Protein AF-A0A1B7LEA3-F1 (afdb_monomer)

InterPro domains:
  IPR001173 Glycosyltransferase 2-like [PF00535] (158-319)
  IPR007267 GtrA/DPMS, transmembrane domain [PF04138] (12-134)
  IPR029044 Nucleotide-diphospho-sugar transferases [G3DSA:3.90.550.10] (134-389)
  IPR029044 Nucleotide-diphospho-sugar transferases [SSF53448] (156-378)
  IPR035518 Dolichyl-phosphate beta-glucosyltransferase [cd04188] (159-363)

Solvent-accessible surface area (backbone atoms only — not comparable to full-atom values): 22474 Å² total; per-residue (Å²): 132,63,67,68,63,55,48,56,50,50,52,52,50,51,54,51,49,52,54,27,53,51,45,21,50,51,44,24,50,53,44,35,72,79,70,37,82,48,70,68,48,51,53,51,18,50,53,53,9,47,52,54,17,52,52,48,46,51,52,46,41,60,69,63,70,48,72,82,66,86,71,89,45,72,68,58,57,47,50,54,49,53,43,48,52,56,25,51,52,50,20,50,53,47,31,49,55,51,39,72,76,46,81,82,55,54,73,69,47,53,51,51,39,47,48,54,16,49,50,56,19,48,57,48,37,52,51,43,39,48,61,72,70,52,48,81,52,68,74,80,73,61,81,84,79,54,80,80,57,75,79,57,89,80,23,48,34,20,39,28,30,46,36,62,57,36,43,93,44,38,56,61,42,51,48,58,47,45,58,52,53,64,71,65,78,57,51,58,36,36,38,35,20,32,30,34,51,67,53,58,31,66,63,46,58,57,61,47,27,82,81,36,57,44,48,37,82,44,77,40,98,49,67,62,38,63,26,41,24,47,53,50,41,59,71,73,44,74,20,52,32,36,35,37,39,52,48,74,58,43,49,70,70,76,56,52,56,61,45,51,54,47,42,72,75,66,28,36,30,31,36,30,23,69,71,45,75,84,78,80,67,100,78,62,98,56,52,69,58,53,56,50,50,52,50,48,51,34,43,76,65,72,42,67,90,57,91,38,69,81,46,62,37,42,30,30,28,34,88,65,50,56,75,54,56,81,56,64,80,54,28,36,91,47,21,49,56,54,50,53,44,52,41,50,76,67,72,50,48,73,48,77,44,82,35,73,63,49,95,64,89,83,79,90,81,50,74,68,58,55,55,50,35,57,54,44,50,57,49,52,55,50,39,55,71,72,46,60,69,69,65,86,79,79,74,80,80,78,76,78,73,80,126

Radius of gyration: 27.81 Å; Cα contacts (8 Å, |Δi|>4): 543; chains: 1; bounding box: 79×47×81 Å

Foldseek 3Di:
DDPVVVVVLVVLVVVLVVVLVVQLVVQLVVQCVVPHDALVSNLVSNLVSLVRSLVSSVVCCVVPNPPPDADPDVVLVVLSVVLSVVLSVQLSVQLSVQCVVPVPDDPVSSVVSSVVSNVVSVVVSVVSCVVRNPPQQDDPDPPVPDDDQDDDDAAAEEEEEEDAQCPPQLLVLLVQLQVVVVVVPGRYAYEYQYQQHRHCNVVSQRVSCVVRSRYHYHYDNHHLAPLQSLLVSLLPDPHQKYKYAYSQCQFRSVCVVVQSVVQVVFAFKEAEAEDCPPPPDPDDPCVVVLQVLQCVLCVLLVNNVDRGQQHRIMMGRSVLQNVQSVLQDDRYRLSSSLSSSLCVVLVGHYHYDYTHGDDDDGDSDDPVSSVVNSVVSVVSVVCVVVCSRDDPRDPPPPPPPDD

Secondary structure (DSSP, 8-state):
--HHHHHHHHHHHHHHHHHHHHHHHHHHHHHHHHH-S-HHHHHHHHHHHHHHHHHHHHHHIIIIITTT-----HHHHHHHHHHHHHHHHHHHHHHHHHHHH-TT--HHHHHHHHHHHHHHHHHHHHHHIIIIIS--------GGGSPPP-PPTT--EEEEEEESS-HHHHHHHHHHHHHHHHHT-S-EEEEEEE-S-SSSHHHHHHHHTTT-TTEEEEE-SS---HHHHHHHHHHH--SSEEEE--TT-SS-GGGHHHHHHHHHHT-SEEEEEESSTTTS----TTHHHHHHHHHHHHHHTT-TT-S-TT-S-EEEEHHHHHHHHTT----STTHHHHHHHHHHHTT--EEEEEE-----S-----HHHHHHHHHHHHHHHHHHHTTTT--------------

Sequence (403 aa):
MTDVKLLARLTKYTITGTVNTVIDFAVYNLIILFWGTGGVVAMLANTLGFACANLNSYLMNSFWTFRDCSRRGGREGLRFFLAGLGTLGISSTLLWALLSGNPGGGPAWLNLAKLTAGLAGSGINFILYRLVVFRRRTAAIPAEQWPAAQLYPGCYLSLIIPAYNEADRIGRTLQEAGEYLLRLQRPVELLVVDDGSTDDTARKVLAARARFPFIRLISQPANRGKGAAVRRGIQEATGELAVFFDADLSFPVEKLSDFIFQLEKGYAAVLGSRVNAGREACAGRWRPLVSRGARLMAHVLGLGAVGDTQCGFKGFRRREILPLLSRTRIDRFAFDLEWIYLIRRRGLTVAEIPLTWQHRSGSSVRWPDILESLLSVLKIRLWAWEGVYDLPVKKKTNAFLFI

Nearest PDB structures (foldseek):
  5eke-assembly1_C  TM=7.095E-01  e=1.443E-10  Synechocystis sp. PCC 6803 substr. Kazusa
  5ekp-assembly1_A  TM=7.428E-01  e=3.944E-10  Synechocystis sp. PCC 6803 substr. Kazusa
  5eke-assembly1_A  TM=7.413E-01  e=3.944E-10  Synechocystis sp. PCC 6803 substr. Kazusa
  5ekp-assembly1_B  TM=6.537E-01  e=6.185E-11  Synechocystis sp. PCC 6803 substr. Kazusa
  5ekp-assembly1_D  TM=6.492E-01  e=5.564E-11  Synechocystis sp. PCC 6803 substr. Kazusa

Mean predicted aligned error: 13.81 Å

pLDDT: mean 80.51, std 16.47, range [30.61, 97.75]

Structure (mmCIF, N/CA/C/O backbone):
data_AF-A0A1B7LEA3-F1
#
_entry.id   AF-A0A1B7LEA3-F1
#
loop_
_atom_site.group_PDB
_atom_site.id
_atom_site.type_symbol
_atom_site.label_atom_id
_atom_site.label_alt_id
_atom_site.label_comp_id
_atom_site.label_asym_id
_atom_site.label_entity_id
_atom_site.label_seq_id
_atom_site.pdbx_PDB_ins_code
_atom_site.Cartn_x
_atom_site.Cartn_y
_atom_site.Cartn_z
_atom_site.occupancy
_atom_site.B_iso_or_equiv
_atom_site.auth_seq_id
_atom_site.auth_comp_id
_atom_site.auth_asym_id
_atom_site.auth_atom_id
_atom_site.pdbx_PDB_model_num
ATOM 1 N N . MET A 1 1 ? -6.851 -3.566 -20.955 1.00 45.72 1 MET A N 1
ATOM 2 C CA . MET A 1 1 ? -5.720 -2.614 -20.832 1.00 45.72 1 MET A CA 1
ATOM 3 C C . MET A 1 1 ? -5.796 -1.724 -22.065 1.00 45.72 1 MET A C 1
ATOM 5 O O . MET A 1 1 ? -5.660 -2.263 -23.146 1.00 45.72 1 MET A O 1
ATOM 9 N N . THR A 1 2 ? -6.178 -0.449 -21.950 1.00 36.84 2 THR A N 1
ATOM 10 C CA . THR A 1 2 ? -6.554 0.380 -23.116 1.00 36.84 2 THR A CA 1
ATOM 11 C C . THR A 1 2 ? -5.370 0.646 -24.053 1.00 36.84 2 THR A C 1
ATOM 13 O O . THR A 1 2 ? -4.285 0.988 -23.574 1.00 36.84 2 THR A O 1
ATOM 16 N N . ASP A 1 3 ? -5.588 0.535 -25.369 1.00 51.25 3 ASP A N 1
ATOM 17 C CA . ASP A 1 3 ? -4.583 0.733 -26.433 1.00 51.25 3 ASP A CA 1
ATOM 18 C C . ASP A 1 3 ? -3.779 2.031 -26.289 1.00 51.25 3 ASP A C 1
ATOM 20 O O . ASP A 1 3 ? -2.581 2.070 -26.559 1.00 51.25 3 ASP A O 1
ATOM 24 N N . VAL A 1 4 ? -4.389 3.073 -25.726 1.00 51.72 4 VAL A N 1
ATOM 25 C CA . VAL A 1 4 ? -3.754 4.371 -25.451 1.00 51.72 4 VAL A CA 1
ATOM 26 C C . VAL A 1 4 ? -2.549 4.258 -24.501 1.00 51.72 4 VAL A C 1
ATOM 28 O O . VAL A 1 4 ? -1.541 4.941 -24.684 1.00 51.72 4 VAL A O 1
ATOM 31 N N . LYS A 1 5 ? -2.599 3.374 -23.491 1.00 51.94 5 LYS A N 1
ATOM 32 C CA . LYS A 1 5 ? -1.477 3.175 -22.549 1.00 51.94 5 LYS A CA 1
ATOM 33 C C . LYS A 1 5 ? -0.334 2.379 -23.174 1.00 51.94 5 LYS A C 1
ATOM 35 O O . LYS A 1 5 ? 0.821 2.587 -22.800 1.00 51.94 5 LYS A O 1
ATOM 40 N N . LEU A 1 6 ? -0.650 1.469 -24.094 1.00 54.28 6 LEU A N 1
ATOM 41 C CA . LEU A 1 6 ? 0.348 0.728 -24.859 1.00 54.28 6 LEU A CA 1
ATOM 42 C C . LEU A 1 6 ? 1.042 1.661 -25.854 1.00 54.28 6 LEU A C 1
ATOM 44 O O . LEU A 1 6 ? 2.270 1.712 -25.874 1.00 54.28 6 LEU A O 1
ATOM 48 N N . LEU A 1 7 ? 0.262 2.468 -26.577 1.00 58.84 7 LEU A N 1
ATOM 49 C CA . LEU A 1 7 ? 0.759 3.455 -27.528 1.00 58.84 7 LEU A CA 1
ATOM 50 C C . LEU A 1 7 ? 1.692 4.461 -26.844 1.00 58.84 7 LEU A C 1
ATOM 52 O O . LEU A 1 7 ? 2.833 4.606 -27.259 1.00 58.84 7 LEU A O 1
ATOM 56 N N . ALA A 1 8 ? 1.285 5.049 -25.714 1.00 65.94 8 ALA A N 1
ATOM 57 C CA . ALA A 1 8 ? 2.125 5.990 -24.970 1.00 65.94 8 ALA A CA 1
ATOM 58 C C . ALA A 1 8 ? 3.446 5.373 -24.465 1.00 65.94 8 ALA A C 1
ATOM 60 O O . ALA A 1 8 ? 4.461 6.066 -24.367 1.00 65.94 8 ALA A O 1
ATOM 61 N N . ARG A 1 9 ? 3.461 4.074 -24.130 1.00 60.59 9 ARG A N 1
ATOM 62 C CA . ARG A 1 9 ? 4.692 3.362 -23.743 1.00 60.59 9 ARG A CA 1
ATOM 63 C C . ARG A 1 9 ? 5.593 3.097 -24.944 1.00 60.59 9 ARG A C 1
ATOM 65 O O . ARG A 1 9 ? 6.799 3.303 -24.830 1.00 60.59 9 ARG A O 1
ATOM 72 N N . LEU A 1 10 ? 5.015 2.695 -26.075 1.00 64.00 10 LEU A N 1
ATOM 73 C CA . LEU A 1 10 ? 5.741 2.522 -27.332 1.00 64.00 10 LEU A CA 1
ATOM 74 C C . LEU A 1 10 ? 6.351 3.849 -27.789 1.00 64.00 10 LEU A C 1
ATOM 76 O O . LEU A 1 10 ? 7.544 3.891 -28.047 1.00 64.00 10 LEU A O 1
ATOM 80 N N . THR A 1 11 ? 5.599 4.951 -27.752 1.00 73.62 11 THR A N 1
ATOM 81 C CA . THR A 1 11 ? 6.105 6.284 -28.110 1.00 73.62 11 THR A CA 1
ATOM 82 C C . THR A 1 11 ? 7.303 6.694 -27.251 1.00 73.62 11 THR A C 1
ATOM 84 O O . THR A 1 11 ? 8.318 7.131 -27.784 1.00 73.62 11 THR A O 1
ATOM 87 N N . LYS A 1 12 ? 7.240 6.509 -25.924 1.00 72.69 12 LYS A N 1
ATOM 88 C CA . LYS A 1 12 ? 8.375 6.806 -25.028 1.00 72.69 12 LYS A CA 1
ATOM 89 C C . LYS A 1 12 ? 9.596 5.938 -25.321 1.00 72.69 12 LYS A C 1
ATOM 91 O O . LYS A 1 12 ? 10.724 6.429 -25.280 1.00 72.69 12 LYS A O 1
ATOM 96 N N . TYR A 1 13 ? 9.375 4.659 -25.615 1.00 67.88 13 TYR A N 1
ATOM 97 C CA . TYR A 1 13 ? 10.445 3.737 -25.975 1.00 67.88 13 TYR A CA 1
ATOM 98 C C . TYR A 1 13 ? 11.107 4.140 -27.297 1.00 67.88 13 TYR A C 1
ATOM 100 O O . TYR A 1 13 ? 12.329 4.247 -27.349 1.00 67.88 13 TYR A O 1
ATOM 108 N N . THR A 1 14 ? 10.313 4.463 -28.321 1.00 75.12 14 THR A N 1
ATOM 109 C CA . THR A 1 14 ? 10.805 4.942 -29.617 1.00 75.12 14 THR A CA 1
ATOM 110 C C . THR A 1 14 ? 11.593 6.238 -29.465 1.00 75.12 14 THR A C 1
ATOM 112 O O . THR A 1 14 ? 12.712 6.309 -29.951 1.00 75.12 14 THR A O 1
ATOM 115 N N . ILE A 1 15 ? 11.081 7.223 -28.718 1.00 80.44 15 ILE A N 1
ATOM 116 C CA . ILE A 1 15 ? 11.797 8.486 -28.469 1.00 80.44 15 ILE A CA 1
ATOM 117 C C . ILE A 1 15 ? 13.139 8.228 -27.776 1.00 80.44 15 ILE A C 1
ATOM 119 O O . ILE A 1 15 ? 14.161 8.768 -28.191 1.00 80.44 15 ILE A O 1
ATOM 123 N N . THR A 1 16 ? 13.155 7.380 -26.743 1.00 76.69 16 THR A N 1
ATOM 124 C CA . THR A 1 16 ? 14.396 7.040 -26.027 1.00 76.69 16 THR A CA 1
ATOM 125 C C . THR A 1 16 ? 15.398 6.352 -26.959 1.00 76.69 16 THR A C 1
ATOM 127 O O . THR A 1 16 ? 16.579 6.686 -26.944 1.00 76.69 16 THR A O 1
ATOM 130 N N . GLY A 1 17 ? 14.923 5.435 -27.807 1.00 78.75 17 GLY A N 1
ATOM 131 C CA . GLY A 1 17 ? 15.730 4.771 -28.829 1.00 78.75 17 GLY A CA 1
ATOM 132 C C . GLY A 1 17 ? 16.339 5.759 -29.823 1.00 78.75 17 GLY A C 1
ATOM 133 O O . GLY A 1 17 ? 17.553 5.757 -30.003 1.00 78.75 17 GLY A O 1
ATOM 134 N N . THR A 1 18 ? 15.529 6.657 -30.390 1.00 82.44 18 THR A N 1
ATOM 135 C CA . THR A 1 18 ? 15.987 7.668 -31.353 1.00 82.44 18 THR A CA 1
ATOM 136 C C . THR A 1 18 ? 17.052 8.581 -30.752 1.00 82.44 18 THR A C 1
ATOM 138 O O . THR A 1 18 ? 18.088 8.802 -31.374 1.00 82.44 18 THR A O 1
ATOM 141 N N . VAL A 1 19 ? 16.843 9.074 -29.527 1.00 85.81 19 VAL A N 1
ATOM 142 C CA . VAL A 1 19 ? 17.825 9.930 -28.838 1.00 85.81 19 VAL A CA 1
ATOM 143 C C . VAL A 1 19 ? 19.145 9.187 -28.618 1.00 85.81 19 VAL A C 1
ATOM 145 O O . VAL A 1 19 ? 20.211 9.743 -28.872 1.00 85.81 19 VAL A O 1
ATOM 148 N N . ASN A 1 20 ? 19.095 7.918 -28.205 1.00 85.81 20 ASN A N 1
ATOM 149 C CA . ASN A 1 20 ? 20.300 7.110 -28.022 1.00 85.81 20 ASN A CA 1
ATOM 150 C C . ASN A 1 20 ? 21.058 6.890 -29.335 1.00 85.81 20 ASN A C 1
ATOM 152 O O . ASN A 1 20 ? 22.281 6.991 -29.347 1.00 85.81 20 ASN A O 1
ATOM 156 N N . THR A 1 21 ? 20.352 6.624 -30.437 1.00 86.75 21 THR A N 1
ATOM 157 C CA . THR A 1 21 ? 20.973 6.479 -31.759 1.00 86.75 21 THR A CA 1
ATOM 158 C C . THR A 1 21 ? 21.651 7.774 -32.197 1.00 86.75 21 THR A C 1
ATOM 160 O O . THR A 1 21 ? 22.777 7.731 -32.682 1.00 86.75 21 THR A O 1
ATOM 163 N N . VAL A 1 22 ? 21.018 8.931 -31.975 1.00 89.19 22 VAL A N 1
ATOM 164 C CA . VAL A 1 22 ? 21.624 10.236 -32.284 1.00 89.19 22 VAL A CA 1
ATOM 165 C C . VAL A 1 22 ? 22.907 10.451 -31.480 1.00 89.19 22 VAL A C 1
ATOM 167 O O . VAL A 1 22 ? 23.917 10.850 -32.054 1.00 89.19 22 VAL A O 1
ATOM 170 N N . ILE A 1 23 ? 22.899 10.143 -30.180 1.00 89.31 23 ILE A N 1
ATOM 171 C CA . ILE A 1 23 ? 24.088 10.262 -29.320 1.00 89.31 23 ILE A CA 1
ATOM 172 C C . ILE A 1 23 ? 25.211 9.336 -29.803 1.00 89.31 23 ILE A C 1
ATOM 174 O O . ILE A 1 23 ? 26.348 9.786 -29.933 1.00 89.31 23 ILE A O 1
ATOM 178 N N . ASP A 1 24 ? 24.900 8.071 -30.099 1.00 87.81 24 ASP A N 1
ATOM 179 C CA . ASP A 1 24 ? 25.884 7.090 -30.571 1.00 87.81 24 ASP A CA 1
ATOM 180 C C . ASP A 1 24 ? 26.561 7.558 -31.869 1.00 87.81 24 ASP A C 1
ATOM 182 O O . ASP A 1 24 ? 27.788 7.615 -31.957 1.00 87.81 24 ASP A O 1
ATOM 186 N N . PHE A 1 25 ? 25.768 7.987 -32.856 1.00 90.38 25 PHE A N 1
ATOM 187 C CA . PHE A 1 25 ? 26.285 8.469 -34.138 1.00 90.38 25 PHE A CA 1
ATOM 188 C C . PHE A 1 25 ? 27.031 9.798 -34.034 1.00 90.38 25 PHE A C 1
ATOM 190 O O . PHE A 1 25 ? 28.023 9.983 -34.743 1.00 90.38 25 PHE A O 1
ATOM 197 N N . ALA A 1 26 ? 26.585 10.713 -33.171 1.00 91.94 26 ALA A N 1
ATOM 198 C CA . ALA A 1 26 ? 27.257 11.990 -32.959 1.00 91.94 26 ALA A CA 1
ATOM 199 C C . ALA A 1 26 ? 28.653 11.778 -32.364 1.00 91.94 26 ALA A C 1
ATOM 201 O O . ALA A 1 26 ? 29.628 12.301 -32.895 1.00 91.94 26 ALA A O 1
ATOM 202 N N . VAL A 1 27 ? 28.764 10.956 -31.315 1.00 92.12 27 VAL A N 1
ATOM 203 C CA . VAL A 1 27 ? 30.055 10.621 -30.698 1.00 92.12 27 VAL A CA 1
ATOM 204 C C . VAL A 1 27 ? 30.947 9.871 -31.688 1.00 92.12 27 VAL A C 1
ATOM 206 O O . VAL A 1 27 ? 32.122 10.207 -31.824 1.00 92.12 27 VAL A O 1
ATOM 209 N N . TYR A 1 28 ? 30.390 8.912 -32.433 1.00 91.56 28 TYR A N 1
ATOM 210 C CA . TYR A 1 28 ? 31.124 8.156 -33.447 1.00 91.56 28 TYR A CA 1
ATOM 211 C C . TYR A 1 28 ? 31.739 9.064 -34.525 1.00 91.56 28 TYR A C 1
ATOM 213 O O . TYR A 1 28 ? 32.940 8.995 -34.788 1.00 91.56 28 TYR A O 1
ATOM 221 N N . ASN A 1 29 ? 30.933 9.953 -35.116 1.00 90.81 29 ASN A N 1
ATOM 222 C CA . ASN A 1 29 ? 31.390 10.849 -36.178 1.00 90.81 29 ASN A CA 1
ATOM 223 C C . ASN A 1 29 ? 32.318 11.951 -35.658 1.00 90.81 29 ASN A C 1
ATOM 225 O O . ASN A 1 29 ? 33.256 12.313 -36.360 1.00 90.81 29 ASN A O 1
ATOM 229 N N . LEU A 1 30 ? 32.115 12.446 -34.431 1.00 93.62 30 LEU A N 1
ATOM 230 C CA . LEU A 1 30 ? 33.034 13.398 -33.805 1.00 93.62 30 LEU A CA 1
ATOM 231 C C . LEU A 1 30 ? 34.436 12.785 -33.670 1.00 93.62 30 LEU A C 1
ATOM 233 O O . LEU A 1 30 ? 35.423 13.404 -34.049 1.00 93.62 30 LEU A O 1
ATOM 237 N N . ILE A 1 31 ? 34.526 11.543 -33.186 1.00 91.56 31 ILE A N 1
ATOM 238 C CA . ILE A 1 31 ? 35.808 10.851 -33.002 1.00 91.56 31 ILE A CA 1
ATOM 239 C C . ILE A 1 31 ? 36.493 10.608 -34.354 1.00 91.56 31 ILE A C 1
ATOM 241 O O . ILE A 1 31 ? 37.686 10.869 -34.490 1.00 91.56 31 ILE A O 1
ATOM 245 N N . ILE A 1 32 ? 35.746 10.176 -35.374 1.00 89.69 32 ILE A N 1
ATOM 246 C CA . ILE A 1 32 ? 36.290 9.978 -36.728 1.00 89.69 32 ILE A CA 1
ATOM 247 C C . ILE A 1 32 ? 36.754 11.295 -37.355 1.00 89.69 32 ILE A C 1
ATOM 249 O O . ILE A 1 32 ? 37.774 11.317 -38.040 1.00 89.69 32 ILE A O 1
ATOM 253 N N . LEU A 1 33 ? 36.039 12.395 -37.114 1.00 91.00 33 LEU A N 1
ATOM 254 C CA . LEU A 1 33 ? 36.401 13.708 -37.644 1.00 91.00 33 LEU A CA 1
ATOM 255 C C . LEU A 1 33 ? 37.754 14.192 -37.101 1.00 91.00 33 LEU A C 1
ATOM 257 O O . LEU A 1 33 ? 38.552 14.729 -37.862 1.00 91.00 33 LEU A O 1
ATOM 261 N N . PHE A 1 34 ? 38.016 13.996 -35.805 1.00 90.38 34 PHE A N 1
ATOM 262 C CA . PHE A 1 34 ? 39.240 14.484 -35.158 1.00 90.38 34 PHE A CA 1
ATOM 263 C C . PHE A 1 34 ? 40.424 13.513 -35.238 1.00 90.38 34 PHE A C 1
ATOM 265 O O . PHE A 1 34 ? 41.568 13.962 -35.251 1.00 90.38 34 PHE A O 1
ATOM 272 N N . TRP A 1 35 ? 40.174 12.202 -35.290 1.00 88.94 35 TRP A N 1
ATOM 273 C CA . TRP A 1 35 ? 41.225 11.174 -35.226 1.00 88.94 35 TRP A CA 1
ATOM 274 C C . TRP A 1 35 ? 41.320 10.285 -36.473 1.00 88.94 35 TRP A C 1
ATOM 276 O O . TRP A 1 35 ? 42.155 9.382 -36.524 1.00 88.94 35 TRP A O 1
ATOM 286 N N . GLY A 1 36 ? 40.519 10.563 -37.501 1.00 86.19 36 GLY A N 1
ATOM 287 C CA . GLY A 1 36 ? 40.594 9.914 -38.806 1.00 86.19 36 GLY A CA 1
ATOM 288 C C . GLY A 1 36 ? 39.757 8.640 -38.940 1.00 86.19 36 GLY A C 1
ATOM 289 O O . GLY A 1 36 ? 39.074 8.181 -38.026 1.00 86.19 36 GLY A O 1
ATOM 290 N N . THR A 1 37 ? 39.810 8.055 -40.136 1.00 83.81 37 THR A N 1
ATOM 291 C CA . THR A 1 37 ? 38.941 6.955 -40.591 1.00 83.81 37 THR A CA 1
ATOM 292 C C . THR A 1 37 ? 39.536 5.558 -40.393 1.00 83.81 37 THR A C 1
ATOM 294 O O . THR A 1 37 ? 38.985 4.576 -40.886 1.00 83.81 37 THR A O 1
ATOM 297 N N . GLY A 1 38 ? 40.660 5.440 -39.680 1.00 85.31 38 GLY A N 1
ATOM 298 C CA . GLY A 1 38 ? 41.328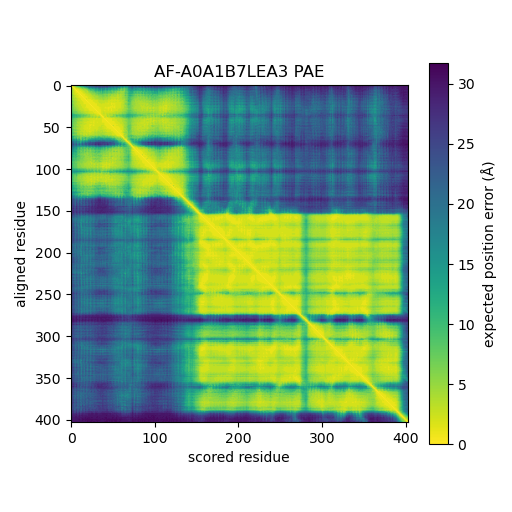 4.156 -39.463 1.00 85.31 38 GLY A CA 1
ATOM 299 C C . GLY A 1 38 ? 40.446 3.157 -38.708 1.00 85.31 38 GLY A C 1
ATOM 300 O O . GLY A 1 38 ? 39.736 3.526 -37.773 1.00 85.31 38 GLY A O 1
ATOM 301 N N . GLY A 1 39 ? 40.525 1.870 -39.063 1.00 81.50 39 GLY A N 1
ATOM 302 C CA . GLY A 1 39 ? 39.674 0.825 -38.474 1.00 81.50 39 GLY A CA 1
ATOM 303 C C . GLY A 1 39 ? 39.745 0.746 -36.942 1.00 81.50 39 GLY A C 1
ATOM 304 O O . GLY A 1 39 ? 38.723 0.572 -36.284 1.00 81.50 39 GLY A O 1
ATOM 305 N N . VAL A 1 40 ? 40.926 0.968 -36.354 1.00 86.44 40 VAL A N 1
ATOM 306 C CA . VAL A 1 40 ? 41.108 1.027 -34.890 1.00 86.44 40 VAL A CA 1
ATOM 307 C C . VAL A 1 40 ? 40.370 2.225 -34.280 1.00 86.44 40 VAL A C 1
ATOM 309 O O . VAL A 1 40 ? 39.684 2.080 -33.269 1.00 86.44 40 VAL A O 1
ATOM 312 N N . VAL A 1 41 ? 40.453 3.395 -34.919 1.00 88.12 41 VAL A N 1
ATOM 313 C CA . VAL A 1 41 ? 39.753 4.612 -34.482 1.00 88.12 41 VAL A CA 1
ATOM 314 C C . VAL A 1 41 ? 38.242 4.417 -34.584 1.00 88.12 41 VAL A C 1
ATOM 316 O O . VAL A 1 41 ? 37.524 4.740 -33.642 1.00 88.12 41 VAL A O 1
ATOM 319 N N . ALA A 1 42 ? 37.754 3.789 -35.657 1.00 86.62 42 ALA A N 1
ATOM 320 C CA . ALA A 1 42 ? 36.342 3.451 -35.821 1.00 86.62 42 ALA A CA 1
ATOM 321 C C . ALA A 1 42 ? 35.833 2.469 -34.742 1.00 86.62 42 ALA A C 1
ATOM 323 O O . ALA A 1 42 ? 34.708 2.607 -34.258 1.00 86.62 42 ALA A O 1
ATOM 324 N N . MET A 1 43 ? 36.649 1.503 -34.309 1.00 89.81 43 MET A N 1
ATOM 325 C CA . MET A 1 43 ? 36.302 0.587 -33.210 1.00 89.81 43 MET A CA 1
ATOM 326 C C . MET A 1 43 ? 36.209 1.297 -31.854 1.00 89.81 43 MET A C 1
ATOM 328 O O . MET A 1 43 ? 35.259 1.074 -31.093 1.00 89.81 43 MET A O 1
ATOM 332 N N . LEU A 1 44 ? 37.156 2.191 -31.562 1.00 89.69 44 LEU A N 1
ATOM 333 C CA . LEU A 1 44 ? 37.125 3.022 -30.355 1.00 89.69 44 LEU A CA 1
ATOM 334 C C . LEU A 1 44 ? 35.923 3.973 -30.372 1.00 89.69 44 LEU A C 1
ATOM 336 O O . LEU A 1 44 ? 35.187 4.054 -29.387 1.00 89.69 44 LEU A O 1
ATOM 340 N N . ALA A 1 45 ? 35.670 4.613 -31.515 1.00 89.06 45 ALA A N 1
ATOM 341 C CA . ALA A 1 45 ? 34.518 5.476 -31.740 1.00 89.06 45 ALA A CA 1
ATOM 342 C C . ALA A 1 45 ? 33.196 4.737 -31.493 1.00 89.06 45 ALA A C 1
ATOM 344 O O . ALA A 1 45 ? 32.299 5.263 -30.834 1.00 89.06 45 ALA A O 1
ATOM 345 N N . ASN A 1 46 ? 33.083 3.492 -31.972 1.00 89.75 46 ASN A N 1
ATOM 346 C CA . ASN A 1 46 ? 31.903 2.652 -31.768 1.00 89.75 46 ASN A CA 1
ATOM 347 C C . ASN A 1 46 ? 31.671 2.340 -30.288 1.00 89.75 46 ASN A C 1
ATOM 349 O O . ASN A 1 46 ? 30.542 2.427 -29.810 1.00 89.75 46 ASN A O 1
ATOM 353 N N . THR A 1 47 ? 32.744 2.006 -29.572 1.00 89.69 47 THR A N 1
ATOM 354 C CA . THR A 1 47 ? 32.687 1.654 -28.150 1.00 89.69 47 THR A CA 1
ATOM 355 C C . THR A 1 47 ? 32.268 2.848 -27.296 1.00 89.69 47 THR A C 1
ATOM 357 O O . THR A 1 47 ? 31.372 2.728 -26.459 1.00 89.69 47 THR A O 1
ATOM 360 N N . LEU A 1 48 ? 32.877 4.013 -27.533 1.00 90.94 48 LEU A N 1
ATOM 361 C CA . LEU A 1 48 ? 32.583 5.240 -26.793 1.00 90.94 48 LEU A CA 1
ATOM 362 C C . LEU A 1 48 ? 31.183 5.777 -27.105 1.00 90.94 48 LEU A C 1
ATOM 364 O O . LEU A 1 48 ? 30.446 6.111 -26.176 1.00 90.94 48 LEU A O 1
ATOM 368 N N . GLY A 1 49 ? 30.778 5.787 -28.379 1.00 89.50 49 GLY A N 1
ATOM 369 C CA . GLY A 1 49 ? 29.425 6.188 -28.770 1.00 89.50 49 GLY A CA 1
ATOM 370 C C . GLY A 1 49 ? 28.357 5.310 -28.124 1.00 89.50 49 GLY A C 1
ATOM 371 O O . GLY A 1 49 ? 27.413 5.821 -27.511 1.00 89.50 49 GLY A O 1
ATOM 372 N N . PHE A 1 50 ? 28.569 3.993 -28.133 1.00 87.19 50 PHE A N 1
ATOM 373 C CA . PHE A 1 50 ? 27.653 3.056 -27.501 1.00 87.19 50 PHE A CA 1
ATOM 374 C C . PHE A 1 50 ? 27.606 3.234 -25.977 1.00 87.19 50 PHE A C 1
ATOM 376 O O . PHE A 1 50 ? 26.525 3.205 -25.387 1.00 87.19 50 PHE A O 1
AT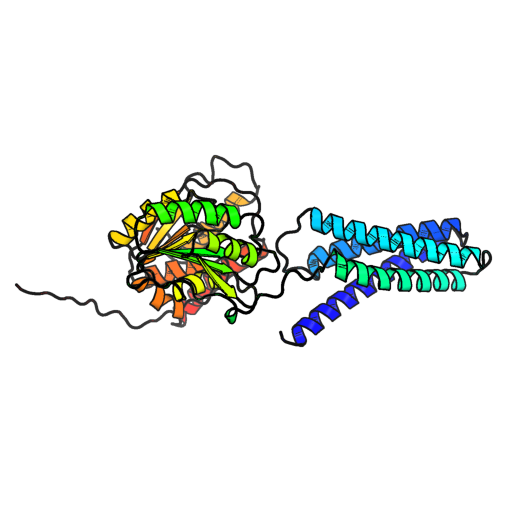OM 383 N N . ALA A 1 51 ? 28.750 3.454 -25.320 1.00 85.56 51 ALA A N 1
ATOM 384 C CA . ALA A 1 51 ? 28.805 3.696 -23.879 1.00 85.56 51 ALA A CA 1
ATOM 385 C C . ALA A 1 51 ? 28.018 4.959 -23.480 1.00 85.56 51 ALA A C 1
ATOM 387 O O . ALA A 1 51 ? 27.212 4.911 -22.546 1.00 85.56 51 ALA A O 1
ATOM 388 N N . CYS A 1 52 ? 28.186 6.059 -24.222 1.00 87.19 52 CYS A N 1
ATOM 389 C CA . CYS A 1 52 ? 27.434 7.298 -24.020 1.00 87.19 52 CYS A CA 1
ATOM 390 C C . CYS A 1 52 ? 25.925 7.096 -24.230 1.00 87.19 52 CYS A C 1
ATOM 392 O O . CYS A 1 52 ? 25.121 7.515 -23.393 1.00 87.19 52 CYS A O 1
ATOM 394 N N . ALA A 1 53 ? 25.534 6.404 -25.302 1.00 86.19 53 ALA A N 1
ATOM 395 C CA . ALA A 1 53 ? 24.136 6.099 -25.593 1.00 86.19 53 ALA A CA 1
ATOM 396 C C . ALA A 1 53 ? 23.500 5.192 -24.525 1.00 86.19 53 ALA A C 1
ATOM 398 O O . ALA A 1 53 ? 22.370 5.425 -24.097 1.00 86.19 53 ALA A O 1
ATOM 399 N N . ASN A 1 54 ? 24.227 4.187 -24.033 1.00 82.06 54 ASN A N 1
ATOM 400 C CA . ASN A 1 54 ? 23.740 3.278 -22.998 1.00 82.06 54 ASN A CA 1
ATOM 401 C C . ASN A 1 54 ? 23.588 3.987 -21.636 1.00 82.06 54 ASN A C 1
ATOM 403 O O . ASN A 1 54 ? 22.598 3.775 -20.930 1.00 82.06 54 ASN A O 1
ATOM 407 N N . LEU A 1 55 ? 24.515 4.890 -21.291 1.00 82.12 55 LEU A N 1
ATOM 408 C CA . LEU A 1 55 ? 24.407 5.738 -20.101 1.00 82.12 55 LEU A CA 1
ATOM 409 C C . LEU A 1 55 ? 23.183 6.660 -20.186 1.00 82.12 55 LEU A C 1
ATOM 411 O O . LEU A 1 55 ? 22.395 6.727 -19.239 1.00 82.12 55 LEU A O 1
ATOM 415 N N . ASN A 1 56 ? 22.976 7.316 -21.331 1.00 83.81 56 ASN A N 1
ATOM 416 C CA . ASN A 1 56 ? 21.785 8.128 -21.564 1.00 83.81 56 ASN A CA 1
ATOM 417 C C . ASN A 1 56 ? 20.505 7.286 -21.463 1.00 83.81 56 ASN A C 1
ATOM 419 O O . ASN A 1 56 ? 19.560 7.669 -20.772 1.00 83.81 56 ASN A O 1
ATOM 423 N N . SER A 1 57 ? 20.497 6.092 -22.061 1.00 80.12 57 SER A N 1
ATOM 424 C CA . SER A 1 57 ? 19.367 5.171 -21.975 1.00 80.12 57 SER A CA 1
ATOM 425 C C . SER A 1 57 ? 19.043 4.782 -20.537 1.00 80.12 57 SER A C 1
ATOM 427 O O . SER A 1 57 ? 17.866 4.702 -20.182 1.00 80.12 57 SER A O 1
ATOM 429 N N . TYR A 1 58 ? 20.058 4.536 -19.706 1.00 75.31 58 TYR A N 1
ATOM 430 C CA . TYR A 1 58 ? 19.873 4.236 -18.290 1.00 75.31 58 TYR A CA 1
ATOM 431 C C . TYR A 1 58 ? 19.234 5.417 -17.552 1.00 75.31 58 TYR A C 1
ATOM 433 O O . TYR A 1 58 ? 18.284 5.218 -16.790 1.00 75.31 58 TYR A O 1
ATOM 441 N N . LEU A 1 59 ? 19.702 6.644 -17.803 1.00 76.88 59 LEU A N 1
ATOM 442 C CA . LEU A 1 59 ? 19.158 7.862 -17.199 1.00 76.88 59 LEU A CA 1
ATOM 443 C C . LEU A 1 59 ? 17.711 8.117 -17.651 1.00 76.88 59 LEU A C 1
ATOM 445 O O . LEU A 1 59 ? 16.821 8.273 -16.813 1.00 76.88 59 LEU A O 1
ATOM 449 N N . MET A 1 60 ? 17.430 8.073 -18.954 1.00 73.06 60 MET A N 1
ATOM 450 C CA . MET A 1 60 ? 16.081 8.282 -19.490 1.00 73.06 60 MET A CA 1
ATOM 451 C C . MET A 1 60 ? 15.099 7.211 -19.007 1.00 73.06 60 MET A C 1
ATOM 453 O O . MET A 1 60 ? 14.001 7.535 -18.551 1.00 73.06 60 MET A O 1
ATOM 457 N N . ASN A 1 61 ? 15.498 5.937 -19.003 1.00 66.50 61 ASN A N 1
ATOM 458 C CA . ASN A 1 61 ? 14.641 4.870 -18.486 1.00 66.50 61 ASN A CA 1
ATOM 459 C C . ASN A 1 61 ? 14.406 4.995 -16.979 1.00 66.50 61 ASN A C 1
ATOM 461 O O . ASN A 1 61 ? 13.300 4.727 -16.502 1.00 66.50 61 ASN A O 1
ATOM 465 N N . SER A 1 62 ? 15.414 5.469 -16.249 1.00 63.03 62 SER A N 1
ATOM 466 C CA . SER A 1 62 ? 15.343 5.741 -14.818 1.00 63.03 62 SER A CA 1
ATOM 467 C C . SER A 1 62 ? 14.372 6.875 -14.472 1.00 63.03 62 SER A C 1
ATOM 469 O O . SER A 1 62 ? 13.624 6.755 -13.498 1.00 63.03 62 SER A O 1
ATOM 471 N N . PHE A 1 63 ? 14.371 7.976 -15.225 1.00 61.06 63 PHE A N 1
ATOM 472 C CA . PHE A 1 63 ? 13.611 9.184 -14.874 1.00 61.06 63 PHE A CA 1
ATOM 473 C C . PHE A 1 63 ? 12.276 9.332 -15.617 1.00 61.06 63 PHE A C 1
ATOM 475 O O . PHE A 1 63 ? 11.355 9.963 -15.093 1.00 61.06 63 PHE A O 1
ATOM 482 N N . TRP A 1 64 ? 12.142 8.739 -16.805 1.00 60.50 64 TRP A N 1
ATOM 483 C CA . TRP A 1 64 ? 11.041 9.026 -17.726 1.00 60.50 64 TRP A CA 1
ATOM 484 C C . TRP A 1 64 ? 10.227 7.787 -18.131 1.00 60.50 64 TRP A C 1
ATOM 486 O O . TRP A 1 64 ? 8.996 7.809 -18.016 1.00 60.50 64 TRP A O 1
ATOM 496 N N . THR A 1 65 ? 10.881 6.695 -18.546 1.00 52.91 65 THR A N 1
ATOM 497 C CA . THR A 1 65 ? 10.190 5.505 -19.090 1.00 52.91 65 THR A CA 1
ATOM 498 C C . THR A 1 65 ? 9.563 4.622 -18.004 1.00 52.91 65 THR A C 1
ATOM 500 O O . THR A 1 65 ? 8.404 4.231 -18.139 1.00 52.91 65 THR A O 1
ATOM 503 N N . PHE A 1 66 ? 10.266 4.359 -16.892 1.00 50.94 66 PHE A N 1
ATOM 504 C CA . PHE A 1 66 ? 9.798 3.483 -15.799 1.00 50.94 66 PHE A CA 1
ATOM 505 C C . PHE A 1 66 ? 9.566 4.230 -14.484 1.00 50.94 66 PHE A C 1
ATOM 507 O O . PHE A 1 66 ? 9.953 3.785 -13.405 1.00 50.94 66 PHE A O 1
ATOM 514 N N . ARG A 1 67 ? 8.880 5.372 -14.561 1.00 48.88 67 ARG A N 1
ATOM 515 C CA . ARG A 1 67 ? 8.559 6.214 -13.396 1.00 48.88 67 ARG A CA 1
ATOM 516 C C . ARG A 1 67 ? 7.678 5.512 -12.338 1.00 48.88 67 ARG A C 1
ATOM 518 O O . ARG A 1 67 ? 7.632 5.975 -11.200 1.00 48.88 67 ARG A O 1
ATOM 525 N N . ASP A 1 68 ? 7.043 4.386 -12.680 1.00 41.38 68 ASP A N 1
ATOM 526 C CA . ASP A 1 68 ? 6.073 3.663 -11.834 1.00 41.38 68 ASP A CA 1
ATOM 527 C C . ASP A 1 68 ? 6.583 2.341 -11.217 1.00 41.38 68 ASP A C 1
ATOM 529 O O . ASP A 1 68 ? 5.891 1.745 -10.391 1.00 41.38 68 ASP A O 1
ATOM 533 N N . CYS A 1 69 ? 7.793 1.874 -11.553 1.00 42.62 69 CYS A N 1
ATOM 534 C CA . CYS A 1 69 ? 8.352 0.650 -10.962 1.00 42.62 69 CYS A CA 1
ATOM 535 C C . CYS A 1 69 ? 9.137 0.985 -9.684 1.00 42.62 69 CYS A C 1
ATOM 537 O O . CYS A 1 69 ? 10.308 1.364 -9.709 1.00 42.62 69 CYS A O 1
ATOM 539 N N . SER A 1 70 ? 8.463 0.893 -8.539 1.00 37.81 70 SER A N 1
ATOM 540 C CA . SER A 1 70 ? 9.067 1.074 -7.220 1.00 37.81 70 SER A CA 1
ATOM 541 C C . SER A 1 70 ? 9.927 -0.136 -6.839 1.00 37.81 70 SER A C 1
ATOM 543 O O . SER A 1 70 ? 9.418 -1.100 -6.277 1.00 37.81 70 SER A O 1
ATOM 545 N N . ARG A 1 71 ? 11.222 -0.061 -7.161 1.00 40.88 71 ARG A N 1
ATOM 546 C CA . ARG A 1 71 ? 12.396 -0.612 -6.444 1.00 40.88 71 ARG A CA 1
ATOM 547 C C . ARG A 1 71 ? 13.513 -0.834 -7.462 1.00 40.88 71 ARG A C 1
ATOM 549 O O . ARG A 1 71 ? 13.682 -1.931 -7.973 1.00 40.88 71 ARG A O 1
ATOM 556 N N . ARG A 1 72 ? 14.343 0.189 -7.691 1.00 49.62 72 ARG A N 1
ATOM 557 C CA . ARG A 1 72 ? 15.653 -0.033 -8.318 1.00 49.62 72 ARG A CA 1
ATOM 558 C C . ARG A 1 72 ? 16.550 -0.750 -7.311 1.00 49.62 72 ARG A C 1
ATOM 560 O O . ARG A 1 72 ? 17.278 -0.116 -6.553 1.00 49.62 72 ARG A O 1
ATOM 567 N N . GLY A 1 73 ? 16.460 -2.072 -7.253 1.00 48.50 73 GLY A N 1
ATOM 568 C CA . GLY A 1 73 ? 17.523 -2.877 -6.662 1.00 48.50 73 GLY A CA 1
ATOM 569 C C . GLY A 1 73 ? 18.732 -2.857 -7.599 1.00 48.50 73 GLY A C 1
ATOM 570 O O . GLY A 1 73 ? 18.556 -2.882 -8.816 1.00 48.50 73 GLY A O 1
ATOM 571 N N . GLY A 1 74 ? 19.960 -2.875 -7.069 1.00 53.44 74 GLY A N 1
ATOM 572 C CA . GLY A 1 74 ? 21.185 -2.934 -7.890 1.00 53.44 74 GLY A CA 1
ATOM 573 C C . GLY A 1 74 ? 21.192 -4.076 -8.923 1.00 53.44 74 GLY A C 1
ATOM 574 O O . GLY A 1 74 ? 21.852 -3.983 -9.951 1.00 53.44 74 GLY A O 1
ATOM 575 N N . ARG A 1 75 ? 20.374 -5.116 -8.707 1.00 57.41 75 ARG A N 1
ATOM 576 C CA . ARG A 1 75 ? 20.149 -6.231 -9.640 1.00 57.41 75 ARG A CA 1
ATOM 577 C C . ARG A 1 75 ? 19.482 -5.822 -10.962 1.00 57.41 75 ARG A C 1
ATOM 579 O O . ARG A 1 75 ? 19.781 -6.433 -11.980 1.00 57.41 75 ARG A O 1
ATOM 586 N N . GLU A 1 76 ? 18.601 -4.821 -10.981 1.00 61.50 76 GLU A N 1
ATOM 587 C CA . GLU A 1 76 ? 17.975 -4.340 -12.227 1.00 61.50 76 GLU A CA 1
ATOM 588 C C . GLU A 1 76 ? 18.948 -3.493 -13.050 1.00 61.50 76 GLU A C 1
ATOM 590 O O . GLU A 1 76 ? 19.058 -3.689 -14.259 1.00 61.50 76 GLU A O 1
ATOM 595 N N . GLY A 1 77 ? 19.724 -2.631 -12.382 1.00 65.12 77 GLY A N 1
ATOM 596 C CA . GLY A 1 77 ? 20.830 -1.902 -13.008 1.00 65.12 77 GLY A CA 1
ATOM 597 C C . GLY A 1 77 ? 21.891 -2.846 -13.579 1.00 65.12 77 GLY A C 1
ATOM 598 O O . GLY A 1 77 ? 22.330 -2.659 -14.709 1.00 65.12 77 GLY A O 1
ATOM 599 N N . LEU A 1 78 ? 22.225 -3.921 -12.855 1.00 68.12 78 LEU A N 1
ATOM 600 C CA . LEU A 1 78 ? 23.151 -4.952 -13.329 1.00 68.12 78 LEU A CA 1
ATOM 601 C C . LEU A 1 78 ? 22.623 -5.683 -14.572 1.00 68.12 78 LEU A C 1
ATOM 603 O O . LEU A 1 78 ? 23.372 -5.889 -15.518 1.00 68.12 78 LEU A O 1
ATOM 607 N N . ARG A 1 79 ? 21.333 -6.042 -14.620 1.00 71.12 79 ARG A N 1
ATOM 608 C CA . ARG A 1 79 ? 20.726 -6.662 -15.815 1.00 71.12 79 ARG A CA 1
ATOM 609 C C . ARG A 1 79 ? 20.741 -5.728 -17.020 1.00 71.12 79 ARG A C 1
ATOM 611 O O . ARG A 1 79 ? 21.022 -6.177 -18.127 1.00 71.12 79 ARG A O 1
ATOM 618 N N . PHE A 1 80 ? 20.458 -4.444 -16.800 1.00 72.06 80 PHE A N 1
ATOM 619 C CA . PHE A 1 80 ? 20.532 -3.424 -17.843 1.00 72.06 80 PHE A CA 1
ATOM 620 C C . PHE A 1 80 ? 21.960 -3.291 -18.387 1.00 72.06 80 PHE A C 1
ATOM 622 O O . PHE A 1 80 ? 22.171 -3.293 -19.598 1.00 72.06 80 PHE A O 1
ATOM 629 N N . PHE A 1 81 ? 22.944 -3.261 -17.487 1.00 75.62 81 PHE A N 1
ATOM 630 C CA . PHE A 1 81 ? 24.358 -3.200 -17.833 1.00 75.62 81 PHE A CA 1
ATOM 631 C C . PHE A 1 81 ? 24.828 -4.443 -18.606 1.00 75.62 81 PHE A C 1
ATOM 633 O O . PHE A 1 81 ? 25.439 -4.305 -19.662 1.00 75.62 81 PHE A O 1
ATOM 640 N N . LEU A 1 82 ? 24.479 -5.649 -18.143 1.00 78.94 82 LEU A N 1
ATOM 641 C CA . LEU A 1 82 ? 24.828 -6.911 -18.809 1.00 78.94 82 LEU A CA 1
ATOM 642 C C . LEU A 1 82 ? 24.210 -7.026 -20.212 1.00 78.94 82 LEU A C 1
ATOM 644 O O . LEU A 1 82 ? 24.887 -7.454 -21.144 1.00 78.94 82 LEU A O 1
ATOM 648 N N . ALA A 1 83 ? 22.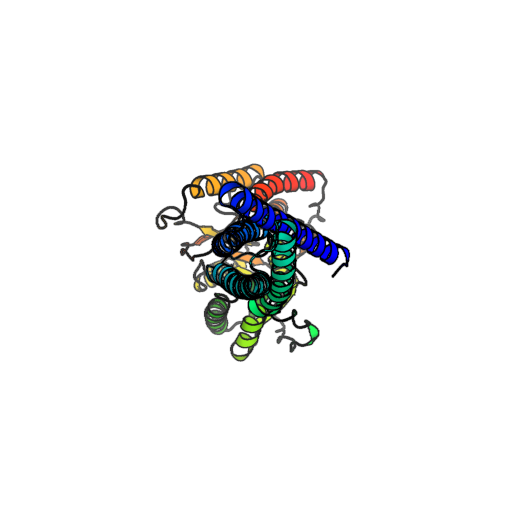954 -6.604 -20.388 1.00 79.75 83 ALA A N 1
ATOM 649 C CA . ALA A 1 83 ? 22.323 -6.547 -21.709 1.00 79.75 83 ALA A CA 1
ATOM 650 C C . ALA A 1 83 ? 23.016 -5.528 -22.637 1.00 79.75 83 ALA A C 1
ATOM 652 O O . ALA A 1 83 ? 23.218 -5.799 -23.824 1.00 79.75 83 ALA A O 1
ATOM 653 N N . GLY A 1 84 ? 23.452 -4.391 -22.083 1.00 82.50 84 GLY A N 1
ATOM 654 C CA . GLY A 1 84 ? 24.265 -3.406 -22.793 1.00 82.50 84 GLY A CA 1
ATOM 655 C C . GLY A 1 84 ? 25.611 -3.966 -23.260 1.00 82.50 84 GLY A C 1
ATOM 656 O O . GLY A 1 84 ? 25.972 -3.775 -24.416 1.00 82.50 84 GLY A O 1
ATOM 657 N N . LEU A 1 85 ? 26.321 -4.717 -22.410 1.00 82.88 85 LEU A N 1
ATOM 658 C CA . LEU A 1 85 ? 27.582 -5.370 -22.784 1.00 82.88 85 LEU A CA 1
ATOM 659 C C . LEU A 1 85 ? 27.400 -6.407 -23.898 1.00 82.88 85 LEU A C 1
ATOM 661 O O . LEU A 1 85 ? 28.194 -6.435 -24.834 1.00 82.88 85 LEU A O 1
ATOM 665 N N . GLY A 1 86 ? 26.342 -7.221 -23.835 1.00 82.56 86 GLY A N 1
ATOM 666 C CA . GLY A 1 86 ? 26.028 -8.174 -24.906 1.00 82.56 86 GLY A CA 1
ATOM 667 C C . GLY A 1 86 ? 25.775 -7.477 -26.245 1.00 82.56 86 GLY A C 1
ATOM 668 O O . GLY A 1 86 ? 26.279 -7.902 -27.282 1.00 82.56 86 GLY A O 1
ATOM 669 N N . THR A 1 87 ? 25.059 -6.353 -26.210 1.00 84.75 87 THR A N 1
ATOM 670 C CA . THR A 1 87 ? 24.790 -5.532 -27.397 1.00 84.75 87 THR A CA 1
ATOM 671 C C . THR A 1 87 ? 26.064 -4.904 -27.962 1.00 84.75 87 THR A C 1
ATOM 673 O O . THR A 1 87 ? 26.268 -4.935 -29.175 1.00 84.75 87 THR A O 1
ATOM 676 N N . LEU A 1 88 ? 26.932 -4.373 -27.093 1.00 86.12 88 LEU A N 1
ATOM 677 C CA . LEU A 1 88 ? 28.226 -3.811 -27.475 1.00 86.12 88 LEU A CA 1
ATOM 678 C C . LEU A 1 88 ? 29.123 -4.860 -28.131 1.00 86.12 88 LEU A C 1
ATOM 680 O O . LEU A 1 88 ? 29.748 -4.567 -29.146 1.00 86.12 88 LEU A O 1
ATOM 684 N N . GLY A 1 89 ? 29.184 -6.069 -27.569 1.00 86.12 89 GLY A N 1
ATOM 685 C CA . GLY A 1 89 ? 29.982 -7.156 -28.130 1.00 86.12 89 GLY A CA 1
ATOM 686 C C . GLY A 1 89 ? 29.568 -7.455 -29.567 1.00 86.12 89 GLY A C 1
ATOM 687 O O . GLY A 1 89 ? 30.394 -7.413 -30.470 1.00 86.12 89 GLY A O 1
ATOM 688 N N . ILE A 1 90 ? 28.269 -7.648 -29.798 1.00 85.50 90 ILE A N 1
ATOM 689 C CA . ILE A 1 90 ? 27.750 -8.025 -31.117 1.00 85.50 90 ILE A CA 1
ATOM 690 C C . ILE A 1 90 ? 27.902 -6.893 -32.138 1.00 85.50 90 ILE A C 1
ATOM 692 O O . ILE A 1 90 ? 28.341 -7.143 -33.261 1.00 85.50 90 ILE A O 1
ATOM 696 N N . SER A 1 91 ? 27.579 -5.651 -31.760 1.00 87.00 91 SER A N 1
ATOM 697 C CA . SER A 1 91 ? 27.748 -4.508 -32.664 1.00 87.00 91 SER A CA 1
ATOM 698 C C . SER A 1 91 ? 29.222 -4.282 -33.008 1.00 87.00 91 SER A C 1
ATOM 700 O O . SER A 1 91 ? 29.543 -4.000 -34.160 1.00 87.00 91 SER A O 1
ATOM 702 N N . SER A 1 92 ? 30.132 -4.481 -32.050 1.00 88.94 92 SER A N 1
ATOM 703 C CA . SER A 1 92 ? 31.575 -4.349 -32.274 1.00 88.94 92 SER A CA 1
ATOM 704 C C . SER A 1 92 ? 32.122 -5.464 -33.165 1.00 88.94 92 SER A C 1
ATOM 706 O O . SER A 1 92 ? 32.878 -5.171 -34.087 1.00 88.94 92 SER A O 1
ATOM 708 N N . THR A 1 93 ? 31.709 -6.720 -32.959 1.00 90.00 93 THR A N 1
ATOM 709 C CA . THR A 1 93 ? 32.120 -7.849 -33.811 1.00 90.00 93 THR A CA 1
ATOM 710 C C . THR A 1 93 ? 31.636 -7.674 -35.247 1.00 90.00 93 THR A C 1
ATOM 712 O O . THR A 1 93 ? 32.403 -7.892 -36.183 1.00 90.00 93 THR A O 1
ATOM 715 N N . LEU A 1 94 ? 30.384 -7.246 -35.437 1.00 91.06 94 LEU A N 1
ATOM 716 C CA . LEU A 1 94 ? 29.831 -7.038 -36.773 1.00 91.06 94 LEU A CA 1
ATOM 717 C C . LEU A 1 94 ? 30.488 -5.847 -37.477 1.00 91.06 94 LEU A C 1
ATOM 719 O O . LEU A 1 94 ? 30.842 -5.951 -38.649 1.00 91.06 94 LEU A O 1
ATOM 723 N N . LEU A 1 95 ? 30.704 -4.739 -36.764 1.00 90.69 95 LEU A N 1
ATOM 724 C CA . LEU A 1 95 ? 31.406 -3.590 -37.327 1.00 90.69 95 LEU A CA 1
ATOM 725 C C . LEU A 1 95 ? 32.844 -3.961 -37.709 1.00 90.69 95 LEU A C 1
ATOM 727 O O . LEU A 1 95 ? 33.277 -3.618 -38.801 1.00 90.69 95 LEU A O 1
ATOM 731 N N . TRP A 1 96 ? 33.562 -4.707 -36.866 1.00 91.94 96 TRP A N 1
ATOM 732 C CA . TRP A 1 96 ? 34.907 -5.186 -37.188 1.00 91.94 96 TRP A CA 1
ATOM 733 C C . TRP A 1 96 ? 34.916 -6.028 -38.469 1.00 91.94 96 TRP A C 1
ATOM 735 O O . TRP A 1 96 ? 35.683 -5.730 -39.379 1.00 91.94 96 TRP A O 1
ATOM 745 N N . ALA A 1 97 ? 34.006 -7.001 -38.589 1.00 91.25 97 ALA A N 1
ATOM 746 C CA . ALA A 1 97 ? 33.898 -7.848 -39.776 1.00 91.25 97 ALA A CA 1
ATOM 747 C C . ALA A 1 97 ? 33.639 -7.037 -41.062 1.00 91.25 97 ALA A C 1
ATOM 749 O O . ALA A 1 97 ? 34.256 -7.293 -42.096 1.00 91.25 97 ALA A O 1
ATOM 750 N N . LEU A 1 98 ? 32.768 -6.025 -40.994 1.00 91.12 98 LEU A N 1
ATOM 751 C CA . LEU A 1 98 ? 32.461 -5.146 -42.127 1.00 91.12 98 LEU A CA 1
ATOM 752 C C . LEU A 1 98 ? 33.647 -4.253 -42.517 1.00 91.12 98 LEU A C 1
ATOM 754 O O . LEU A 1 98 ? 33.898 -4.046 -43.703 1.00 91.12 98 LEU A O 1
ATOM 758 N N . LEU A 1 99 ? 34.394 -3.742 -41.536 1.00 89.50 99 LEU A N 1
ATOM 759 C CA . LEU A 1 99 ? 35.585 -2.928 -41.787 1.00 89.50 99 LEU A CA 1
ATOM 760 C C . LEU A 1 99 ? 36.745 -3.765 -42.337 1.00 89.50 99 LEU A C 1
ATOM 762 O O . LEU A 1 99 ? 37.443 -3.312 -43.238 1.00 89.50 99 LEU A O 1
ATOM 766 N N . SER A 1 100 ? 36.921 -4.999 -41.859 1.00 87.88 100 SER A N 1
ATOM 767 C CA . SER A 1 100 ? 37.912 -5.937 -42.397 1.00 87.88 100 SER A CA 1
ATOM 768 C C . SER A 1 100 ? 37.622 -6.331 -43.847 1.00 87.88 100 SER A C 1
ATOM 770 O O . SER A 1 100 ? 38.558 -6.544 -44.611 1.00 87.88 100 SER A O 1
ATOM 772 N N . GLY A 1 101 ? 36.345 -6.387 -44.243 1.00 85.62 101 GLY A N 1
ATOM 773 C CA . GLY A 1 101 ? 35.942 -6.641 -45.629 1.00 85.62 101 GLY A CA 1
ATOM 774 C C . GLY A 1 101 ? 36.191 -5.471 -46.590 1.00 85.62 101 GLY A C 1
ATOM 775 O O . GLY A 1 101 ? 36.215 -5.681 -47.799 1.00 85.62 101 GLY A O 1
ATOM 776 N N . ASN A 1 102 ? 36.385 -4.247 -46.080 1.00 86.12 102 ASN A N 1
ATOM 777 C CA . ASN A 1 102 ? 36.694 -3.063 -46.887 1.00 86.12 102 ASN A CA 1
ATOM 778 C C . ASN A 1 102 ? 37.503 -2.017 -46.077 1.00 86.12 102 ASN A C 1
ATOM 780 O O . ASN A 1 102 ? 36.949 -1.006 -45.627 1.00 86.12 102 ASN A O 1
ATOM 784 N N . PRO A 1 103 ? 38.817 -2.242 -45.890 1.00 75.75 103 PRO A N 1
ATOM 785 C CA . PRO A 1 103 ? 39.668 -1.430 -45.013 1.00 75.75 103 PRO A CA 1
ATOM 786 C C . PRO A 1 103 ? 39.972 -0.015 -45.540 1.00 75.75 103 PRO A C 1
ATOM 788 O O . PRO A 1 103 ? 40.504 0.803 -44.794 1.00 75.75 103 PRO A O 1
ATOM 791 N N . GLY A 1 104 ? 39.628 0.290 -46.798 1.00 75.56 104 GLY A N 1
ATOM 792 C CA . GLY A 1 104 ? 39.820 1.602 -47.433 1.00 75.56 104 GLY A CA 1
ATOM 793 C C . GLY A 1 104 ? 38.532 2.411 -47.617 1.00 75.56 104 GLY A C 1
ATOM 794 O O . GLY A 1 104 ? 38.533 3.410 -48.335 1.00 75.56 104 GLY A O 1
ATOM 795 N N . GLY A 1 105 ? 37.416 1.977 -47.027 1.00 81.25 105 GLY A N 1
ATOM 796 C CA . GLY A 1 105 ? 36.133 2.645 -47.213 1.00 81.25 105 GLY A CA 1
ATOM 797 C C . GLY A 1 105 ? 36.113 4.069 -46.647 1.00 81.25 105 GLY A C 1
ATOM 798 O O . GLY A 1 105 ? 36.508 4.314 -45.508 1.00 81.25 105 GLY A O 1
ATOM 799 N N . GLY A 1 106 ? 35.614 5.017 -47.443 1.00 84.12 106 GLY A N 1
ATOM 800 C CA . GLY A 1 106 ? 35.457 6.411 -47.025 1.00 84.12 106 GLY A CA 1
ATOM 801 C C . GLY A 1 106 ? 34.388 6.616 -45.935 1.00 84.12 106 GLY A C 1
ATOM 802 O O . GLY A 1 106 ? 33.697 5.673 -45.538 1.00 84.12 106 GLY A O 1
ATOM 803 N N . PRO A 1 107 ? 34.169 7.864 -45.481 1.00 85.00 107 PRO A N 1
ATOM 804 C CA . PRO A 1 107 ? 33.243 8.182 -44.385 1.00 85.00 107 PRO A CA 1
ATOM 805 C C . PRO A 1 107 ? 31.807 7.664 -44.575 1.00 85.00 107 PRO A C 1
ATOM 807 O O . PRO A 1 107 ? 31.135 7.312 -43.604 1.00 85.00 107 PRO A O 1
ATOM 810 N N . ALA A 1 108 ? 31.336 7.578 -45.823 1.00 87.19 108 ALA A N 1
ATOM 811 C CA . ALA A 1 108 ? 30.027 7.013 -46.148 1.00 87.19 108 ALA A CA 1
ATOM 812 C C . ALA A 1 108 ? 29.947 5.507 -45.836 1.00 87.19 108 ALA A C 1
ATOM 814 O O . ALA A 1 108 ? 28.956 5.045 -45.272 1.00 87.19 108 ALA A O 1
ATOM 815 N N . TRP A 1 109 ? 31.006 4.751 -46.142 1.00 89.38 109 TRP A N 1
ATOM 816 C CA . TRP A 1 109 ? 31.086 3.324 -45.830 1.00 89.38 109 TRP A CA 1
ATOM 817 C C . TRP A 1 109 ? 31.162 3.079 -44.323 1.00 89.38 109 TRP A C 1
ATOM 819 O O . TRP A 1 109 ? 30.447 2.222 -43.814 1.00 89.38 109 TRP A O 1
ATOM 829 N N . LEU A 1 110 ? 31.958 3.868 -43.595 1.00 87.38 110 LEU A N 1
ATOM 830 C CA . LEU A 1 110 ? 32.053 3.765 -42.135 1.00 87.38 110 LEU A CA 1
ATOM 831 C C . LEU A 1 110 ? 30.695 3.975 -41.458 1.00 87.38 110 LEU A C 1
ATOM 833 O O . LEU A 1 110 ? 30.304 3.198 -40.588 1.00 87.38 110 LEU A O 1
ATOM 837 N N . ASN A 1 111 ? 29.942 4.984 -41.901 1.00 89.75 111 ASN A N 1
ATOM 838 C CA . ASN A 1 111 ? 28.600 5.241 -41.388 1.00 89.75 111 ASN A CA 1
ATOM 839 C C . ASN A 1 111 ? 27.607 4.130 -41.759 1.00 89.75 111 ASN A C 1
ATOM 841 O O . ASN A 1 111 ? 26.790 3.748 -40.922 1.00 89.75 111 ASN A O 1
ATOM 845 N N . LEU A 1 112 ? 27.696 3.561 -42.966 1.00 91.62 112 LEU A N 1
ATOM 846 C CA . LEU A 1 112 ? 26.865 2.423 -43.369 1.00 91.62 112 LEU A CA 1
ATOM 847 C C . LEU A 1 112 ? 27.185 1.161 -42.548 1.00 91.62 112 LEU A C 1
ATOM 849 O O . LEU A 1 112 ? 26.278 0.484 -42.057 1.00 91.62 112 LEU A O 1
ATOM 853 N N . ALA A 1 113 ? 28.468 0.868 -42.337 1.00 89.50 113 ALA A N 1
ATOM 854 C CA . ALA A 1 113 ? 28.923 -0.243 -41.509 1.00 89.50 113 ALA A CA 1
ATOM 855 C C . ALA A 1 113 ? 28.494 -0.061 -40.040 1.00 89.50 113 ALA A C 1
ATOM 857 O O . ALA A 1 113 ? 28.011 -0.995 -39.401 1.00 89.50 113 ALA A O 1
ATOM 858 N N . LYS A 1 114 ? 28.578 1.164 -39.510 1.00 88.44 114 LYS A N 1
ATOM 859 C CA . LYS A 1 114 ? 28.087 1.503 -38.169 1.00 88.44 114 LYS A CA 1
ATOM 860 C C . LYS A 1 114 ? 26.567 1.370 -38.062 1.00 88.44 114 LYS A C 1
ATOM 862 O O . LYS A 1 114 ? 26.078 0.854 -37.060 1.00 88.44 114 LYS A O 1
ATOM 867 N N . LEU A 1 115 ? 25.815 1.788 -39.080 1.00 89.88 115 LEU A N 1
ATOM 868 C CA . LEU A 1 115 ? 24.355 1.674 -39.104 1.00 89.88 115 LEU A CA 1
ATOM 869 C C . LEU A 1 115 ? 23.897 0.220 -39.119 1.00 89.88 115 LEU A C 1
ATOM 871 O O . LEU A 1 115 ? 23.048 -0.161 -38.317 1.00 89.88 115 LEU A O 1
ATOM 875 N N . THR A 1 116 ? 24.490 -0.606 -39.976 1.00 87.25 116 THR A N 1
ATOM 876 C CA . THR A 1 116 ? 24.189 -2.043 -40.037 1.00 87.25 116 THR A CA 1
ATOM 877 C C . THR A 1 116 ? 24.534 -2.747 -38.720 1.00 87.25 116 THR A C 1
ATOM 879 O O . THR A 1 116 ? 23.695 -3.467 -38.173 1.00 87.25 116 THR A O 1
ATOM 882 N N . ALA A 1 117 ? 25.702 -2.454 -38.138 1.00 87.75 117 ALA A N 1
ATOM 883 C CA . ALA A 1 117 ? 26.099 -2.945 -36.819 1.00 87.75 117 ALA A CA 1
ATOM 884 C C . ALA A 1 117 ? 25.161 -2.483 -35.688 1.00 87.75 117 ALA A C 1
ATOM 886 O O . ALA A 1 117 ? 24.783 -3.273 -34.818 1.00 87.75 117 ALA A O 1
ATOM 887 N N . GLY A 1 118 ? 24.750 -1.214 -35.713 1.00 83.88 118 GLY A N 1
ATOM 888 C CA . GLY A 1 118 ? 23.845 -0.615 -34.735 1.00 83.88 118 GLY A CA 1
ATOM 889 C C . GLY A 1 118 ? 22.426 -1.177 -34.807 1.00 83.88 118 GLY A C 1
ATOM 890 O O . GLY A 1 118 ? 21.818 -1.429 -33.765 1.00 83.88 118 GLY A O 1
ATOM 891 N N . LEU A 1 119 ? 21.904 -1.433 -36.011 1.00 83.94 119 LEU A N 1
ATOM 892 C CA . LEU A 1 119 ? 20.590 -2.052 -36.216 1.00 83.94 119 LEU A CA 1
ATOM 893 C C . LEU A 1 119 ? 20.573 -3.511 -35.747 1.00 83.94 119 LEU A C 1
ATOM 895 O O . LEU A 1 119 ? 19.654 -3.906 -35.026 1.00 83.94 119 LEU A O 1
ATOM 899 N N . ALA A 1 120 ? 21.610 -4.287 -36.075 1.00 83.62 120 ALA A N 1
ATOM 900 C CA . ALA A 1 120 ? 21.750 -5.664 -35.603 1.00 83.62 120 ALA A CA 1
ATOM 901 C C . ALA A 1 120 ? 21.869 -5.727 -34.070 1.00 83.62 120 ALA A C 1
ATOM 903 O O . ALA A 1 120 ? 21.143 -6.479 -33.415 1.00 83.62 120 ALA A O 1
ATOM 904 N N . GLY A 1 121 ? 22.719 -4.872 -33.487 1.00 80.69 121 GLY A N 1
ATOM 905 C CA . GLY A 1 121 ? 22.841 -4.729 -32.037 1.00 80.69 121 GLY A CA 1
ATOM 906 C C . GLY A 1 121 ? 21.511 -4.346 -31.383 1.00 80.69 121 GLY A C 1
ATOM 907 O O . GLY A 1 121 ? 21.098 -4.972 -30.411 1.00 80.69 121 GLY A O 1
ATOM 908 N N . SER A 1 122 ? 20.786 -3.378 -31.947 1.00 76.69 122 SER A N 1
ATOM 909 C CA . SER A 1 122 ? 19.494 -2.921 -31.415 1.00 76.69 122 SER A CA 1
ATOM 910 C C . SER A 1 122 ? 18.412 -4.002 -31.469 1.00 76.69 122 SER A C 1
ATOM 912 O O . SER A 1 122 ? 17.668 -4.167 -30.501 1.00 76.69 122 SER A O 1
ATOM 914 N N . GLY A 1 123 ? 18.347 -4.778 -32.557 1.00 77.44 123 GLY A N 1
ATOM 915 C CA . GLY A 1 123 ? 17.420 -5.905 -32.685 1.00 77.44 123 GLY A CA 1
ATOM 916 C C . GLY A 1 123 ? 17.654 -6.975 -31.617 1.00 77.44 123 GLY A C 1
ATOM 917 O O . GLY A 1 123 ? 16.710 -7.476 -31.004 1.00 77.44 123 GLY A O 1
ATOM 918 N N . ILE A 1 124 ? 18.918 -7.268 -31.316 1.00 78.19 124 ILE A N 1
ATOM 919 C CA . ILE A 1 124 ? 19.284 -8.242 -30.283 1.00 78.19 124 ILE A CA 1
ATOM 920 C C . ILE A 1 124 ? 19.090 -7.666 -28.880 1.00 78.19 124 ILE A C 1
ATOM 922 O O . ILE A 1 124 ? 18.586 -8.367 -28.005 1.00 78.19 124 ILE A O 1
ATOM 926 N N . ASN A 1 125 ? 19.392 -6.385 -28.663 1.00 77.19 125 ASN A N 1
ATOM 927 C CA . ASN A 1 125 ? 19.115 -5.706 -27.400 1.00 77.19 125 ASN A CA 1
ATOM 928 C C . ASN A 1 125 ? 17.616 -5.731 -27.072 1.00 77.19 125 ASN A C 1
ATOM 930 O O . ASN A 1 125 ? 17.232 -5.968 -25.931 1.00 77.19 125 ASN A O 1
ATOM 934 N N . PHE A 1 126 ? 16.748 -5.569 -28.076 1.00 75.12 126 PHE A N 1
ATOM 935 C CA . PHE A 1 126 ? 15.303 -5.725 -27.906 1.00 75.12 126 PHE A CA 1
ATOM 936 C C . PHE A 1 126 ? 14.927 -7.141 -27.439 1.00 75.12 126 PHE A C 1
ATOM 938 O O . PHE A 1 126 ? 14.130 -7.297 -26.509 1.00 75.12 126 PHE A O 1
ATOM 945 N N . ILE A 1 127 ? 15.533 -8.178 -28.026 1.00 76.25 127 ILE A N 1
ATOM 946 C CA . ILE A 1 127 ? 15.327 -9.577 -27.619 1.00 76.25 127 ILE A CA 1
ATOM 947 C C . ILE A 1 127 ? 15.852 -9.814 -26.193 1.00 76.25 127 ILE A C 1
ATOM 949 O O . ILE A 1 127 ? 15.133 -10.364 -25.358 1.00 76.25 127 ILE A O 1
ATOM 953 N N . LEU A 1 128 ? 17.062 -9.349 -25.869 1.00 71.56 128 LEU A N 1
ATOM 954 C CA . LEU A 1 128 ? 17.665 -9.474 -24.539 1.00 71.56 128 LEU A CA 1
ATOM 955 C C . LEU A 1 128 ? 16.864 -8.723 -23.477 1.00 71.56 128 LEU A C 1
ATOM 957 O O . LEU A 1 128 ? 16.596 -9.268 -22.408 1.00 71.56 128 LEU A O 1
ATOM 961 N N . TYR A 1 129 ? 16.404 -7.510 -23.770 1.00 68.44 129 TYR A N 1
ATOM 962 C CA . TYR A 1 129 ? 15.495 -6.790 -22.889 1.00 68.44 129 TYR A CA 1
ATOM 963 C C . TYR A 1 129 ? 14.198 -7.556 -22.695 1.00 68.44 129 TYR A C 1
ATOM 965 O O . TYR A 1 129 ? 13.765 -7.711 -21.558 1.00 68.44 129 TYR A O 1
ATOM 973 N N . ARG A 1 130 ? 13.601 -8.109 -23.751 1.00 67.69 130 ARG A N 1
ATOM 974 C CA . ARG A 1 130 ? 12.378 -8.908 -23.627 1.00 67.69 130 ARG A CA 1
ATOM 975 C C . ARG A 1 130 ? 12.571 -10.159 -22.761 1.00 67.69 130 ARG A C 1
ATOM 977 O O . ARG A 1 130 ? 11.674 -10.497 -21.992 1.00 67.69 130 ARG A O 1
ATOM 984 N N . LEU A 1 131 ? 13.710 -10.838 -22.872 1.00 65.25 131 LEU A N 1
ATOM 985 C CA . LEU A 1 131 ? 13.957 -12.118 -22.198 1.00 65.25 131 LEU A CA 1
ATOM 986 C C . LEU A 1 131 ? 14.529 -11.968 -20.779 1.00 65.25 131 LEU A C 1
ATOM 988 O O . LEU A 1 131 ? 14.148 -12.719 -19.880 1.00 65.25 131 LEU A O 1
ATOM 992 N N . VAL A 1 132 ? 15.426 -11.003 -20.567 1.00 64.69 132 VAL A N 1
ATOM 993 C CA . VAL A 1 132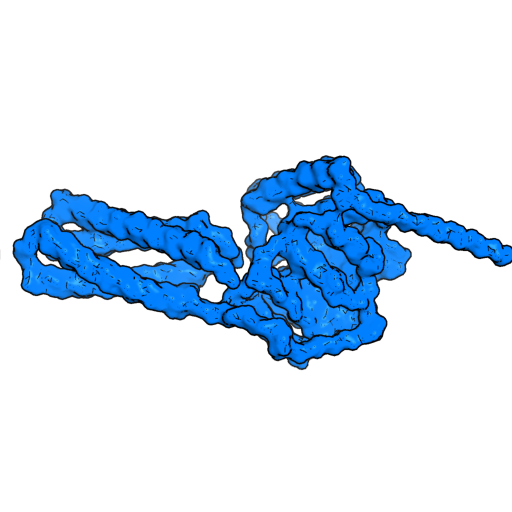 ? 16.224 -10.854 -19.336 1.00 64.69 132 VAL A CA 1
ATOM 994 C C . VAL A 1 132 ? 15.706 -9.723 -18.448 1.00 64.69 132 VAL A C 1
ATOM 996 O O . VAL A 1 132 ? 15.670 -9.870 -17.224 1.00 64.69 132 VAL A O 1
ATOM 999 N N . VAL A 1 133 ? 15.288 -8.600 -19.043 1.00 60.03 133 VAL A N 1
ATOM 1000 C CA . VAL A 1 133 ? 14.855 -7.398 -18.304 1.00 60.03 133 VAL A CA 1
ATOM 1001 C C . VAL A 1 133 ? 13.344 -7.410 -18.063 1.00 60.03 133 VAL A C 1
ATOM 1003 O O . VAL A 1 133 ? 12.899 -7.230 -16.934 1.00 60.03 133 VAL A O 1
ATOM 1006 N N . PHE A 1 134 ? 12.558 -7.711 -19.095 1.00 55.50 134 PHE A N 1
ATOM 1007 C CA . PHE A 1 134 ? 11.096 -7.772 -19.080 1.00 55.50 134 PHE A CA 1
ATOM 1008 C C . PHE A 1 134 ? 10.569 -9.199 -19.042 1.00 55.50 134 PHE A C 1
ATOM 1010 O O . PHE A 1 134 ? 9.481 -9.458 -19.564 1.00 55.50 134 PHE A O 1
ATOM 1017 N N . ARG A 1 135 ? 11.318 -10.130 -18.430 1.00 47.03 135 ARG A N 1
ATOM 1018 C CA . ARG A 1 135 ? 10.821 -11.481 -18.162 1.00 47.03 135 ARG A CA 1
ATOM 1019 C C . ARG A 1 135 ? 9.430 -11.312 -17.557 1.00 47.03 135 ARG A C 1
ATOM 1021 O O . ARG A 1 135 ? 9.329 -10.738 -16.474 1.00 47.03 135 ARG A O 1
ATOM 1028 N N . ARG A 1 136 ? 8.378 -11.695 -18.301 1.00 40.16 136 ARG A N 1
ATOM 1029 C CA . ARG A 1 136 ? 6.982 -11.559 -17.866 1.00 40.16 136 ARG A CA 1
ATOM 1030 C C . ARG A 1 136 ? 6.889 -12.268 -16.526 1.00 40.16 136 ARG A C 1
ATOM 1032 O O . ARG A 1 136 ? 6.796 -13.492 -16.477 1.00 40.16 136 ARG A O 1
ATOM 1039 N N . ARG A 1 137 ? 6.970 -11.509 -15.438 1.00 47.31 137 ARG A N 1
ATOM 1040 C CA . ARG A 1 137 ? 6.553 -12.002 -14.145 1.00 47.31 137 ARG A CA 1
ATOM 1041 C C . ARG A 1 137 ? 5.051 -12.113 -14.253 1.00 47.31 137 ARG A C 1
ATOM 1043 O O . ARG A 1 137 ? 4.390 -11.124 -14.554 1.00 47.31 137 ARG A O 1
ATOM 1050 N N . THR A 1 138 ? 4.620 -13.370 -14.188 1.00 45.41 138 THR A N 1
ATOM 1051 C CA . THR A 1 138 ? 3.260 -13.854 -13.953 1.00 45.41 138 THR A CA 1
ATOM 1052 C C . THR A 1 138 ? 2.193 -12.804 -14.213 1.00 45.41 138 THR A C 1
ATOM 1054 O O . THR A 1 138 ? 1.988 -11.908 -13.397 1.00 45.41 138 THR A O 1
ATOM 1057 N N . ALA A 1 139 ? 1.490 -12.948 -15.343 1.00 42.94 139 ALA A N 1
ATOM 1058 C CA . ALA A 1 139 ? 0.177 -12.335 -15.490 1.00 42.94 139 ALA A CA 1
ATOM 1059 C C . ALA A 1 139 ? -0.594 -12.566 -14.185 1.00 42.94 139 ALA A C 1
ATOM 1061 O O . ALA A 1 139 ? -0.550 -13.681 -13.656 1.00 42.94 139 ALA A O 1
ATOM 1062 N N . ALA A 1 140 ? -1.217 -11.510 -13.654 1.00 45.06 140 ALA A N 1
ATOM 1063 C CA . ALA A 1 140 ? -2.107 -11.622 -12.511 1.00 45.06 140 ALA A CA 1
ATOM 1064 C C . ALA A 1 140 ? -3.025 -12.820 -12.765 1.00 45.06 140 ALA A C 1
ATOM 1066 O O . ALA A 1 140 ? -3.754 -12.844 -13.759 1.00 45.06 140 ALA A O 1
ATOM 1067 N N . ILE A 1 141 ? -2.888 -13.858 -11.943 1.00 49.66 141 ILE A N 1
ATOM 1068 C CA . ILE A 1 141 ? -3.696 -15.062 -12.085 1.00 49.66 141 ILE A CA 1
ATOM 1069 C C . ILE A 1 141 ? -5.144 -14.612 -11.844 1.00 49.66 141 ILE A C 1
ATOM 1071 O O . ILE A 1 141 ? -5.386 -13.971 -10.813 1.00 49.66 141 ILE A O 1
ATOM 1075 N N . PRO A 1 142 ? -6.082 -14.869 -12.775 1.00 48.28 142 PRO A N 1
ATOM 1076 C CA . PRO A 1 142 ? -7.463 -14.426 -12.641 1.00 48.28 142 PRO A CA 1
ATOM 1077 C C . PRO A 1 142 ? -8.034 -14.831 -11.281 1.00 48.28 142 PRO A C 1
ATOM 1079 O O . PRO A 1 142 ? -7.827 -15.959 -10.833 1.00 48.28 142 PRO A O 1
ATOM 1082 N N . ALA A 1 143 ? -8.743 -13.911 -10.620 1.00 48.38 143 ALA A N 1
ATOM 1083 C CA . ALA A 1 143 ? -9.282 -14.115 -9.273 1.00 48.38 143 ALA A CA 1
ATOM 1084 C C . ALA A 1 143 ? -10.164 -15.380 -9.154 1.00 48.38 143 ALA A C 1
ATOM 1086 O O . ALA A 1 143 ? -10.260 -15.962 -8.078 1.00 48.38 143 ALA A O 1
ATOM 1087 N N . GLU A 1 144 ? -10.745 -15.824 -10.270 1.00 45.94 144 GLU A N 1
ATOM 1088 C CA . GLU A 1 144 ? -11.606 -17.007 -10.405 1.00 45.94 144 GLU A CA 1
ATOM 1089 C C . GLU A 1 144 ? -10.881 -18.351 -10.226 1.00 45.94 144 GLU A C 1
ATOM 1091 O O . GLU A 1 144 ? -11.533 -19.355 -9.966 1.00 45.94 144 GLU A O 1
ATOM 1096 N N . GLN A 1 145 ? -9.547 -18.402 -10.329 1.00 44.16 145 GLN A N 1
ATOM 1097 C CA . GLN A 1 145 ? -8.784 -19.655 -10.194 1.00 44.16 145 GLN A CA 1
ATOM 1098 C C . GLN A 1 145 ? -8.410 -20.000 -8.746 1.00 44.16 145 GLN A C 1
ATOM 1100 O O . GLN A 1 145 ? -7.737 -21.002 -8.500 1.00 44.16 145 GLN A O 1
ATOM 1105 N N . TRP A 1 146 ? -8.819 -19.185 -7.771 1.00 52.62 146 TRP A N 1
ATOM 1106 C CA . TRP A 1 146 ? -8.488 -19.421 -6.370 1.00 52.62 146 TRP A CA 1
ATOM 1107 C C . TRP A 1 146 ? -9.609 -20.170 -5.659 1.00 52.62 146 TRP A C 1
ATOM 1109 O O . TRP A 1 146 ? -10.763 -19.750 -5.752 1.00 52.62 146 TRP A O 1
ATOM 1119 N N . PRO A 1 147 ? -9.297 -21.215 -4.867 1.00 45.47 147 PRO A N 1
ATOM 1120 C CA . PRO A 1 147 ? -10.294 -21.797 -3.985 1.00 45.47 147 PRO A CA 1
ATOM 1121 C C . PRO A 1 147 ? -10.814 -20.694 -3.063 1.00 45.47 147 PRO A C 1
ATOM 1123 O O . PRO A 1 147 ? -10.010 -19.970 -2.450 1.00 45.47 147 PRO A O 1
ATOM 1126 N N . ALA A 1 148 ? -12.141 -20.555 -3.000 1.00 52.84 148 ALA A N 1
ATO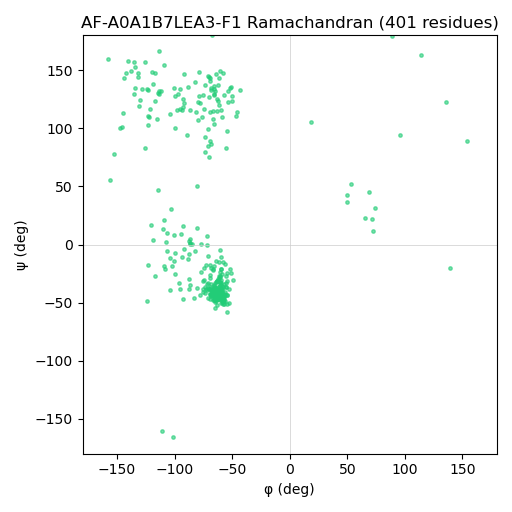M 1127 C CA . ALA A 1 148 ? -12.806 -19.617 -2.108 1.00 52.84 148 ALA A CA 1
ATOM 1128 C C . ALA A 1 148 ? -12.233 -19.809 -0.701 1.00 52.84 148 ALA A C 1
ATOM 1130 O O . ALA A 1 148 ? -12.106 -20.933 -0.213 1.00 52.84 148 ALA A O 1
ATOM 1131 N N . ALA A 1 149 ? -11.779 -18.725 -0.078 1.00 55.88 149 ALA A N 1
ATOM 1132 C CA . ALA A 1 149 ? -11.340 -18.830 1.301 1.00 55.88 149 ALA A CA 1
ATOM 1133 C C . ALA A 1 149 ? -12.526 -19.206 2.182 1.00 55.88 149 ALA A C 1
ATOM 1135 O O . ALA A 1 149 ? -13.658 -18.800 1.917 1.00 55.88 149 ALA A O 1
ATOM 1136 N N . GLN A 1 150 ? -12.244 -19.973 3.226 1.00 57.19 150 GLN A N 1
ATOM 1137 C CA . GLN A 1 150 ? -13.249 -20.375 4.191 1.00 57.19 150 GLN A CA 1
ATOM 1138 C C . GLN A 1 150 ? -13.737 -19.118 4.920 1.00 57.19 150 GLN A C 1
ATOM 1140 O O . GLN A 1 150 ? -13.015 -18.534 5.724 1.00 57.19 150 GLN A O 1
ATOM 1145 N N . LEU A 1 151 ? -14.933 -18.648 4.561 1.00 57.12 151 LEU A N 1
ATOM 1146 C CA . LEU A 1 151 ? -15.607 -17.572 5.273 1.00 57.12 151 LEU A CA 1
ATOM 1147 C C . LEU A 1 151 ? -16.216 -18.177 6.533 1.00 57.12 151 LEU A C 1
ATOM 1149 O O . LEU A 1 151 ? -17.014 -19.108 6.450 1.00 57.12 151 LEU A O 1
ATOM 1153 N N . TYR A 1 152 ? -15.833 -17.655 7.692 1.00 57.41 152 TYR A N 1
ATOM 1154 C CA . TYR A 1 152 ? -16.376 -18.095 8.970 1.00 57.41 152 TYR A CA 1
ATOM 1155 C C . TYR A 1 152 ? -17.530 -17.163 9.363 1.00 57.41 152 TYR A C 1
ATOM 1157 O O . TYR A 1 152 ? -17.295 -15.964 9.558 1.00 57.41 152 TYR A O 1
ATOM 1165 N N . PRO A 1 153 ? -18.776 -17.661 9.478 1.00 59.38 153 PRO A N 1
ATOM 1166 C CA . PRO A 1 153 ? -19.846 -16.912 10.128 1.00 59.38 153 PRO A CA 1
ATOM 1167 C C . PRO A 1 153 ? -19.381 -16.483 11.526 1.00 59.38 153 PRO A C 1
ATOM 1169 O O . PRO A 1 153 ? -18.811 -17.290 12.258 1.00 59.38 153 PRO A O 1
ATOM 1172 N N . GLY A 1 154 ? -19.578 -15.213 11.888 1.00 77.19 154 GLY A N 1
ATOM 1173 C CA . GLY A 1 154 ? -19.080 -14.685 13.164 1.00 77.19 154 GLY A CA 1
ATOM 1174 C C . GLY A 1 154 ? -17.565 -14.446 13.201 1.00 77.19 154 GLY A C 1
ATOM 1175 O O . GLY A 1 154 ? -16.950 -14.594 14.256 1.00 77.19 154 GLY A O 1
ATOM 1176 N N . CYS A 1 155 ? -16.946 -14.093 12.065 1.00 88.12 155 CYS A N 1
ATOM 1177 C CA . CYS A 1 155 ? -15.549 -13.663 12.031 1.00 88.12 155 CYS A CA 1
ATOM 1178 C C . CYS A 1 155 ? -15.319 -12.514 13.028 1.00 88.12 155 CYS A C 1
ATOM 1180 O O . CYS A 1 155 ? -15.957 -11.464 12.961 1.00 88.12 155 CYS A O 1
ATOM 1182 N N . TYR A 1 156 ? -14.385 -12.710 13.951 1.00 94.12 156 TYR A N 1
ATOM 1183 C CA . TYR A 1 156 ? -14.081 -11.766 15.018 1.00 94.12 156 TYR A CA 1
ATOM 1184 C C . TYR A 1 156 ? -13.132 -10.664 14.531 1.00 94.12 156 TYR A C 1
ATOM 1186 O O . TYR A 1 156 ? -13.390 -9.476 14.733 1.00 94.12 156 TYR A O 1
ATOM 1194 N N . LEU A 1 157 ? -12.066 -11.044 13.820 1.00 95.88 157 LEU A N 1
ATOM 1195 C CA . LEU A 1 157 ? -11.016 -10.127 13.376 1.00 95.88 157 LEU A CA 1
ATOM 1196 C C . LEU A 1 157 ? -10.628 -10.364 11.916 1.00 95.88 157 LEU A C 1
ATOM 1198 O O . LEU A 1 157 ? -10.267 -11.474 11.531 1.00 95.88 157 LEU A O 1
ATOM 1202 N N . SER A 1 158 ? -10.608 -9.281 11.146 1.00 96.88 158 SER A N 1
ATOM 1203 C CA . SER A 1 158 ? -9.989 -9.207 9.826 1.00 96.88 158 SER A CA 1
ATOM 1204 C C . SER A 1 158 ? -8.667 -8.458 9.920 1.00 96.88 158 SER A C 1
ATOM 1206 O O . SER A 1 158 ? -8.644 -7.245 10.150 1.00 96.88 158 SER A O 1
ATOM 1208 N N . LEU A 1 159 ? -7.564 -9.171 9.714 1.00 97.19 159 LEU A N 1
ATOM 1209 C CA . LEU A 1 159 ? -6.238 -8.581 9.612 1.00 97.19 159 LEU A CA 1
ATOM 1210 C C . LEU A 1 159 ? -5.921 -8.264 8.149 1.00 97.19 159 LEU A C 1
ATOM 1212 O O . LEU A 1 159 ? -5.936 -9.153 7.308 1.00 97.19 159 LEU A O 1
ATOM 1216 N N . ILE A 1 160 ? -5.633 -7.010 7.827 1.00 97.69 160 ILE A N 1
ATOM 1217 C CA . ILE A 1 160 ? -5.469 -6.530 6.453 1.00 97.69 160 ILE A CA 1
ATOM 1218 C C . ILE A 1 160 ? -4.015 -6.115 6.217 1.00 97.69 160 ILE A C 1
ATOM 1220 O O . ILE A 1 160 ? -3.455 -5.317 6.965 1.00 97.69 160 ILE A O 1
ATOM 1224 N N . ILE A 1 161 ? -3.416 -6.606 5.136 1.00 97.25 161 ILE A N 1
ATOM 1225 C CA . ILE A 1 161 ? -2.053 -6.261 4.728 1.00 97.25 161 ILE A CA 1
ATOM 1226 C C . ILE A 1 161 ? -2.100 -5.707 3.298 1.00 97.25 161 ILE A C 1
ATOM 1228 O O . ILE A 1 161 ? -2.234 -6.484 2.348 1.00 97.25 161 ILE A O 1
ATOM 1232 N N . PRO A 1 162 ? -2.014 -4.378 3.098 1.00 96.38 162 PRO A N 1
ATOM 1233 C CA . PRO A 1 162 ? -1.830 -3.816 1.766 1.00 96.38 162 PRO A CA 1
ATOM 1234 C C . PRO A 1 162 ? -0.426 -4.164 1.253 1.00 96.38 162 PRO A C 1
ATOM 1236 O O . PRO A 1 162 ? 0.567 -3.986 1.963 1.00 96.38 162 PRO A O 1
ATOM 1239 N N . ALA A 1 163 ? -0.331 -4.639 0.014 1.00 95.06 163 ALA A N 1
ATOM 1240 C CA . ALA A 1 163 ? 0.924 -5.064 -0.590 1.00 95.06 163 ALA A CA 1
ATOM 1241 C C . ALA A 1 163 ? 1.069 -4.513 -2.013 1.00 95.06 163 ALA A C 1
ATOM 1243 O O . ALA A 1 163 ? 0.144 -4.583 -2.818 1.00 95.06 163 ALA A O 1
ATOM 1244 N N . TYR A 1 164 ? 2.249 -3.981 -2.327 1.00 92.44 164 TYR A N 1
ATOM 1245 C CA . TYR A 1 164 ? 2.647 -3.632 -3.688 1.00 92.44 164 TYR A CA 1
ATOM 1246 C C . TYR A 1 164 ? 4.140 -3.891 -3.858 1.00 92.44 164 TYR A C 1
ATOM 1248 O O . TYR A 1 164 ? 4.964 -3.204 -3.253 1.00 92.44 164 TYR A O 1
ATOM 1256 N N . ASN A 1 165 ? 4.487 -4.872 -4.686 1.00 90.56 165 ASN A N 1
ATOM 1257 C CA . ASN A 1 165 ? 5.860 -5.316 -4.910 1.00 90.56 165 ASN A CA 1
ATOM 1258 C C . ASN A 1 165 ? 6.615 -5.663 -3.610 1.00 90.56 165 ASN A C 1
ATOM 1260 O O . ASN A 1 165 ? 7.713 -5.157 -3.338 1.00 90.56 165 ASN A O 1
ATOM 1264 N N . GLU A 1 166 ? 5.992 -6.513 -2.790 1.00 91.94 166 GLU A N 1
ATOM 1265 C CA . GLU A 1 166 ? 6.492 -6.937 -1.483 1.00 91.94 166 GLU A CA 1
ATOM 1266 C C . GLU A 1 166 ? 6.956 -8.393 -1.430 1.00 91.94 166 GLU A C 1
ATOM 1268 O O . GLU A 1 166 ? 7.087 -8.957 -0.340 1.00 91.94 166 GLU A O 1
ATOM 1273 N N . ALA A 1 167 ? 7.287 -8.999 -2.576 1.00 89.38 167 ALA A N 1
ATOM 1274 C CA . ALA A 1 167 ? 7.688 -10.399 -2.636 1.00 89.38 167 ALA A CA 1
ATOM 1275 C C . ALA A 1 167 ? 8.825 -10.715 -1.658 1.00 89.38 167 ALA A C 1
ATOM 1277 O O . ALA A 1 167 ? 8.826 -11.778 -1.046 1.00 89.38 167 ALA A O 1
ATOM 1278 N N . ASP A 1 168 ? 9.787 -9.816 -1.473 1.00 87.44 168 ASP A N 1
ATOM 1279 C CA . ASP A 1 168 ? 10.962 -10.080 -0.636 1.00 87.44 168 ASP A CA 1
ATOM 1280 C C . ASP A 1 168 ? 10.644 -10.178 0.862 1.00 87.44 168 ASP A C 1
ATOM 1282 O O . ASP A 1 168 ? 11.348 -10.888 1.577 1.00 87.44 168 ASP A O 1
ATOM 1286 N N . ARG A 1 169 ? 9.576 -9.525 1.340 1.00 87.69 169 ARG A N 1
ATOM 1287 C CA . ARG A 1 169 ? 9.252 -9.466 2.777 1.00 87.69 169 ARG A CA 1
ATOM 1288 C C . ARG A 1 169 ? 7.930 -10.119 3.168 1.00 87.69 169 ARG A C 1
ATOM 1290 O O . ARG A 1 169 ? 7.836 -10.637 4.276 1.00 87.69 169 ARG A O 1
ATOM 1297 N N . ILE A 1 170 ? 6.955 -10.187 2.256 1.00 93.69 170 ILE A N 1
ATOM 1298 C CA . ILE A 1 170 ? 5.591 -10.643 2.566 1.00 93.69 170 ILE A CA 1
ATOM 1299 C C . ILE A 1 170 ? 5.552 -12.052 3.173 1.00 93.69 170 ILE A C 1
ATOM 1301 O O . ILE A 1 170 ? 4.743 -12.309 4.052 1.00 93.69 170 ILE A O 1
ATOM 1305 N N . GLY A 1 171 ? 6.455 -12.956 2.774 1.00 93.19 171 GLY A N 1
ATOM 1306 C CA . GLY A 1 171 ? 6.494 -14.321 3.316 1.00 93.19 171 GLY A CA 1
ATOM 1307 C C . GLY A 1 171 ? 6.728 -14.363 4.830 1.00 93.19 171 GLY A C 1
ATOM 1308 O O . GLY A 1 171 ? 5.996 -15.047 5.541 1.00 93.19 171 GLY A O 1
ATOM 1309 N N . ARG A 1 172 ? 7.693 -13.578 5.329 1.00 92.25 172 ARG A N 1
ATOM 1310 C CA . ARG A 1 172 ? 7.969 -13.453 6.768 1.00 92.25 172 ARG A CA 1
ATOM 1311 C C . ARG A 1 172 ? 6.779 -12.832 7.497 1.00 92.25 172 ARG A C 1
ATOM 1313 O O . ARG A 1 172 ? 6.356 -13.339 8.528 1.00 92.25 172 ARG A O 1
ATOM 1320 N N . THR A 1 173 ? 6.214 -11.777 6.918 1.00 93.88 173 THR A N 1
ATOM 1321 C CA . THR A 1 173 ? 5.040 -11.078 7.449 1.00 93.88 173 THR A CA 1
ATOM 1322 C C . THR A 1 173 ? 3.852 -12.013 7.638 1.00 93.88 173 THR A C 1
ATOM 1324 O O . THR A 1 173 ? 3.235 -12.015 8.698 1.00 93.88 173 THR A O 1
ATOM 1327 N N . LEU A 1 174 ? 3.556 -12.848 6.640 1.00 96.19 174 LEU A N 1
ATOM 1328 C CA . LEU A 1 174 ? 2.465 -13.819 6.714 1.00 96.19 174 LEU A CA 1
ATOM 1329 C C . LEU A 1 174 ? 2.738 -14.936 7.713 1.00 96.19 174 LEU A C 1
ATOM 1331 O O . LEU A 1 174 ? 1.799 -15.409 8.345 1.00 96.19 174 LEU A O 1
ATOM 1335 N N . GLN A 1 175 ? 3.996 -15.344 7.871 1.00 95.25 175 GLN A N 1
ATOM 1336 C CA . GLN A 1 175 ? 4.363 -16.328 8.879 1.00 95.25 175 GLN A CA 1
ATOM 1337 C C . GLN A 1 175 ? 4.126 -15.791 10.295 1.00 95.25 175 GLN A C 1
ATOM 1339 O O . GLN A 1 175 ? 3.399 -16.424 11.055 1.00 95.25 175 GLN A O 1
ATOM 1344 N N . GLU A 1 176 ? 4.690 -14.629 10.636 1.00 94.75 176 GLU A N 1
ATOM 1345 C CA . GLU A 1 176 ? 4.544 -14.038 11.976 1.00 94.75 176 GLU A CA 1
ATOM 1346 C C . GLU A 1 176 ? 3.071 -13.715 12.283 1.00 94.75 176 GLU A C 1
ATOM 1348 O O . GLU A 1 176 ? 2.553 -14.069 13.343 1.00 94.75 176 GLU A O 1
ATOM 1353 N N . ALA A 1 177 ? 2.360 -13.121 11.319 1.00 95.38 177 ALA A N 1
ATOM 1354 C CA . ALA A 1 177 ? 0.939 -12.816 11.454 1.00 95.38 177 ALA A CA 1
ATOM 1355 C C . ALA A 1 177 ? 0.076 -14.075 11.589 1.00 95.38 177 ALA A C 1
ATOM 1357 O O . ALA A 1 177 ? -0.791 -14.139 12.458 1.00 95.38 177 ALA A O 1
ATOM 1358 N N . GLY A 1 178 ? 0.314 -15.083 10.749 1.00 94.56 178 GLY A N 1
ATOM 1359 C CA . GLY A 1 178 ? -0.430 -16.338 10.771 1.00 94.56 178 GLY A CA 1
ATOM 1360 C C . GLY A 1 178 ? -0.229 -17.110 12.074 1.00 94.56 178 GLY A C 1
ATOM 1361 O O . GLY A 1 178 ? -1.201 -17.576 12.665 1.00 94.56 178 GLY A O 1
ATOM 1362 N N . GLU A 1 179 ? 1.010 -17.198 12.565 1.00 95.00 179 GLU A N 1
ATOM 1363 C CA . GLU A 1 179 ? 1.324 -17.842 13.845 1.00 95.00 179 GLU A CA 1
ATOM 1364 C C . GLU A 1 179 ? 0.678 -17.116 15.029 1.00 95.00 179 GLU A C 1
ATOM 1366 O O . GLU A 1 179 ? 0.171 -17.775 15.936 1.00 95.00 179 GLU A O 1
ATOM 1371 N N . TYR A 1 180 ? 0.654 -15.780 15.022 1.00 94.88 180 TYR A N 1
ATOM 1372 C CA . TYR A 1 180 ? -0.038 -15.003 16.050 1.00 94.88 180 TYR A CA 1
ATOM 1373 C C . TYR A 1 180 ? -1.556 -15.228 16.013 1.00 94.88 180 TYR A C 1
ATOM 1375 O O . TYR A 1 180 ? -2.167 -15.507 17.043 1.00 94.88 180 TYR A O 1
ATOM 1383 N N . LEU A 1 181 ? -2.167 -15.162 14.825 1.00 93.31 181 LEU A N 1
ATOM 1384 C CA . LEU A 1 181 ? -3.610 -15.337 14.649 1.00 93.31 181 LEU A CA 1
ATOM 1385 C C . LEU A 1 181 ? -4.097 -16.726 15.087 1.00 93.31 181 LEU A C 1
ATOM 1387 O O . LEU A 1 181 ? -5.159 -16.826 15.696 1.00 93.31 181 LEU A O 1
ATOM 1391 N N . LEU A 1 182 ? -3.308 -17.784 14.861 1.00 91.44 182 LEU A N 1
ATOM 1392 C CA . LEU A 1 182 ? -3.620 -19.129 15.362 1.00 91.44 182 LEU A CA 1
ATOM 1393 C C . LEU A 1 182 ? -3.701 -19.189 16.898 1.00 91.44 182 LEU A C 1
ATOM 1395 O O . LEU A 1 182 ? -4.518 -19.933 17.438 1.00 91.44 182 LEU A O 1
ATOM 1399 N N . ARG A 1 183 ? -2.892 -18.393 17.612 1.00 93.00 183 ARG A N 1
ATOM 1400 C CA . ARG A 1 183 ? -2.890 -18.352 19.087 1.00 93.00 183 ARG A CA 1
ATOM 1401 C C . ARG A 1 183 ? -4.095 -17.621 19.672 1.00 93.00 183 ARG A C 1
ATOM 1403 O O . ARG A 1 183 ? -4.406 -17.847 20.834 1.00 93.00 183 ARG A O 1
ATOM 1410 N N . LEU A 1 184 ? -4.776 -16.770 18.898 1.00 88.00 184 LEU A N 1
ATOM 1411 C CA . LEU A 1 184 ? -5.952 -16.042 19.386 1.00 88.00 184 LEU A CA 1
ATOM 1412 C C . LEU A 1 184 ? -7.137 -16.966 19.686 1.00 88.00 184 LEU A C 1
ATOM 1414 O O . LEU A 1 184 ? -8.017 -16.556 20.432 1.00 88.00 184 LEU A O 1
ATOM 1418 N N . GLN A 1 185 ? -7.180 -18.177 19.111 1.00 85.94 185 GLN A N 1
ATOM 1419 C CA . GLN A 1 185 ? -8.287 -19.134 19.285 1.00 85.94 185 GLN A CA 1
ATOM 1420 C C . GLN A 1 185 ? -9.674 -18.500 19.039 1.00 85.94 185 GLN A C 1
ATOM 1422 O O . GLN A 1 185 ? -10.661 -18.802 19.707 1.00 85.94 185 GLN A O 1
ATOM 1427 N N . ARG A 1 186 ? -9.747 -17.589 18.063 1.00 88.88 186 ARG A N 1
ATOM 1428 C CA . ARG A 1 186 ? -10.959 -16.883 17.630 1.00 88.88 186 ARG A CA 1
ATOM 1429 C C . ARG A 1 186 ? -11.153 -17.076 16.121 1.00 88.88 186 ARG A C 1
ATOM 1431 O O . ARG A 1 186 ? -10.166 -17.299 15.419 1.00 88.88 186 ARG A O 1
ATOM 1438 N N . PRO A 1 187 ? -12.381 -16.940 15.592 1.00 90.81 187 PRO A N 1
ATOM 1439 C CA . PRO A 1 187 ? -12.607 -16.892 14.150 1.00 90.81 187 PRO A CA 1
ATOM 1440 C C . PRO A 1 187 ? -11.916 -15.665 13.542 1.00 90.81 187 PRO A C 1
ATOM 1442 O O . PRO A 1 187 ? -12.272 -14.531 13.854 1.00 90.81 187 PRO A O 1
ATOM 1445 N N . VAL A 1 188 ? -10.917 -15.871 12.692 1.00 92.94 188 VAL A N 1
ATOM 1446 C CA . VAL A 1 188 ? -10.111 -14.786 12.116 1.00 92.94 188 VAL A CA 1
ATOM 1447 C C . VAL A 1 188 ? -9.908 -14.984 10.624 1.00 92.94 188 VAL A C 1
ATOM 1449 O O . VAL A 1 188 ? -9.954 -16.102 10.115 1.00 92.94 188 VAL A O 1
ATOM 1452 N N . GLU A 1 189 ? -9.623 -13.889 9.933 1.00 94.38 189 GLU A N 1
ATOM 1453 C CA . GLU A 1 189 ? -9.151 -13.906 8.554 1.00 94.38 189 GLU A CA 1
ATOM 1454 C C . GLU A 1 189 ? -7.965 -12.957 8.366 1.00 94.38 189 GLU A C 1
ATOM 1456 O O . GLU A 1 189 ? -7.825 -11.954 9.070 1.00 94.38 189 GLU A O 1
ATOM 1461 N N . LEU A 1 190 ? -7.117 -13.266 7.384 1.00 95.88 190 LEU A N 1
ATOM 1462 C CA . LEU A 1 190 ? -6.001 -12.414 6.984 1.00 95.88 190 LEU A CA 1
ATOM 1463 C C . LEU A 1 190 ? -6.147 -12.077 5.502 1.00 95.88 190 LEU A C 1
ATOM 1465 O O . LEU A 1 190 ? -5.968 -12.935 4.643 1.00 95.88 190 LEU A O 1
ATOM 1469 N N . LEU A 1 191 ? -6.462 -10.824 5.189 1.00 96.12 191 LEU A N 1
ATOM 1470 C CA . LEU A 1 191 ? -6.622 -10.335 3.828 1.00 96.12 191 LEU A CA 1
ATOM 1471 C C . LEU A 1 191 ? -5.340 -9.644 3.367 1.00 96.12 191 LEU A C 1
ATOM 1473 O O . LEU A 1 191 ? -4.972 -8.588 3.877 1.00 96.12 191 LEU A O 1
ATOM 1477 N N . VAL A 1 192 ? -4.688 -10.193 2.351 1.00 97.50 192 VAL A N 1
ATOM 1478 C CA . VAL A 1 192 ? -3.636 -9.488 1.620 1.00 97.50 192 VAL A CA 1
ATOM 1479 C C . VAL A 1 192 ? -4.266 -8.799 0.423 1.00 97.50 192 VAL A C 1
ATOM 1481 O O . VAL A 1 192 ? -4.817 -9.461 -0.456 1.00 97.50 192 VAL A O 1
ATOM 1484 N N . VAL A 1 193 ? -4.175 -7.471 0.380 1.00 97.12 193 VAL A N 1
ATOM 1485 C CA . VAL A 1 193 ? -4.663 -6.681 -0.753 1.00 97.12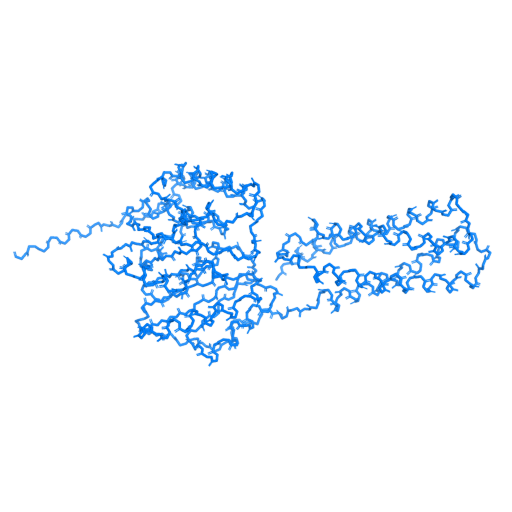 193 VAL A CA 1
ATOM 1486 C C . VAL A 1 193 ? -3.484 -6.328 -1.645 1.00 97.12 193 VAL A C 1
ATOM 1488 O O . VAL A 1 193 ? -2.726 -5.407 -1.347 1.00 97.12 193 VAL A O 1
ATOM 1491 N N . ASP A 1 194 ? -3.333 -7.077 -2.730 1.00 95.44 194 ASP A N 1
ATOM 1492 C CA . ASP A 1 194 ? -2.316 -6.848 -3.747 1.00 95.44 194 ASP A CA 1
ATOM 1493 C C . ASP A 1 194 ? -2.758 -5.716 -4.687 1.00 95.44 194 ASP A C 1
ATOM 1495 O O . ASP A 1 194 ? -3.664 -5.868 -5.510 1.00 95.44 194 ASP A O 1
ATOM 1499 N N . ASP A 1 195 ? -2.119 -4.556 -4.557 1.00 93.75 195 ASP A N 1
ATOM 1500 C CA . ASP A 1 195 ? -2.375 -3.340 -5.331 1.00 93.75 195 ASP A CA 1
ATOM 1501 C C . ASP A 1 195 ? -1.702 -3.398 -6.714 1.00 93.75 195 ASP A C 1
ATOM 1503 O O . ASP A 1 195 ? -0.960 -2.505 -7.113 1.00 93.75 195 ASP A O 1
ATOM 1507 N N . GLY A 1 196 ? -1.927 -4.493 -7.444 1.00 89.50 196 GLY A N 1
ATOM 1508 C CA . GLY A 1 196 ? -1.415 -4.700 -8.797 1.00 89.50 196 GLY A CA 1
ATOM 1509 C C . GLY A 1 196 ? 0.102 -4.883 -8.868 1.00 89.50 196 GLY A C 1
ATOM 1510 O O . GLY A 1 196 ? 0.747 -4.258 -9.715 1.00 89.50 196 GLY A O 1
ATOM 1511 N N . SER A 1 197 ? 0.676 -5.706 -7.983 1.00 87.56 197 SER A N 1
ATOM 1512 C CA . SER A 1 197 ? 2.104 -6.042 -8.008 1.00 87.56 197 SER A CA 1
ATOM 1513 C C . SER A 1 197 ? 2.525 -6.670 -9.339 1.00 87.56 197 SER A C 1
ATOM 1515 O O . SER A 1 197 ? 1.781 -7.410 -9.980 1.00 87.56 197 SER A O 1
ATOM 1517 N N . THR A 1 198 ? 3.765 -6.398 -9.738 1.00 84.12 198 THR A N 1
ATOM 1518 C CA . THR A 1 198 ? 4.422 -6.992 -10.913 1.00 84.12 198 THR A CA 1
ATOM 1519 C C . THR A 1 198 ? 5.503 -8.002 -10.524 1.00 84.12 198 THR A C 1
ATOM 1521 O O . THR A 1 198 ? 6.200 -8.538 -11.388 1.00 84.12 198 THR A O 1
ATOM 1524 N N . ASP A 1 199 ? 5.679 -8.248 -9.225 1.00 85.50 199 ASP A N 1
ATOM 1525 C CA . ASP A 1 199 ? 6.628 -9.205 -8.676 1.00 85.50 199 ASP A CA 1
ATOM 1526 C C . ASP A 1 199 ? 5.960 -10.538 -8.250 1.00 85.50 199 ASP A C 1
ATOM 1528 O O . ASP A 1 199 ? 4.836 -10.850 -8.632 1.00 85.50 199 ASP A O 1
ATOM 1532 N N . ASP A 1 200 ? 6.663 -11.361 -7.469 1.00 88.31 200 ASP A N 1
ATOM 1533 C CA . ASP A 1 200 ? 6.151 -12.643 -6.961 1.00 88.31 200 ASP A CA 1
ATOM 1534 C C . ASP A 1 200 ? 5.238 -12.509 -5.715 1.00 88.31 200 ASP A C 1
ATOM 1536 O O . ASP A 1 200 ? 5.001 -13.511 -5.034 1.00 88.31 200 ASP A O 1
ATOM 1540 N N . THR A 1 201 ? 4.745 -11.30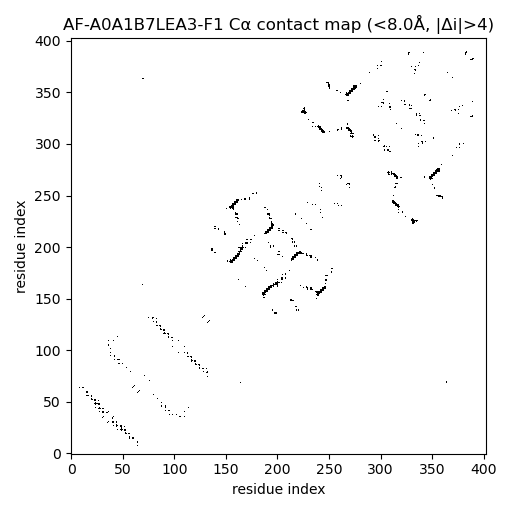7 -5.374 1.00 89.62 201 THR A N 1
ATOM 1541 C CA . THR A 1 201 ? 3.968 -11.055 -4.139 1.00 89.62 201 THR A CA 1
ATOM 1542 C C . THR A 1 201 ? 2.766 -11.984 -4.028 1.00 89.62 201 THR A C 1
ATOM 1544 O O . THR A 1 201 ? 2.700 -12.769 -3.082 1.00 89.62 201 THR A O 1
ATOM 1547 N N . ALA A 1 202 ? 1.860 -11.959 -5.012 1.00 91.38 202 ALA A N 1
ATOM 1548 C CA . ALA A 1 202 ? 0.665 -12.799 -5.021 1.00 91.38 202 ALA A CA 1
ATOM 1549 C C . ALA A 1 202 ? 1.022 -14.280 -4.825 1.00 91.38 202 ALA A C 1
ATOM 1551 O O . ALA A 1 202 ? 0.514 -14.932 -3.916 1.00 91.38 202 ALA A O 1
ATOM 1552 N N . ARG A 1 203 ? 1.975 -14.799 -5.610 1.00 89.38 203 ARG A N 1
ATOM 1553 C CA . ARG A 1 203 ? 2.404 -16.205 -5.543 1.00 89.38 203 ARG A CA 1
ATOM 1554 C C . ARG A 1 203 ? 2.862 -16.612 -4.139 1.00 89.38 203 ARG A C 1
ATOM 1556 O O . ARG A 1 203 ? 2.526 -17.702 -3.683 1.00 89.38 203 ARG A O 1
ATOM 1563 N N . LYS A 1 204 ? 3.600 -15.745 -3.439 1.00 93.62 204 LYS A N 1
ATOM 1564 C CA . LYS A 1 204 ? 4.045 -16.002 -2.059 1.00 93.62 204 LYS A CA 1
ATOM 1565 C C . LYS A 1 204 ? 2.892 -16.002 -1.056 1.00 93.62 204 LYS A C 1
ATOM 1567 O O . LYS A 1 204 ? 2.884 -16.846 -0.164 1.00 93.62 204 LYS A O 1
ATOM 1572 N N . VAL A 1 205 ? 1.909 -15.117 -1.222 1.00 94.38 205 VAL A N 1
ATOM 1573 C CA . VAL A 1 205 ? 0.685 -15.110 -0.398 1.00 94.38 205 VAL A CA 1
ATOM 1574 C C . VAL A 1 205 ? -0.063 -16.431 -0.531 1.00 94.38 205 VAL A C 1
ATOM 1576 O O . VAL A 1 205 ? -0.517 -17.014 0.448 1.00 94.38 205 VAL A O 1
ATOM 1579 N N . LEU A 1 206 ? -0.156 -16.931 -1.755 1.00 91.12 206 LEU A N 1
ATOM 1580 C CA . LEU A 1 206 ? -0.909 -18.135 -2.072 1.00 91.12 206 LEU A CA 1
ATOM 1581 C C . LEU A 1 206 ? -0.221 -19.391 -1.550 1.00 91.12 206 LEU A C 1
ATOM 1583 O O . LEU A 1 206 ? -0.886 -20.253 -0.985 1.00 91.12 206 LEU A O 1
ATOM 1587 N N . ALA A 1 207 ? 1.109 -19.453 -1.641 1.00 91.44 207 ALA A N 1
ATOM 1588 C CA . ALA A 1 207 ? 1.889 -20.510 -1.005 1.00 91.44 207 ALA A CA 1
ATOM 1589 C C . ALA A 1 207 ? 1.678 -20.548 0.522 1.00 91.44 207 ALA A C 1
ATOM 1591 O O . ALA A 1 207 ? 1.612 -21.627 1.107 1.00 91.44 207 ALA A O 1
ATOM 1592 N N . ALA A 1 208 ? 1.505 -19.389 1.170 1.00 93.69 208 ALA A N 1
ATOM 1593 C CA . ALA A 1 208 ? 1.253 -19.321 2.610 1.00 93.69 208 ALA A CA 1
ATOM 1594 C C . ALA A 1 208 ? -0.111 -19.913 3.022 1.00 93.69 208 ALA A C 1
ATOM 1596 O O . ALA A 1 208 ? -0.250 -20.354 4.164 1.00 93.69 208 ALA A O 1
ATOM 1597 N N . ARG A 1 209 ? -1.093 -20.002 2.107 1.00 91.12 209 ARG A N 1
ATOM 1598 C CA . ARG A 1 209 ? -2.413 -20.604 2.388 1.00 91.12 209 ARG A CA 1
ATOM 1599 C C . ARG A 1 209 ? -2.332 -22.079 2.773 1.00 91.12 209 ARG A C 1
ATOM 1601 O O . ARG A 1 209 ? -3.187 -22.540 3.518 1.00 91.12 209 ARG A O 1
ATOM 1608 N N . ALA A 1 210 ? -1.305 -22.799 2.310 1.00 89.62 210 ALA A N 1
ATOM 1609 C CA . ALA A 1 210 ? -1.096 -24.202 2.668 1.00 89.62 210 ALA A CA 1
ATOM 1610 C C . ALA A 1 210 ? -0.915 -24.393 4.184 1.00 89.62 210 ALA A C 1
ATOM 1612 O O . ALA A 1 210 ? -1.346 -25.399 4.736 1.00 89.62 210 ALA A O 1
ATOM 1613 N N . ARG A 1 211 ? -0.303 -23.410 4.858 1.00 92.31 211 ARG A N 1
ATOM 1614 C CA . ARG A 1 211 ? -0.121 -23.408 6.315 1.00 92.31 211 ARG A CA 1
ATOM 1615 C C . ARG A 1 211 ? -1.205 -22.610 7.041 1.00 92.31 211 ARG A C 1
ATOM 1617 O O . ARG A 1 211 ? -1.573 -22.959 8.156 1.00 92.31 211 ARG A O 1
ATOM 1624 N N . PHE A 1 212 ? -1.704 -21.543 6.422 1.00 93.06 212 PHE A N 1
ATOM 1625 C CA . PHE A 1 212 ? -2.667 -20.620 7.020 1.00 93.06 212 PHE A CA 1
ATOM 1626 C C . PHE A 1 212 ? -3.904 -20.484 6.111 1.00 93.06 212 PHE A C 1
ATOM 1628 O O . PHE A 1 212 ? -3.992 -19.543 5.315 1.00 93.06 212 PHE A O 1
ATOM 1635 N N . PRO A 1 213 ? -4.877 -21.411 6.193 1.00 88.62 213 PRO A N 1
ATOM 1636 C CA . PRO A 1 213 ? -6.003 -21.480 5.251 1.00 88.62 213 PRO A CA 1
ATOM 1637 C C . PRO A 1 213 ? -6.954 -20.272 5.315 1.00 88.62 213 PRO A C 1
ATOM 1639 O O . PRO A 1 213 ? -7.678 -20.011 4.354 1.00 88.62 213 PRO A O 1
ATOM 1642 N N . PHE A 1 214 ? -6.914 -19.497 6.405 1.00 89.50 214 PHE A N 1
ATOM 1643 C CA . PHE A 1 214 ? -7.659 -18.244 6.588 1.00 89.50 214 PHE A CA 1
ATOM 1644 C C . PHE A 1 214 ? -7.052 -17.033 5.845 1.00 89.50 214 PHE A C 1
ATOM 1646 O O . PHE A 1 214 ? -7.581 -15.923 5.943 1.00 89.50 214 PHE A O 1
ATOM 1653 N N . ILE A 1 215 ? -5.946 -17.212 5.107 1.00 94.25 215 ILE A N 1
ATOM 1654 C CA . ILE A 1 215 ? -5.383 -16.167 4.242 1.00 94.25 215 ILE A CA 1
ATOM 1655 C C . ILE A 1 215 ? -6.219 -16.021 2.961 1.00 94.25 215 ILE A C 1
ATOM 1657 O O . ILE A 1 215 ? -6.437 -16.977 2.211 1.00 94.25 215 ILE A O 1
ATOM 1661 N N . ARG A 1 216 ? -6.614 -14.780 2.667 1.00 92.81 216 ARG A N 1
ATOM 1662 C CA . ARG A 1 216 ? -7.322 -14.330 1.464 1.00 92.81 216 ARG A CA 1
ATOM 1663 C C . ARG A 1 216 ? -6.441 -13.386 0.661 1.00 92.81 216 ARG A C 1
ATOM 1665 O O . ARG A 1 216 ? -5.918 -12.422 1.206 1.00 92.81 216 ARG A O 1
ATOM 1672 N N . LEU A 1 217 ? -6.316 -13.627 -0.641 1.00 93.88 217 LEU A N 1
ATOM 1673 C CA . LEU A 1 217 ? -5.683 -12.688 -1.567 1.00 93.88 217 LEU A CA 1
ATOM 1674 C C . LEU A 1 217 ? -6.767 -11.898 -2.308 1.00 93.88 217 LEU A C 1
ATOM 1676 O O . LEU A 1 217 ? -7.654 -12.492 -2.916 1.00 93.88 217 LEU A O 1
ATOM 1680 N N . ILE A 1 218 ? -6.670 -10.571 -2.285 1.00 93.31 218 ILE A N 1
ATOM 1681 C CA . ILE A 1 218 ? -7.489 -9.663 -3.089 1.00 93.31 218 ILE A CA 1
ATOM 1682 C C . ILE A 1 218 ? -6.558 -8.934 -4.049 1.00 93.31 218 ILE A C 1
ATOM 1684 O O . ILE A 1 218 ? -5.801 -8.062 -3.629 1.00 93.31 218 ILE A O 1
ATOM 1688 N N . SER A 1 219 ? -6.619 -9.272 -5.333 1.00 90.44 219 SER A N 1
ATOM 1689 C CA . SER A 1 219 ? -5.783 -8.640 -6.356 1.00 90.44 219 SER A CA 1
ATOM 1690 C C . SER A 1 219 ? -6.532 -7.528 -7.082 1.00 90.44 219 SER A C 1
ATOM 1692 O O . SER A 1 219 ? -7.641 -7.719 -7.579 1.00 90.44 219 SER A O 1
ATOM 1694 N N . GLN A 1 220 ? -5.900 -6.362 -7.172 1.00 86.38 220 GLN A N 1
ATOM 1695 C CA . GLN A 1 220 ? -6.360 -5.252 -7.996 1.00 86.38 220 GLN A CA 1
ATOM 1696 C C . GLN A 1 220 ? -5.717 -5.317 -9.391 1.00 86.38 220 GLN A C 1
ATOM 1698 O O . GLN A 1 220 ? -4.565 -5.729 -9.524 1.00 86.38 220 GLN A O 1
ATOM 1703 N N . PRO A 1 221 ? -6.423 -4.880 -10.452 1.00 81.69 221 PRO A N 1
ATOM 1704 C CA . PRO A 1 221 ? -5.921 -4.977 -11.826 1.00 81.69 221 PRO A CA 1
ATOM 1705 C C . PRO A 1 221 ? -4.725 -4.056 -12.110 1.00 81.69 221 PRO A C 1
ATOM 1707 O O . PRO A 1 221 ? -4.006 -4.253 -13.088 1.00 81.69 221 PRO A O 1
ATOM 1710 N N . ALA A 1 222 ? -4.540 -3.014 -11.301 1.00 84.75 222 ALA A N 1
ATOM 1711 C CA . ALA A 1 222 ? -3.429 -2.079 -11.384 1.00 84.75 222 ALA A CA 1
ATOM 1712 C C . ALA A 1 222 ? -3.236 -1.388 -10.032 1.00 84.75 222 ALA A C 1
ATOM 1714 O O . ALA A 1 222 ? -4.184 -1.301 -9.251 1.00 84.75 222 ALA A O 1
ATOM 1715 N N . ASN A 1 223 ? -2.043 -0.834 -9.814 1.00 89.38 223 ASN A N 1
ATOM 1716 C CA . ASN A 1 223 ? -1.754 -0.004 -8.652 1.00 89.38 223 ASN A CA 1
ATOM 1717 C C . ASN A 1 223 ? -2.632 1.249 -8.627 1.00 89.38 223 ASN A C 1
ATOM 1719 O O . ASN A 1 223 ? -2.589 2.076 -9.547 1.00 89.38 223 ASN A O 1
ATOM 1723 N N . ARG A 1 224 ? -3.420 1.373 -7.559 1.00 88.81 224 ARG A N 1
ATOM 1724 C CA . ARG A 1 224 ? -4.266 2.531 -7.259 1.00 88.81 224 ARG A CA 1
ATOM 1725 C C . ARG A 1 224 ? -3.738 3.345 -6.080 1.00 88.81 224 ARG A C 1
ATOM 1727 O O . ARG A 1 224 ? -4.074 4.523 -5.966 1.00 88.81 224 ARG A O 1
ATOM 1734 N N . GLY A 1 225 ? -2.879 2.759 -5.256 1.00 90.88 225 GLY A N 1
ATOM 1735 C CA . GLY A 1 225 ? -2.273 3.362 -4.083 1.00 90.88 225 GLY A CA 1
ATOM 1736 C C . GLY A 1 225 ? -2.720 2.697 -2.781 1.00 90.88 225 GLY A C 1
ATOM 1737 O O . GLY A 1 225 ? -3.738 2.006 -2.698 1.00 90.88 225 GLY A O 1
ATOM 1738 N N . LYS A 1 226 ? -1.953 2.965 -1.715 1.00 92.44 226 LYS A N 1
ATOM 1739 C CA . LYS A 1 226 ? -2.166 2.389 -0.377 1.00 92.44 226 LYS A CA 1
ATOM 1740 C C . LYS A 1 226 ? -3.580 2.625 0.162 1.00 92.44 226 LYS A C 1
ATOM 1742 O O . LYS A 1 226 ? -4.178 1.702 0.701 1.00 92.44 226 LYS A O 1
ATOM 1747 N N . GLY A 1 227 ? -4.122 3.830 0.003 1.00 94.56 227 GLY A N 1
ATOM 1748 C CA . GLY A 1 227 ? -5.470 4.163 0.460 1.00 94.56 227 GLY A CA 1
ATOM 1749 C C . GLY A 1 227 ? -6.553 3.347 -0.242 1.00 94.56 227 GLY A C 1
ATOM 1750 O O . GLY A 1 227 ? -7.472 2.869 0.418 1.00 94.56 227 GLY A O 1
ATOM 1751 N N . ALA A 1 228 ? -6.418 3.109 -1.551 1.00 94.50 228 ALA A N 1
ATOM 1752 C CA . ALA A 1 228 ? -7.328 2.234 -2.288 1.00 94.50 228 ALA A CA 1
ATOM 1753 C C . ALA A 1 228 ? -7.228 0.777 -1.814 1.00 94.50 228 ALA A C 1
ATOM 1755 O O . ALA A 1 228 ? -8.258 0.142 -1.587 1.00 94.50 228 ALA A O 1
ATOM 1756 N N . ALA A 1 229 ? -6.007 0.273 -1.600 1.00 95.69 229 ALA A N 1
ATOM 1757 C CA . ALA A 1 229 ? -5.779 -1.083 -1.108 1.00 95.69 229 ALA A CA 1
ATOM 1758 C C . ALA A 1 229 ? -6.372 -1.296 0.297 1.00 95.69 229 ALA A C 1
ATOM 1760 O O . ALA A 1 229 ? -7.110 -2.253 0.524 1.00 95.69 229 ALA A O 1
ATOM 1761 N N . VAL A 1 230 ? -6.128 -0.370 1.231 1.00 96.69 230 VAL A N 1
ATOM 1762 C CA . VAL A 1 230 ? -6.689 -0.438 2.591 1.00 96.69 230 VAL A CA 1
ATOM 1763 C C . VAL A 1 230 ? -8.215 -0.306 2.561 1.00 96.69 230 VAL A C 1
ATOM 1765 O O . VAL A 1 230 ? -8.904 -1.097 3.205 1.00 96.69 230 VAL A O 1
ATOM 1768 N N . ARG A 1 231 ? -8.769 0.626 1.768 1.00 96.50 231 ARG A N 1
ATOM 1769 C CA . ARG A 1 231 ? -10.226 0.769 1.588 1.00 96.50 231 ARG A CA 1
ATOM 1770 C C . ARG A 1 231 ? -10.854 -0.532 1.100 1.00 96.50 231 ARG A C 1
ATOM 1772 O O . ARG A 1 231 ? -11.835 -0.984 1.685 1.00 96.50 231 ARG A O 1
ATOM 1779 N N . ARG A 1 232 ? -10.274 -1.140 0.061 1.00 95.62 232 ARG A N 1
ATOM 1780 C CA . ARG A 1 232 ? -10.736 -2.416 -0.492 1.00 95.62 232 ARG A CA 1
ATOM 1781 C C . ARG A 1 232 ? -10.664 -3.526 0.552 1.00 95.62 232 ARG A C 1
ATOM 1783 O O . ARG A 1 232 ? -11.620 -4.278 0.686 1.00 95.62 232 ARG A O 1
ATOM 1790 N N . GLY A 1 233 ? -9.578 -3.595 1.322 1.00 95.88 233 GLY A N 1
ATOM 1791 C CA . GLY A 1 233 ? -9.424 -4.574 2.397 1.00 95.88 233 GLY A CA 1
ATOM 1792 C C . GLY A 1 233 ? -10.531 -4.487 3.445 1.00 95.88 233 GLY A C 1
ATOM 1793 O O . GLY A 1 233 ? -11.108 -5.507 3.798 1.00 95.88 233 GLY A O 1
ATOM 1794 N N . ILE A 1 234 ? -10.892 -3.279 3.893 1.00 95.69 234 ILE A N 1
ATOM 1795 C CA . ILE A 1 234 ? -11.976 -3.100 4.875 1.00 95.69 234 ILE A CA 1
ATOM 1796 C C . ILE A 1 234 ? -13.358 -3.387 4.271 1.00 95.69 234 ILE A C 1
ATOM 1798 O O . ILE A 1 234 ? -14.235 -3.889 4.970 1.00 95.69 234 ILE A O 1
ATOM 1802 N N . GLN A 1 235 ? -13.571 -3.090 2.986 1.00 95.00 235 GLN A N 1
ATOM 1803 C CA . GLN A 1 235 ? -14.826 -3.417 2.296 1.00 95.00 235 GLN A CA 1
ATOM 1804 C C . GLN A 1 235 ? -15.047 -4.930 2.166 1.00 95.00 235 GLN A C 1
ATOM 1806 O O . GLN A 1 235 ? -16.179 -5.389 2.282 1.00 95.00 235 GLN A O 1
ATOM 1811 N N . GLU A 1 236 ? -13.974 -5.689 1.947 1.00 93.44 236 GLU A N 1
ATOM 1812 C CA . GLU A 1 236 ? -13.995 -7.151 1.788 1.00 93.44 236 GLU A CA 1
ATOM 1813 C C . GLU A 1 236 ? -13.869 -7.919 3.113 1.00 93.44 236 GLU A C 1
ATOM 1815 O O . GLU A 1 236 ? -14.073 -9.139 3.160 1.00 93.44 236 GLU A O 1
ATOM 1820 N N . ALA A 1 237 ? -13.511 -7.209 4.185 1.00 93.56 237 ALA A N 1
ATOM 1821 C CA . ALA A 1 237 ? -13.438 -7.739 5.533 1.00 93.56 237 ALA A CA 1
ATOM 1822 C C . ALA A 1 237 ? -14.831 -8.143 6.035 1.00 93.56 237 ALA A C 1
ATOM 1824 O O . ALA A 1 237 ? -15.813 -7.399 5.938 1.00 93.56 237 ALA A O 1
ATOM 1825 N N . THR A 1 238 ? -14.889 -9.326 6.626 1.00 92.56 238 THR A N 1
ATOM 1826 C CA . THR A 1 238 ? -16.078 -9.916 7.244 1.00 92.56 238 THR A CA 1
ATOM 1827 C C . THR A 1 238 ? -16.057 -9.815 8.766 1.00 92.56 238 THR A C 1
ATOM 1829 O O . THR A 1 238 ? -17.117 -9.861 9.387 1.00 92.56 238 THR A O 1
ATOM 1832 N N . GLY A 1 239 ? -14.878 -9.588 9.349 1.00 93.06 239 GLY A N 1
ATOM 1833 C CA . GLY A 1 239 ? -14.649 -9.437 10.778 1.00 93.06 239 GLY A CA 1
ATOM 1834 C C . GLY A 1 239 ? -15.410 -8.274 11.408 1.00 93.06 239 GLY A C 1
ATOM 1835 O O . GLY A 1 239 ? -15.651 -7.240 10.776 1.00 93.06 239 GLY A O 1
ATOM 1836 N N . GLU A 1 240 ? -15.777 -8.415 12.678 1.00 94.38 240 GLU A N 1
ATOM 1837 C CA . GLU A 1 240 ? -16.312 -7.300 13.468 1.00 94.38 240 GLU A CA 1
ATOM 1838 C C . GLU A 1 240 ? -15.270 -6.189 13.646 1.00 94.38 240 GLU A C 1
ATOM 1840 O O . GLU A 1 240 ? -15.572 -4.994 13.507 1.00 94.38 240 GLU A O 1
ATOM 1845 N N . LEU A 1 241 ? -14.029 -6.601 13.906 1.00 97.31 241 LEU A N 1
ATOM 1846 C CA . LEU A 1 241 ? -12.856 -5.744 13.981 1.00 97.31 241 LEU A CA 1
ATOM 1847 C C . LEU A 1 241 ? -12.063 -5.846 12.677 1.00 97.31 241 LEU A C 1
ATOM 1849 O O . LEU A 1 241 ? -11.814 -6.940 12.176 1.00 97.31 241 LEU A O 1
ATOM 1853 N N . ALA A 1 242 ? -11.630 -4.709 12.142 1.00 97.25 242 ALA A N 1
ATOM 1854 C CA . ALA A 1 242 ? -10.759 -4.640 10.976 1.00 97.25 242 ALA A CA 1
ATOM 1855 C C . ALA A 1 242 ? -9.484 -3.891 11.354 1.00 97.25 242 ALA A C 1
ATOM 1857 O O . ALA A 1 242 ? -9.530 -2.709 11.696 1.00 97.25 242 ALA A O 1
ATOM 1858 N N . VAL A 1 243 ? -8.344 -4.570 11.298 1.00 97.50 243 VAL A N 1
ATOM 1859 C CA . VAL A 1 243 ? -7.046 -3.988 11.644 1.00 97.50 243 VAL A CA 1
ATOM 1860 C C . VAL A 1 243 ? -6.119 -4.138 10.459 1.00 97.50 243 VAL A C 1
ATOM 1862 O O . VAL A 1 243 ? -6.035 -5.220 9.892 1.00 97.50 243 VAL A O 1
ATOM 1865 N N . PHE A 1 244 ? -5.422 -3.072 10.077 1.00 95.56 244 PHE A N 1
ATOM 1866 C CA . PHE A 1 244 ? -4.399 -3.150 9.044 1.00 95.56 244 PHE A CA 1
ATOM 1867 C C . PHE A 1 244 ? -3.021 -2.799 9.592 1.00 95.56 244 PHE A C 1
ATOM 1869 O O . PHE A 1 244 ? -2.892 -1.935 10.467 1.00 95.56 244 PHE A O 1
ATOM 1876 N N . PHE A 1 245 ? -1.996 -3.440 9.034 1.00 93.06 245 PHE A N 1
ATOM 1877 C CA . PHE A 1 245 ? -0.611 -3.030 9.220 1.00 93.06 245 PHE A CA 1
ATOM 1878 C C . PHE A 1 245 ? 0.212 -3.168 7.932 1.00 93.06 245 PHE A C 1
ATOM 1880 O O . PHE A 1 245 ? -0.139 -3.925 7.026 1.00 93.06 245 PHE A O 1
ATOM 1887 N N . ASP A 1 246 ? 1.320 -2.432 7.849 1.00 89.75 246 ASP A N 1
ATOM 1888 C CA . ASP A 1 246 ? 2.212 -2.450 6.686 1.00 89.75 246 ASP A CA 1
ATOM 1889 C C . ASP A 1 246 ? 2.971 -3.774 6.532 1.00 89.75 246 ASP A C 1
ATOM 1891 O O . ASP A 1 246 ? 3.484 -4.343 7.495 1.00 89.75 246 ASP A O 1
ATOM 1895 N N . ALA A 1 247 ? 3.128 -4.236 5.289 1.00 84.50 247 ALA A N 1
ATOM 1896 C CA . ALA A 1 247 ? 3.764 -5.516 4.967 1.00 84.50 247 ALA A CA 1
ATOM 1897 C C . ALA A 1 247 ? 5.236 -5.651 5.415 1.00 84.50 247 ALA A C 1
ATOM 1899 O O . ALA A 1 247 ? 5.829 -6.713 5.232 1.00 84.50 247 ALA A O 1
ATOM 1900 N N . ASP A 1 248 ? 5.848 -4.599 5.962 1.00 82.12 248 ASP A N 1
ATOM 1901 C CA . ASP A 1 248 ? 7.242 -4.566 6.397 1.00 82.12 248 ASP A CA 1
ATOM 1902 C C . ASP A 1 248 ? 7.485 -4.944 7.858 1.00 82.12 248 ASP A C 1
ATOM 1904 O O . ASP A 1 248 ? 8.652 -5.037 8.243 1.00 82.12 248 ASP A O 1
ATOM 1908 N N . LEU A 1 249 ? 6.427 -5.191 8.643 1.00 77.81 249 LEU A N 1
ATOM 1909 C CA . LEU A 1 249 ? 6.531 -5.466 10.080 1.00 77.81 249 LEU A CA 1
ATOM 1910 C C . LEU A 1 249 ? 7.392 -4.417 10.803 1.00 77.81 249 LEU A C 1
ATOM 1912 O O . LEU A 1 249 ? 8.215 -4.732 11.666 1.00 77.81 249 LEU A O 1
ATOM 1916 N N . SER A 1 250 ? 7.204 -3.138 10.460 1.00 76.69 250 SER A N 1
ATOM 1917 C CA . SER A 1 250 ? 7.767 -2.012 11.220 1.00 76.69 250 SER A CA 1
ATOM 1918 C C . SER A 1 250 ? 7.355 -2.022 12.701 1.00 76.69 250 SER A C 1
ATOM 1920 O O . SER A 1 250 ? 7.965 -1.326 13.518 1.00 76.69 250 SER A O 1
ATOM 1922 N N . PHE A 1 251 ? 6.318 -2.792 13.039 1.00 80.81 251 PHE A N 1
ATOM 1923 C CA . PHE A 1 251 ? 5.811 -2.994 14.386 1.00 80.81 251 PHE A CA 1
ATOM 1924 C C . PHE A 1 251 ? 5.607 -4.491 14.658 1.00 80.81 251 PHE A C 1
ATOM 1926 O O . PHE A 1 251 ? 5.191 -5.212 13.748 1.00 80.81 251 PHE A O 1
ATOM 1933 N N . PRO A 1 252 ? 5.869 -4.948 15.894 1.00 85.25 252 PRO A N 1
ATOM 1934 C CA . PRO A 1 252 ? 5.613 -6.326 16.297 1.00 85.25 252 PRO A CA 1
ATOM 1935 C C . PRO A 1 252 ? 4.118 -6.657 16.206 1.00 85.25 252 PRO A C 1
ATOM 1937 O O . PRO A 1 252 ? 3.276 -5.855 16.627 1.00 85.25 252 PRO A O 1
ATOM 1940 N N . VAL A 1 253 ? 3.791 -7.840 15.676 1.00 88.25 253 VAL A N 1
ATOM 1941 C CA . VAL A 1 253 ? 2.403 -8.310 15.508 1.00 88.25 253 VAL A CA 1
ATOM 1942 C C . VAL A 1 253 ? 1.699 -8.431 16.858 1.00 88.25 253 VAL A C 1
ATOM 1944 O O . VAL A 1 253 ? 0.498 -8.204 16.948 1.00 88.25 253 VAL A O 1
ATOM 1947 N N . GLU A 1 254 ? 2.445 -8.688 17.930 1.00 89.88 254 GLU A N 1
ATOM 1948 C CA . GLU A 1 254 ? 1.945 -8.807 19.299 1.00 89.88 254 GLU A CA 1
ATOM 1949 C C . GLU A 1 254 ? 1.171 -7.568 19.750 1.00 89.88 254 GLU A C 1
ATOM 1951 O O . GLU A 1 254 ? 0.246 -7.684 20.547 1.00 89.88 254 GLU A O 1
ATOM 1956 N N . LYS A 1 255 ? 1.480 -6.390 19.191 1.00 92.62 255 LYS A N 1
ATOM 1957 C CA . LYS A 1 255 ? 0.738 -5.157 19.475 1.00 92.62 255 LYS A CA 1
ATOM 1958 C C . LYS A 1 255 ? -0.711 -5.192 19.018 1.00 92.62 255 LYS A C 1
ATOM 1960 O O . LYS A 1 255 ? -1.497 -4.380 19.494 1.00 92.62 255 LYS A O 1
ATOM 1965 N N . LEU A 1 256 ? -1.094 -6.147 18.176 1.00 94.25 256 LEU A N 1
ATOM 1966 C CA . LEU A 1 256 ? -2.473 -6.359 17.760 1.00 94.25 256 LEU A CA 1
ATOM 1967 C C . LEU A 1 256 ? -3.425 -6.551 18.954 1.00 94.25 256 LEU A C 1
ATOM 1969 O O . LEU A 1 256 ? -4.548 -6.055 18.888 1.00 94.25 256 LEU A O 1
ATOM 1973 N N . SER A 1 257 ? -2.980 -7.159 20.063 1.00 94.50 257 SER A N 1
ATOM 1974 C CA . SER A 1 257 ? -3.805 -7.307 21.275 1.00 94.50 257 SER A CA 1
ATOM 1975 C C . SER A 1 257 ? -4.223 -5.964 21.870 1.00 94.50 257 SER A C 1
ATOM 1977 O O . SER A 1 257 ? -5.369 -5.812 22.285 1.00 94.50 257 SER A O 1
ATOM 1979 N N . ASP A 1 258 ? -3.327 -4.973 21.864 1.00 95.38 258 ASP A N 1
ATOM 1980 C CA . ASP A 1 258 ? -3.606 -3.639 22.403 1.00 95.38 258 ASP A CA 1
ATOM 1981 C C . ASP A 1 258 ? -4.693 -2.949 21.554 1.00 95.38 258 ASP A C 1
ATOM 1983 O O . ASP A 1 258 ? -5.610 -2.324 22.090 1.00 95.38 258 ASP A O 1
ATOM 1987 N N . PHE A 1 259 ? -4.636 -3.107 20.223 1.00 96.81 259 PHE A N 1
ATOM 1988 C CA . PHE A 1 259 ? -5.651 -2.575 19.306 1.00 96.81 259 PHE A CA 1
ATOM 1989 C C . PHE A 1 259 ? -7.000 -3.259 19.504 1.00 96.81 259 PHE A C 1
ATOM 1991 O O . PHE A 1 259 ? -8.014 -2.574 19.624 1.00 96.81 259 PHE A O 1
ATOM 1998 N N . ILE A 1 260 ? -7.007 -4.593 19.559 1.00 96.50 260 ILE A N 1
ATOM 1999 C CA . ILE A 1 260 ? -8.211 -5.390 19.801 1.00 96.50 260 ILE A CA 1
ATOM 2000 C C . ILE A 1 260 ? -8.888 -4.936 21.094 1.00 96.50 260 ILE A C 1
ATOM 2002 O O . ILE A 1 260 ? -10.061 -4.576 21.073 1.00 96.50 260 ILE A O 1
ATOM 2006 N N . PHE A 1 261 ? -8.135 -4.856 22.190 1.00 96.81 261 PHE A N 1
ATOM 2007 C CA . PHE A 1 261 ? -8.658 -4.479 23.499 1.00 96.81 261 PHE A CA 1
ATOM 2008 C C . PHE A 1 261 ? -9.341 -3.103 23.495 1.00 96.81 261 PHE A C 1
ATOM 2010 O O . PHE A 1 261 ? -10.431 -2.932 2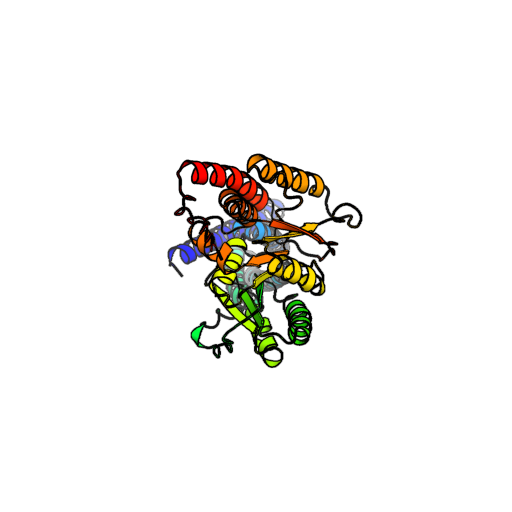4.044 1.00 96.81 261 PHE A O 1
ATOM 2017 N N . GLN A 1 262 ? -8.735 -2.103 22.848 1.00 97.62 262 GLN A N 1
ATOM 2018 C CA . GLN A 1 262 ? -9.339 -0.771 22.750 1.00 97.62 262 GLN A CA 1
ATOM 2019 C C . GLN A 1 262 ? -10.572 -0.768 21.834 1.00 97.62 262 GLN A C 1
ATOM 2021 O O . GLN A 1 262 ? -11.579 -0.126 22.141 1.00 97.62 262 GLN A O 1
ATOM 2026 N N . LEU A 1 263 ? -10.549 -1.520 20.734 1.00 97.25 263 LEU A N 1
ATOM 2027 C CA . LEU A 1 263 ? -11.727 -1.661 19.883 1.00 97.25 263 LEU A CA 1
ATOM 2028 C C . LEU A 1 263 ? -12.872 -2.357 20.624 1.00 97.25 263 LEU A C 1
ATOM 2030 O O . LEU A 1 263 ? -14.015 -1.922 20.515 1.00 97.25 263 LEU A O 1
ATOM 2034 N N . GLU A 1 264 ? -12.607 -3.381 21.429 1.00 95.44 264 GLU A N 1
ATOM 2035 C CA . GLU A 1 264 ? -13.629 -4.037 22.252 1.00 95.44 264 GLU A CA 1
ATOM 2036 C C . GLU A 1 264 ? -14.231 -3.077 23.285 1.00 95.44 264 GLU A C 1
ATOM 2038 O O . GLU A 1 264 ? -15.451 -3.038 23.446 1.00 95.44 264 GLU A O 1
ATOM 2043 N N . LYS A 1 265 ? -13.413 -2.198 23.880 1.00 96.19 265 LYS A N 1
ATOM 2044 C CA . LYS A 1 265 ? -13.861 -1.193 24.859 1.00 96.19 265 LYS A CA 1
ATOM 2045 C C . LYS A 1 265 ? -14.890 -0.189 24.356 1.00 96.19 265 LYS A C 1
ATOM 2047 O O . LYS A 1 265 ? -15.587 0.408 25.169 1.00 96.19 265 LYS A O 1
ATOM 2052 N N . GLY A 1 266 ? -14.982 0.054 23.052 1.00 93.69 266 GLY A N 1
ATOM 2053 C CA . GLY A 1 266 ? -15.917 1.062 22.546 1.00 93.69 266 GLY A CA 1
ATOM 2054 C C . GLY A 1 266 ? -15.383 1.925 21.423 1.00 93.69 266 GLY A C 1
ATOM 2055 O O . GLY A 1 266 ? -16.186 2.534 20.721 1.00 93.69 266 GLY A O 1
ATOM 2056 N N . TYR A 1 267 ? -14.060 2.002 21.270 1.00 95.56 267 TYR A N 1
ATOM 2057 C CA . TYR A 1 267 ? -13.440 2.947 20.352 1.00 95.56 267 TYR A CA 1
ATOM 2058 C C . TYR A 1 267 ? -13.731 2.582 18.900 1.00 95.56 267 TYR A C 1
ATOM 2060 O O . TYR A 1 267 ? -13.606 1.424 18.499 1.00 95.56 267 TYR A O 1
ATOM 2068 N N . ALA A 1 268 ? -14.097 3.587 18.108 1.00 95.44 268 ALA A N 1
ATOM 2069 C CA . ALA A 1 268 ? -14.393 3.393 16.695 1.00 95.44 268 ALA A CA 1
ATOM 2070 C C . ALA A 1 268 ? -13.144 3.152 15.863 1.00 95.44 268 ALA A C 1
ATOM 2072 O O . ALA A 1 268 ? -13.155 2.355 14.920 1.00 95.44 268 ALA A O 1
ATOM 2073 N N . ALA A 1 269 ? -12.069 3.843 16.231 1.00 96.50 269 ALA A N 1
ATOM 2074 C CA . ALA A 1 269 ? -10.762 3.684 15.636 1.00 96.50 269 ALA A CA 1
ATOM 2075 C C . ALA A 1 269 ? -9.674 3.695 16.705 1.00 96.50 269 ALA A C 1
ATOM 2077 O O . ALA A 1 269 ? -9.777 4.373 17.728 1.00 96.50 269 ALA A O 1
ATOM 2078 N N . VAL A 1 270 ? -8.606 2.964 16.433 1.00 96.31 270 VAL A N 1
ATOM 2079 C CA . VAL A 1 270 ? -7.409 2.911 17.261 1.00 96.31 270 VAL A CA 1
ATOM 2080 C C . VAL A 1 270 ? -6.217 3.139 16.350 1.00 96.31 270 VAL A C 1
ATOM 2082 O O . VAL A 1 270 ? -6.066 2.454 15.337 1.00 96.31 270 VAL A O 1
ATOM 2085 N N . LEU A 1 271 ? -5.394 4.130 16.672 1.00 94.62 271 LEU A N 1
ATOM 2086 C CA . LEU A 1 271 ? -4.269 4.558 15.851 1.00 94.62 271 LEU A CA 1
ATOM 2087 C C . LEU A 1 271 ? -2.959 4.229 16.563 1.00 94.62 271 LEU A C 1
ATOM 2089 O O . LEU A 1 271 ? -2.786 4.537 17.741 1.00 94.62 271 LEU A O 1
ATOM 2093 N N . GLY A 1 272 ? -2.013 3.628 15.851 1.00 91.19 272 GLY A N 1
ATOM 2094 C CA . GLY A 1 272 ? -0.645 3.536 16.342 1.00 91.19 272 GLY A CA 1
ATOM 2095 C C . GLY A 1 272 ? 0.025 4.908 16.336 1.00 91.19 272 GLY A C 1
ATOM 2096 O O . GLY A 1 272 ? -0.172 5.682 15.404 1.00 91.19 272 GLY A O 1
ATOM 2097 N N . SER A 1 273 ? 0.868 5.185 17.326 1.00 88.00 273 SER A N 1
ATOM 2098 C CA . SER A 1 273 ? 1.589 6.453 17.446 1.00 88.00 273 SER A CA 1
ATOM 2099 C C . SER A 1 273 ? 3.072 6.212 17.696 1.00 88.00 273 SER A C 1
ATOM 2101 O O . SER A 1 273 ? 3.445 5.548 18.661 1.00 88.00 273 SER A O 1
ATOM 2103 N N . ARG A 1 274 ? 3.951 6.677 16.800 1.00 85.19 274 ARG A N 1
ATOM 2104 C CA . ARG A 1 274 ? 5.390 6.363 16.873 1.00 85.19 274 ARG A CA 1
ATOM 2105 C C . ARG A 1 274 ? 6.078 7.188 17.968 1.00 85.19 274 ARG A C 1
ATOM 2107 O O . ARG A 1 274 ? 6.311 8.378 17.777 1.00 85.19 274 ARG A O 1
ATOM 2114 N N . VAL A 1 275 ? 6.494 6.552 19.069 1.00 67.38 275 VAL A N 1
ATOM 2115 C CA . VAL A 1 275 ? 7.085 7.254 20.235 1.00 67.38 275 VAL A CA 1
ATOM 2116 C C . VAL A 1 275 ? 8.600 7.473 20.114 1.00 67.38 275 VAL A C 1
ATOM 2118 O O . VAL A 1 275 ? 9.103 8.528 20.488 1.00 67.38 275 VAL A O 1
ATOM 2121 N N . ASN A 1 276 ? 9.336 6.536 19.502 1.00 55.50 276 ASN A N 1
ATOM 2122 C CA . ASN A 1 276 ? 10.812 6.564 19.444 1.00 55.50 276 ASN A CA 1
ATOM 2123 C C . ASN A 1 276 ? 11.402 6.861 18.058 1.00 55.50 276 ASN A C 1
ATOM 2125 O O . ASN A 1 276 ? 12.610 6.738 17.856 1.00 55.50 276 ASN A O 1
ATOM 2129 N N . ALA A 1 277 ? 10.593 7.322 17.099 1.00 52.34 277 ALA A N 1
ATOM 2130 C CA . ALA A 1 277 ? 11.071 7.632 15.745 1.00 52.34 277 ALA A CA 1
ATOM 2131 C C . ALA A 1 277 ? 12.178 8.714 15.693 1.00 52.34 277 ALA A C 1
ATOM 2133 O O . ALA A 1 277 ? 12.764 8.919 14.630 1.00 52.34 277 ALA A O 1
ATOM 2134 N N . GLY A 1 278 ? 12.443 9.410 16.807 1.00 43.97 278 GLY A N 1
ATOM 2135 C CA . GLY A 1 278 ? 13.484 10.429 16.938 1.00 43.97 278 GLY A CA 1
ATOM 2136 C C . GLY A 1 278 ? 14.789 10.004 17.629 1.00 43.97 278 GLY A C 1
ATOM 2137 O O . GLY A 1 278 ? 15.746 10.759 17.511 1.00 43.97 278 GLY A O 1
ATOM 2138 N N . ARG A 1 279 ? 14.864 8.861 18.339 1.00 42.38 279 ARG A N 1
ATOM 2139 C CA . ARG A 1 279 ? 16.049 8.514 19.166 1.00 42.38 279 ARG A CA 1
ATOM 2140 C C . ARG A 1 279 ? 16.940 7.384 18.625 1.00 42.38 279 ARG A C 1
ATOM 2142 O O . ARG A 1 279 ? 18.112 7.374 18.967 1.00 42.38 279 ARG A O 1
ATOM 2149 N N . GLU A 1 280 ? 16.453 6.499 17.749 1.00 42.16 280 GLU A N 1
ATOM 2150 C CA . GLU A 1 280 ? 17.208 5.290 17.335 1.00 42.16 280 GLU A CA 1
ATOM 2151 C C . GLU A 1 280 ? 17.528 5.148 15.831 1.00 42.16 280 GLU A C 1
ATOM 2153 O O . GLU A 1 280 ? 17.898 4.067 15.386 1.00 42.16 280 GLU A O 1
ATOM 2158 N N . ALA A 1 281 ? 17.446 6.189 14.993 1.00 42.44 281 ALA A N 1
ATOM 2159 C CA . ALA A 1 281 ? 17.825 6.004 13.582 1.00 42.44 281 ALA A CA 1
ATOM 2160 C C . ALA A 1 281 ? 18.437 7.239 12.914 1.00 42.44 281 ALA A C 1
ATOM 2162 O O . ALA A 1 281 ? 17.738 8.112 12.393 1.00 42.44 281 ALA A O 1
ATOM 2163 N N . CYS A 1 282 ? 19.767 7.234 12.820 1.00 39.44 282 CYS A N 1
ATOM 2164 C CA . CYS A 1 282 ? 20.541 7.928 11.795 1.00 39.44 282 CYS A CA 1
ATOM 2165 C C . CYS A 1 282 ? 20.079 7.496 10.387 1.00 39.44 282 CYS A C 1
ATOM 2167 O O . CYS A 1 282 ? 20.663 6.596 9.796 1.00 39.44 282 CYS A O 1
ATOM 2169 N N . ALA A 1 283 ? 19.009 8.085 9.836 1.00 45.41 283 ALA A N 1
ATOM 2170 C CA . ALA A 1 283 ? 18.547 7.750 8.481 1.00 45.41 283 ALA A CA 1
ATOM 2171 C C . ALA A 1 283 ? 17.731 8.872 7.799 1.00 45.41 283 ALA A C 1
ATOM 2173 O O . ALA A 1 283 ? 16.602 8.656 7.352 1.00 45.41 283 ALA A O 1
ATOM 2174 N N . GLY A 1 284 ? 18.304 10.079 7.696 1.00 54.81 284 GLY A N 1
ATOM 2175 C CA . GLY A 1 284 ? 17.912 11.063 6.673 1.00 54.81 284 GLY A CA 1
ATOM 2176 C C . GLY A 1 284 ? 17.754 12.509 7.157 1.00 54.81 284 GLY A C 1
ATOM 2177 O O . GLY A 1 284 ? 16.889 12.810 7.977 1.00 54.81 284 GLY A O 1
ATOM 2178 N N . ARG A 1 285 ? 18.513 13.429 6.540 1.00 61.47 285 ARG A N 1
ATOM 2179 C CA . ARG A 1 285 ? 18.525 14.889 6.798 1.00 61.47 285 ARG A CA 1
ATOM 2180 C C . ARG A 1 285 ? 17.141 15.562 6.782 1.00 61.47 285 ARG A C 1
ATOM 2182 O O . ARG A 1 285 ? 16.948 16.597 7.406 1.00 61.47 285 ARG A O 1
ATOM 2189 N N . TRP A 1 286 ? 16.172 14.979 6.081 1.00 64.69 286 TRP A N 1
ATOM 2190 C CA . TRP A 1 286 ? 14.864 15.589 5.816 1.00 64.69 286 TRP A CA 1
ATOM 2191 C C . TRP A 1 286 ? 13.735 15.091 6.729 1.00 64.69 286 TRP A C 1
ATOM 2193 O O . TRP A 1 286 ? 12.637 15.645 6.705 1.00 64.69 286 TRP A O 1
ATOM 2203 N N . ARG A 1 287 ? 13.973 14.066 7.557 1.00 66.19 287 ARG A N 1
ATOM 2204 C CA . ARG A 1 287 ? 12.911 13.422 8.349 1.00 66.19 287 ARG A CA 1
ATOM 2205 C C . ARG A 1 287 ? 12.227 14.360 9.364 1.00 66.19 287 ARG A C 1
ATOM 2207 O O . ARG A 1 287 ? 11.000 14.320 9.431 1.00 66.19 287 ARG A O 1
ATOM 2214 N N . PRO A 1 288 ? 12.930 15.269 10.073 1.00 68.38 288 PRO A N 1
ATOM 2215 C CA . PRO A 1 288 ? 12.276 16.248 10.948 1.00 68.38 288 PRO A CA 1
ATOM 2216 C C . PRO A 1 288 ? 11.319 17.188 10.204 1.00 68.38 288 PRO A C 1
ATOM 2218 O O . PRO A 1 288 ? 10.266 17.539 10.737 1.00 68.38 288 PRO A O 1
ATOM 2221 N N . LEU A 1 289 ? 11.659 17.572 8.968 1.00 71.44 289 LEU A N 1
ATOM 2222 C CA . LEU A 1 289 ? 10.816 18.423 8.123 1.00 71.44 289 LEU A CA 1
ATOM 2223 C C . LEU A 1 289 ? 9.551 17.684 7.684 1.00 71.44 289 LEU A C 1
ATOM 2225 O O . LEU A 1 289 ? 8.462 18.241 7.791 1.00 71.44 289 LEU A O 1
ATOM 2229 N N . VAL A 1 290 ? 9.670 16.411 7.291 1.00 72.81 290 VAL A N 1
ATOM 2230 C CA . VAL A 1 290 ? 8.511 15.563 6.962 1.00 72.81 290 VAL A CA 1
ATOM 2231 C C . VAL A 1 290 ? 7.584 15.410 8.173 1.00 72.81 290 VAL A C 1
ATOM 2233 O O . VAL A 1 290 ? 6.380 15.626 8.049 1.00 72.81 290 VAL A O 1
ATOM 2236 N N . SER A 1 291 ? 8.127 15.136 9.364 1.00 73.19 291 SER A N 1
ATOM 2237 C CA . SER A 1 291 ? 7.324 15.018 10.591 1.00 73.19 291 SER A CA 1
ATOM 2238 C C . SER A 1 291 ? 6.658 16.337 11.006 1.00 73.19 291 SER A C 1
ATOM 2240 O O . SER A 1 291 ? 5.544 16.337 11.528 1.00 73.19 291 SER A O 1
ATOM 2242 N N . ARG A 1 292 ? 7.316 17.488 10.800 1.00 77.06 292 ARG A N 1
ATOM 2243 C CA . ARG A 1 292 ? 6.700 18.812 11.013 1.00 77.06 292 ARG A CA 1
ATOM 2244 C C . ARG A 1 292 ? 5.576 19.071 10.009 1.00 77.06 292 ARG A C 1
ATOM 2246 O O . ARG A 1 292 ? 4.508 19.507 10.424 1.00 77.06 292 ARG A O 1
ATOM 2253 N N . GLY A 1 293 ? 5.781 18.730 8.737 1.00 79.31 293 GLY A N 1
ATOM 2254 C CA . GLY A 1 293 ? 4.751 18.811 7.702 1.00 79.31 293 GLY A CA 1
ATOM 2255 C C . GLY A 1 293 ? 3.526 17.959 8.037 1.00 79.31 293 GLY A C 1
ATOM 2256 O O . GLY A 1 293 ? 2.408 18.455 7.980 1.00 79.31 293 GLY A O 1
ATOM 2257 N N . ALA A 1 294 ? 3.725 16.718 8.487 1.00 78.75 294 ALA A N 1
ATOM 2258 C CA . ALA A 1 294 ? 2.639 15.835 8.919 1.00 78.75 294 ALA A CA 1
ATOM 2259 C C . ALA A 1 294 ? 1.797 16.426 10.060 1.00 78.75 294 ALA A C 1
ATOM 2261 O O . ALA A 1 294 ? 0.567 16.406 9.999 1.00 78.75 294 ALA A O 1
ATOM 2262 N N . ARG A 1 295 ? 2.453 17.019 11.065 1.00 81.31 295 ARG A N 1
ATOM 2263 C CA . ARG A 1 295 ? 1.768 17.713 12.166 1.00 81.31 295 ARG A CA 1
ATOM 2264 C C . ARG A 1 295 ? 1.018 18.956 11.698 1.00 81.31 295 ARG A C 1
ATOM 2266 O O . ARG A 1 295 ? -0.115 19.159 12.120 1.00 81.31 295 ARG A O 1
ATOM 2273 N N . LEU A 1 296 ? 1.605 19.746 10.798 1.00 83.25 296 LEU A N 1
ATOM 2274 C CA . LEU A 1 296 ? 0.928 20.898 10.201 1.00 83.25 296 LEU A CA 1
ATOM 2275 C C . LEU A 1 296 ? -0.328 20.462 9.434 1.00 83.25 296 LEU A C 1
ATOM 2277 O O . LEU A 1 296 ? -1.388 21.044 9.631 1.00 83.25 296 LEU A O 1
ATOM 2281 N N . MET A 1 297 ? -0.236 19.406 8.621 1.00 85.81 297 MET A N 1
ATOM 2282 C CA . MET A 1 297 ? -1.384 18.841 7.902 1.00 85.81 297 MET A CA 1
ATOM 2283 C C . MET A 1 297 ? -2.507 18.426 8.861 1.00 85.81 297 MET A C 1
ATOM 2285 O O . MET A 1 297 ? -3.664 18.788 8.652 1.00 85.81 297 MET A O 1
ATOM 2289 N N . ALA A 1 298 ? -2.168 17.707 9.936 1.00 84.56 298 ALA A N 1
ATOM 2290 C CA . ALA A 1 298 ? -3.131 17.314 10.961 1.00 84.56 298 ALA A CA 1
ATOM 2291 C C . ALA A 1 298 ? -3.769 18.539 11.640 1.00 84.56 298 ALA A C 1
ATOM 2293 O O . ALA A 1 298 ? -4.989 18.594 11.791 1.00 84.56 298 ALA A O 1
ATOM 2294 N N . HIS A 1 299 ? -2.969 19.551 11.986 1.00 85.06 299 HIS A N 1
ATOM 2295 C CA . HIS A 1 299 ? -3.453 20.788 12.595 1.00 85.06 299 HIS A CA 1
ATOM 2296 C C . HIS A 1 299 ? -4.411 21.553 11.669 1.00 85.06 299 HIS A C 1
ATOM 2298 O O . HIS A 1 299 ? -5.512 21.908 12.086 1.00 85.06 299 HIS A O 1
ATOM 2304 N N . VAL A 1 300 ? -4.056 21.717 10.389 1.00 85.44 300 VAL A N 1
ATOM 2305 C CA . VAL A 1 300 ? -4.904 22.370 9.375 1.00 85.44 300 VAL A CA 1
ATOM 2306 C C . VAL A 1 300 ? -6.228 21.632 9.183 1.00 85.44 300 VAL A C 1
ATOM 2308 O O . VAL A 1 300 ? -7.226 22.260 8.854 1.00 85.44 300 VAL A O 1
ATOM 2311 N N . LEU A 1 301 ? -6.301 20.324 9.420 1.00 86.00 301 LEU A N 1
ATOM 2312 C CA . LEU A 1 301 ? -7.556 19.565 9.364 1.00 86.00 301 LEU A CA 1
ATOM 2313 C C . LEU A 1 301 ? -8.337 19.547 10.688 1.00 86.00 301 LEU A C 1
ATOM 2315 O O . LEU A 1 301 ? -9.382 18.906 10.762 1.00 86.00 301 LEU A O 1
ATOM 2319 N N . GLY A 1 302 ? -7.866 20.238 11.731 1.00 82.06 302 GLY A N 1
ATOM 2320 C CA . GLY A 1 302 ? -8.490 20.201 13.057 1.00 82.06 302 GLY A CA 1
ATOM 2321 C C . GLY A 1 302 ? -8.289 18.862 13.779 1.00 82.06 302 GLY A C 1
ATOM 2322 O O . GLY A 1 302 ? -9.047 18.515 14.680 1.00 82.06 302 GLY A O 1
ATOM 2323 N N . LEU A 1 303 ? -7.268 18.093 13.393 1.00 83.12 303 LEU A N 1
ATOM 2324 C CA . LEU A 1 303 ? -6.939 16.786 13.968 1.00 83.12 303 LEU A CA 1
ATOM 2325 C C . LEU A 1 303 ? -5.921 16.885 15.107 1.00 83.12 303 LEU A C 1
ATOM 2327 O O . LEU A 1 303 ? -5.340 15.874 15.472 1.00 83.12 303 LEU A O 1
ATOM 2331 N N . GLY A 1 304 ? -5.692 18.076 15.668 1.00 66.38 304 GLY A N 1
ATOM 2332 C CA . GLY A 1 304 ? -4.560 18.375 16.557 1.00 66.38 304 GLY A CA 1
ATOM 2333 C C . GLY A 1 304 ? -4.433 17.523 17.827 1.00 66.38 304 GLY A C 1
ATOM 2334 O O . GLY A 1 304 ? -3.362 17.513 18.417 1.00 66.38 304 GLY A O 1
ATOM 2335 N N . ALA A 1 305 ? -5.477 16.788 18.229 1.00 7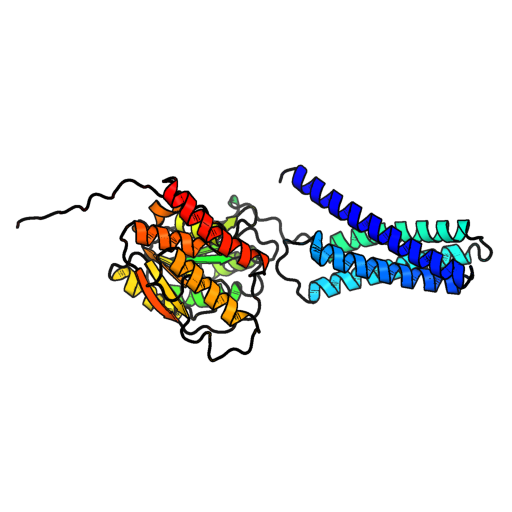1.75 305 ALA A N 1
ATOM 2336 C CA . ALA A 1 305 ? -5.379 15.823 19.329 1.00 71.75 305 ALA A CA 1
ATOM 2337 C C . ALA A 1 305 ? -4.796 14.460 18.907 1.00 71.75 305 ALA A C 1
ATOM 2339 O O . ALA A 1 305 ? -4.623 13.611 19.769 1.00 71.75 305 ALA A O 1
ATOM 2340 N N . VAL A 1 306 ? -4.551 14.241 17.608 1.00 77.94 306 VAL A N 1
ATOM 2341 C CA . VAL A 1 306 ? -3.963 13.005 17.085 1.00 77.94 306 VAL A CA 1
ATOM 2342 C C . VAL A 1 306 ? -2.450 13.164 16.966 1.00 77.94 306 VAL A C 1
ATOM 2344 O O . VAL A 1 306 ? -1.980 13.986 16.175 1.00 77.94 306 VAL A O 1
ATOM 2347 N N . GLY A 1 307 ? -1.691 12.378 17.726 1.00 74.31 307 GLY A N 1
ATOM 2348 C CA . GLY A 1 307 ? -0.231 12.452 17.783 1.00 74.31 307 GLY A CA 1
ATOM 2349 C C . GLY A 1 307 ? 0.450 12.034 16.479 1.00 74.31 307 GLY A C 1
ATOM 2350 O O . GLY A 1 307 ? 1.403 12.682 16.037 1.00 74.31 307 GLY A O 1
ATOM 2351 N N . ASP A 1 308 ? -0.058 10.983 15.831 1.00 82.81 308 ASP A N 1
ATOM 2352 C CA . ASP A 1 308 ? 0.518 10.443 14.598 1.00 82.81 308 ASP A CA 1
ATOM 2353 C C . ASP A 1 308 ? -0.541 9.886 13.637 1.00 82.81 308 ASP A C 1
ATOM 2355 O O . ASP A 1 308 ? -1.028 8.763 13.752 1.00 82.81 308 ASP A O 1
ATOM 2359 N N . THR A 1 309 ? -0.871 10.667 12.613 1.00 83.56 309 THR A N 1
ATOM 2360 C CA . THR A 1 309 ? -1.859 10.269 11.603 1.00 83.56 309 THR A CA 1
ATOM 2361 C C . THR A 1 309 ? -1.308 9.262 10.590 1.00 83.56 309 THR A C 1
ATOM 2363 O O . THR A 1 309 ? -2.070 8.499 10.000 1.00 83.56 309 THR A O 1
ATOM 2366 N N . GLN A 1 310 ? 0.012 9.216 10.387 1.00 84.00 310 GLN A N 1
ATOM 2367 C CA . GLN A 1 310 ? 0.654 8.497 9.278 1.00 84.00 310 GLN A CA 1
ATOM 2368 C C . GLN A 1 310 ? 1.242 7.141 9.687 1.00 84.00 310 GLN A C 1
ATOM 2370 O O . GLN A 1 310 ? 1.969 6.516 8.911 1.00 84.00 310 GLN A O 1
ATOM 2375 N N . CYS A 1 311 ? 0.981 6.686 10.910 1.00 87.19 311 CYS A N 1
ATOM 2376 C CA . CYS A 1 311 ? 1.430 5.379 11.359 1.00 87.19 311 CYS A CA 1
ATOM 2377 C C . CYS A 1 311 ? 0.738 4.262 10.568 1.00 87.19 311 CYS A C 1
ATOM 2379 O O . CYS A 1 311 ? -0.484 4.235 10.455 1.00 87.19 311 CYS A O 1
ATOM 2381 N N . GLY A 1 312 ? 1.509 3.316 10.040 1.00 88.56 312 GLY A N 1
ATOM 2382 C CA . GLY A 1 312 ? 0.999 2.227 9.211 1.00 88.56 312 GLY A CA 1
ATOM 2383 C C . GLY A 1 312 ? 0.196 1.153 9.943 1.00 88.56 312 GLY A C 1
ATOM 2384 O O . GLY A 1 312 ? -0.094 0.154 9.310 1.00 88.56 312 GLY A O 1
ATOM 2385 N N . PHE A 1 313 ? -0.132 1.322 11.229 1.00 93.38 313 PHE A N 1
ATOM 2386 C CA . PHE A 1 313 ? -0.859 0.351 12.051 1.00 93.38 313 PHE A CA 1
ATOM 2387 C C . PHE A 1 313 ? -2.118 1.010 12.629 1.00 93.38 313 PHE A C 1
ATOM 2389 O O . PHE A 1 313 ? -2.018 1.927 13.451 1.00 93.38 313 PHE A O 1
ATOM 2396 N N . LYS A 1 314 ? -3.301 0.588 12.165 1.00 95.88 314 LYS A N 1
ATOM 2397 C CA . LYS A 1 314 ? -4.593 1.140 12.604 1.00 95.88 314 LYS A CA 1
ATOM 2398 C C . LYS A 1 314 ? -5.671 0.068 12.678 1.00 95.88 314 LYS A C 1
ATOM 2400 O O . LYS A 1 314 ? -5.739 -0.813 11.825 1.00 95.88 314 LYS A O 1
ATOM 2405 N N . GLY A 1 315 ? -6.537 0.185 13.677 1.00 97.31 315 GLY A N 1
ATOM 2406 C CA . GLY A 1 315 ? -7.678 -0.693 13.903 1.00 97.31 315 GLY A CA 1
ATOM 2407 C C . GLY A 1 315 ? -8.997 0.065 13.875 1.00 97.31 315 GLY A C 1
ATOM 2408 O O . GLY A 1 315 ? -9.053 1.230 14.262 1.00 97.31 315 GLY A O 1
ATOM 2409 N N . PHE A 1 316 ? -10.060 -0.602 13.437 1.00 97.75 316 PHE A N 1
ATOM 2410 C CA . PHE A 1 316 ? -11.395 -0.030 13.316 1.00 97.75 316 PHE A CA 1
ATOM 2411 C C . PHE A 1 316 ? -12.469 -1.040 13.697 1.00 97.75 316 PHE A C 1
ATOM 2413 O O . PHE A 1 316 ? -12.371 -2.229 13.389 1.00 97.75 316 PHE A O 1
ATOM 2420 N N . ARG A 1 317 ? -13.566 -0.542 14.269 1.00 97.06 317 ARG A N 1
ATOM 2421 C CA . ARG A 1 317 ? -14.829 -1.279 14.291 1.00 97.06 317 ARG A CA 1
ATOM 2422 C C . ARG A 1 317 ? -15.438 -1.219 12.902 1.00 97.06 317 ARG A C 1
ATOM 2424 O O . ARG A 1 317 ? -15.813 -0.140 12.433 1.00 97.06 317 ARG A O 1
ATOM 2431 N N . ARG A 1 318 ? -15.578 -2.372 12.242 1.00 94.88 318 ARG A N 1
ATOM 2432 C CA . ARG A 1 318 ? -16.000 -2.428 10.835 1.00 94.88 318 ARG A CA 1
ATOM 2433 C C . ARG A 1 318 ? -17.335 -1.716 10.614 1.00 94.88 318 ARG A C 1
ATOM 2435 O O . ARG A 1 318 ? -17.462 -0.915 9.693 1.00 94.88 318 ARG A O 1
ATOM 2442 N N . ARG A 1 319 ? -18.295 -1.924 11.520 1.00 93.94 319 ARG A N 1
ATOM 2443 C CA . ARG A 1 319 ? -19.634 -1.303 11.483 1.00 93.94 319 ARG A CA 1
ATOM 2444 C C . ARG A 1 319 ? -19.632 0.233 11.513 1.00 93.94 319 ARG A C 1
ATOM 2446 O O . ARG A 1 319 ? -20.597 0.849 11.073 1.00 93.94 319 ARG A O 1
ATOM 2453 N N . GLU A 1 320 ? -18.587 0.851 12.060 1.00 94.69 320 GLU A N 1
ATOM 2454 C CA . GLU A 1 320 ? -18.475 2.308 12.197 1.00 94.69 320 GLU A CA 1
ATOM 2455 C C . GLU A 1 320 ? -17.688 2.930 11.044 1.00 94.69 320 GLU A C 1
ATOM 2457 O O . GLU A 1 320 ? -18.084 3.983 10.544 1.00 94.69 320 GLU A O 1
ATOM 2462 N N . ILE A 1 321 ? -16.628 2.264 10.574 1.00 95.06 321 ILE A N 1
ATOM 2463 C CA . ILE A 1 321 ? -15.801 2.770 9.473 1.00 95.06 321 ILE A CA 1
ATOM 2464 C C . ILE A 1 321 ? -16.420 2.515 8.093 1.00 95.06 321 ILE A C 1
ATOM 2466 O O . ILE A 1 321 ? -16.342 3.380 7.221 1.00 95.06 321 ILE A O 1
ATOM 2470 N N . LEU A 1 322 ? -17.077 1.367 7.884 1.00 93.44 322 LEU A N 1
ATOM 2471 C CA . LEU A 1 322 ? -17.560 0.930 6.569 1.00 93.44 322 LEU A CA 1
ATOM 2472 C C . LEU A 1 322 ? -18.501 1.947 5.887 1.00 93.44 322 LEU A C 1
ATOM 2474 O O . LEU A 1 322 ? -18.281 2.238 4.708 1.00 93.44 322 LEU A O 1
ATOM 2478 N N . PRO A 1 323 ? -19.475 2.576 6.582 1.00 92.25 323 PRO A N 1
ATOM 2479 C CA . PRO A 1 323 ? -20.322 3.604 5.971 1.00 92.25 323 PRO A CA 1
ATOM 2480 C C . PRO A 1 323 ? -19.542 4.835 5.488 1.00 92.25 323 PRO A C 1
ATOM 2482 O O . PRO A 1 323 ? -19.948 5.486 4.523 1.00 92.25 323 PRO A O 1
ATOM 2485 N N . LEU A 1 324 ? -18.419 5.160 6.142 1.00 92.50 324 LEU A N 1
ATOM 2486 C CA . LEU A 1 324 ? -17.595 6.326 5.810 1.00 92.50 324 LEU A CA 1
ATOM 2487 C C . LEU A 1 324 ? -16.793 6.107 4.527 1.00 92.50 324 LEU A C 1
ATOM 2489 O O . LEU A 1 324 ? -16.572 7.058 3.778 1.00 92.50 324 LEU A O 1
ATOM 2493 N N . LEU A 1 325 ? -16.414 4.859 4.231 1.00 91.88 325 LEU A N 1
ATOM 2494 C CA . LEU A 1 325 ? -15.583 4.525 3.071 1.00 91.88 325 LEU A CA 1
ATOM 2495 C C . LEU A 1 325 ? -16.224 4.930 1.740 1.00 91.88 325 LEU A C 1
ATOM 2497 O O . LEU A 1 325 ? -15.505 5.314 0.820 1.00 91.88 325 LEU A O 1
ATOM 2501 N N . SER A 1 326 ? -17.559 4.922 1.658 1.00 87.75 326 SER A N 1
ATOM 2502 C CA . SER A 1 326 ? -18.316 5.373 0.477 1.00 87.75 326 SER A CA 1
ATOM 2503 C C . SER A 1 326 ? -18.058 6.837 0.094 1.00 87.75 326 SER A C 1
ATOM 2505 O O . SER A 1 326 ? -18.291 7.223 -1.048 1.00 87.75 326 SER A O 1
ATOM 2507 N N . ARG A 1 327 ? -17.573 7.655 1.037 1.00 90.25 327 ARG A N 1
ATOM 2508 C CA . ARG A 1 327 ? -17.289 9.083 0.832 1.00 90.25 327 ARG A CA 1
ATOM 2509 C C . ARG A 1 327 ? -15.808 9.400 0.691 1.00 90.25 327 ARG A C 1
ATOM 2511 O O . ARG A 1 327 ? -15.471 10.517 0.313 1.00 90.25 327 ARG A O 1
ATOM 2518 N N . THR A 1 328 ? -14.934 8.444 0.988 1.00 93.19 328 THR A N 1
ATOM 2519 C CA . THR A 1 328 ? -13.482 8.641 0.901 1.00 93.19 328 THR A CA 1
ATOM 2520 C C . THR A 1 328 ? -13.026 8.678 -0.557 1.00 93.19 328 THR A C 1
ATOM 2522 O O . THR A 1 328 ? -13.487 7.882 -1.376 1.00 93.19 328 THR A O 1
ATOM 2525 N N . ARG A 1 329 ? -12.124 9.604 -0.888 1.00 91.94 329 ARG A N 1
ATOM 2526 C CA . ARG A 1 329 ? -11.661 9.869 -2.260 1.00 91.94 329 ARG A CA 1
ATOM 2527 C C . ARG A 1 329 ? -10.151 9.746 -2.428 1.00 91.94 329 ARG A C 1
ATOM 2529 O O . ARG A 1 329 ? -9.680 9.636 -3.558 1.00 91.94 329 ARG A O 1
ATOM 2536 N N . ILE A 1 330 ? -9.375 9.772 -1.345 1.00 93.25 330 ILE A N 1
ATOM 2537 C CA . ILE A 1 330 ? -7.913 9.721 -1.431 1.00 93.25 330 ILE A CA 1
ATOM 2538 C C . ILE A 1 330 ? -7.444 8.268 -1.484 1.00 93.25 330 ILE A C 1
ATOM 2540 O O . ILE A 1 330 ? -7.607 7.505 -0.535 1.00 93.25 330 ILE A O 1
ATOM 2544 N N . ASP A 1 331 ? -6.829 7.897 -2.607 1.00 91.62 331 ASP A N 1
ATOM 2545 C CA . ASP A 1 331 ? -6.361 6.530 -2.874 1.00 91.62 331 ASP A CA 1
ATOM 2546 C C . ASP A 1 331 ? -4.882 6.314 -2.488 1.00 91.62 331 ASP A C 1
ATOM 2548 O O . ASP A 1 331 ? -4.410 5.181 -2.436 1.00 91.62 331 ASP A O 1
ATOM 2552 N N . ARG A 1 332 ? -4.134 7.382 -2.179 1.00 90.12 332 ARG A N 1
ATOM 2553 C CA . ARG A 1 332 ? -2.683 7.351 -1.894 1.00 90.12 332 ARG A CA 1
ATOM 2554 C C . ARG A 1 332 ? -2.361 7.640 -0.425 1.00 90.12 332 ARG A C 1
ATOM 2556 O O . ARG A 1 332 ? -3.212 7.473 0.435 1.00 90.12 332 ARG A O 1
ATOM 2563 N N . PHE A 1 333 ? -1.125 8.034 -0.115 1.00 86.12 333 PHE A N 1
ATOM 2564 C CA . PHE A 1 333 ? -0.573 8.109 1.247 1.00 86.12 333 PHE A CA 1
ATOM 2565 C C . PHE A 1 333 ? -1.311 9.037 2.226 1.00 86.12 333 PHE A C 1
ATOM 2567 O O . PHE A 1 333 ? -1.192 8.844 3.431 1.00 86.12 333 PHE A O 1
ATOM 2574 N N . ALA A 1 334 ? -2.086 10.014 1.747 1.00 90.62 334 ALA A N 1
ATOM 2575 C CA . ALA A 1 334 ? -2.853 10.921 2.605 1.00 90.62 334 ALA A CA 1
ATOM 2576 C C . ALA A 1 334 ? -4.244 10.390 3.009 1.00 90.62 334 ALA A C 1
ATOM 2578 O O . ALA A 1 334 ? -4.997 11.114 3.657 1.00 90.62 334 ALA A O 1
ATOM 2579 N N . PHE A 1 335 ? -4.599 9.151 2.649 1.00 93.62 335 PHE A N 1
ATOM 2580 C CA . PHE A 1 335 ? -5.918 8.580 2.954 1.00 93.62 335 PHE A CA 1
ATOM 2581 C C . PHE A 1 335 ? -6.227 8.569 4.458 1.00 93.62 335 PHE A C 1
ATOM 2583 O O . PHE A 1 335 ? -7.355 8.847 4.855 1.00 93.62 335 PHE A O 1
ATOM 2590 N N . ASP A 1 336 ? -5.216 8.328 5.298 1.00 91.81 336 ASP A N 1
ATOM 2591 C CA . ASP A 1 336 ? -5.367 8.314 6.752 1.00 91.81 336 ASP A CA 1
ATOM 2592 C C . ASP A 1 336 ? -5.891 9.657 7.287 1.00 91.81 336 ASP A C 1
ATOM 2594 O O . ASP A 1 336 ? -6.733 9.681 8.182 1.00 91.81 336 ASP A O 1
ATOM 2598 N N . LEU A 1 337 ? -5.438 10.781 6.714 1.00 92.69 337 LEU A N 1
ATOM 2599 C CA . LEU A 1 337 ? -5.897 12.118 7.102 1.00 92.69 337 LEU A CA 1
ATOM 2600 C C . LEU A 1 337 ? -7.389 12.295 6.810 1.00 92.69 337 LEU A C 1
ATOM 2602 O O . LEU A 1 337 ? -8.123 12.798 7.658 1.00 92.69 337 LEU A O 1
ATOM 2606 N N . GLU A 1 338 ? -7.839 11.855 5.634 1.00 94.50 338 GLU A N 1
ATOM 2607 C CA . GLU A 1 338 ? -9.250 11.902 5.239 1.00 94.50 338 GLU A CA 1
ATOM 2608 C C . GLU A 1 338 ? -10.115 11.035 6.152 1.00 94.50 338 GLU A C 1
ATOM 2610 O O . GLU A 1 338 ? -11.177 11.461 6.604 1.00 94.50 338 GLU A O 1
ATOM 2615 N N . TRP A 1 339 ? -9.652 9.825 6.457 1.00 94.44 339 TRP A N 1
ATOM 2616 C CA . TRP A 1 339 ? -10.403 8.889 7.282 1.00 94.44 339 TRP A CA 1
ATOM 2617 C C . TRP A 1 339 ? -10.538 9.398 8.710 1.00 94.44 339 TRP A C 1
ATOM 2619 O O . TRP A 1 339 ? -11.645 9.441 9.241 1.00 94.44 339 TRP A O 1
ATOM 2629 N N . ILE A 1 340 ? -9.437 9.850 9.316 1.00 92.81 340 ILE A N 1
ATOM 2630 C CA . ILE A 1 340 ? -9.449 10.427 10.665 1.00 92.81 340 ILE A CA 1
ATOM 2631 C C . ILE A 1 340 ? -10.336 11.681 10.691 1.00 92.81 340 ILE A C 1
ATOM 2633 O O . ILE A 1 340 ? -11.124 11.852 11.621 1.00 92.81 340 ILE A O 1
ATOM 2637 N N . TYR A 1 341 ? -10.279 12.522 9.654 1.00 93.25 341 TYR A N 1
ATOM 2638 C CA . TYR A 1 341 ? -11.164 13.679 9.510 1.00 93.25 341 TYR A CA 1
ATOM 2639 C C . TYR A 1 341 ? -12.647 13.290 9.491 1.00 93.25 341 TYR A C 1
ATOM 2641 O O . TYR A 1 341 ? -13.436 13.851 10.252 1.00 93.25 341 TYR A O 1
ATOM 2649 N N . LEU A 1 342 ? -13.031 12.287 8.698 1.00 92.81 342 LEU A N 1
ATOM 2650 C CA . LEU A 1 342 ? -14.407 11.786 8.644 1.00 92.81 342 LEU A CA 1
ATOM 2651 C C . LEU A 1 342 ? -14.867 11.172 9.970 1.00 92.81 342 LEU A C 1
ATOM 2653 O O . LEU A 1 342 ? -15.976 11.456 10.420 1.00 92.81 342 LEU A O 1
ATOM 2657 N N . ILE A 1 343 ? -14.018 10.369 10.615 1.00 91.94 343 ILE A N 1
ATOM 2658 C CA . ILE A 1 343 ? -14.299 9.759 11.922 1.00 91.94 343 ILE A CA 1
ATOM 2659 C C . ILE A 1 343 ? -14.591 10.856 12.955 1.00 91.94 343 ILE A C 1
ATOM 2661 O O . ILE A 1 343 ? -15.616 10.805 13.639 1.00 91.94 343 ILE A O 1
ATOM 2665 N N . ARG A 1 344 ? -13.754 11.902 13.013 1.00 89.69 344 ARG A N 1
ATOM 2666 C CA . ARG A 1 344 ? -13.962 13.031 13.932 1.00 89.69 344 ARG A CA 1
ATOM 2667 C C . ARG A 1 344 ? -15.189 13.866 13.584 1.00 89.69 344 ARG A C 1
ATOM 2669 O O . ARG A 1 344 ? -15.941 14.211 14.489 1.00 89.69 344 ARG A O 1
ATOM 2676 N N . ARG A 1 345 ? -15.442 14.146 12.299 1.00 88.50 345 ARG A N 1
ATOM 2677 C CA . ARG A 1 345 ? -16.647 14.873 11.850 1.00 88.50 345 ARG A CA 1
ATOM 2678 C C . ARG A 1 345 ? -17.935 14.135 12.232 1.00 88.50 345 ARG A C 1
ATOM 2680 O O . ARG A 1 345 ? -18.965 14.764 12.443 1.00 88.50 345 ARG A O 1
ATOM 2687 N N . ARG A 1 346 ? -17.878 12.807 12.366 1.00 88.06 346 ARG A N 1
ATOM 2688 C CA . ARG A 1 346 ? -18.989 11.968 12.840 1.00 88.06 346 ARG A CA 1
ATOM 2689 C C . ARG A 1 346 ? -19.101 11.857 14.361 1.00 88.06 346 ARG A C 1
ATOM 2691 O O . ARG A 1 346 ? -19.997 11.162 14.832 1.00 88.06 346 ARG A O 1
ATOM 2698 N N . GLY A 1 347 ? -18.218 12.510 15.117 1.00 89.56 347 GLY A N 1
ATOM 2699 C CA . GLY A 1 347 ? -18.190 12.429 16.578 1.00 89.56 347 GLY A CA 1
ATOM 2700 C C . GLY A 1 347 ? -17.833 11.036 17.105 1.00 89.56 347 GLY A C 1
ATOM 2701 O O . GLY A 1 347 ? -18.208 10.697 18.223 1.00 89.56 347 GLY A O 1
ATOM 2702 N N . LEU A 1 348 ? -17.155 10.214 16.298 1.00 91.81 348 LEU A N 1
ATOM 2703 C CA . LEU A 1 348 ? -16.719 8.880 16.700 1.00 91.81 348 LEU A CA 1
ATOM 2704 C C . LEU A 1 348 ? -15.455 8.958 17.569 1.00 91.81 348 LEU A C 1
ATOM 2706 O O . LEU A 1 348 ? -14.616 9.846 17.399 1.00 91.81 348 LEU A O 1
ATOM 2710 N N . THR A 1 349 ? -15.314 8.011 18.496 1.00 92.25 349 THR A N 1
ATOM 2711 C CA . THR A 1 349 ? -14.210 7.966 19.460 1.00 92.25 349 THR A CA 1
ATOM 2712 C C . THR A 1 349 ? -12.960 7.329 18.859 1.00 92.25 349 THR A C 1
ATOM 2714 O O . THR A 1 349 ? -13.029 6.331 18.141 1.00 92.25 349 THR A O 1
ATOM 2717 N N . VAL A 1 350 ? -11.797 7.901 19.177 1.00 92.88 350 VAL A N 1
ATOM 2718 C CA . VAL A 1 350 ? -10.491 7.437 18.694 1.00 92.88 350 VAL A CA 1
ATOM 2719 C C . VAL A 1 350 ? -9.549 7.257 19.879 1.00 92.88 350 VAL A C 1
ATOM 2721 O O . VAL A 1 350 ? -9.475 8.145 20.725 1.00 92.88 350 VAL A O 1
ATOM 2724 N N . ALA A 1 351 ? -8.838 6.132 19.928 1.00 93.88 351 ALA A N 1
ATOM 2725 C CA . ALA A 1 351 ? -7.745 5.899 20.870 1.00 93.88 351 ALA A CA 1
ATOM 2726 C C . ALA A 1 351 ? -6.392 5.897 20.147 1.00 93.88 351 ALA A C 1
ATOM 2728 O O . ALA A 1 351 ? -6.309 5.562 18.965 1.00 93.88 351 ALA A O 1
ATOM 2729 N N . GLU A 1 352 ? -5.325 6.223 20.873 1.00 92.56 352 GLU A N 1
ATOM 2730 C CA . GLU A 1 352 ? -3.949 6.110 20.390 1.00 92.56 352 GLU A CA 1
ATOM 2731 C C . GLU A 1 352 ? -3.145 5.133 21.239 1.00 92.56 352 GLU A C 1
ATOM 2733 O O . GLU A 1 352 ? -3.236 5.142 22.467 1.00 92.56 352 GLU A O 1
ATOM 2738 N N . ILE A 1 353 ? -2.341 4.304 20.573 1.00 91.25 353 ILE A N 1
ATOM 2739 C CA . ILE A 1 353 ? -1.440 3.350 21.216 1.00 91.25 353 ILE A CA 1
ATOM 2740 C C . ILE A 1 353 ? 0.002 3.720 20.864 1.00 91.25 353 ILE A C 1
ATOM 2742 O O . ILE A 1 353 ? 0.345 3.770 19.679 1.00 91.25 353 ILE A O 1
ATOM 2746 N N . PRO A 1 354 ? 0.876 3.947 21.858 1.00 88.81 354 PRO A N 1
ATOM 2747 C CA . PRO A 1 354 ? 2.289 4.179 21.611 1.00 88.81 354 PRO A CA 1
ATOM 2748 C C . PRO A 1 354 ? 2.968 2.925 21.042 1.00 88.81 354 PRO A C 1
ATOM 2750 O O . PRO A 1 354 ? 2.883 1.838 21.614 1.00 88.81 354 PRO A O 1
ATOM 2753 N N . LEU A 1 355 ? 3.684 3.082 19.929 1.00 84.62 355 LEU A N 1
ATOM 2754 C CA . LEU A 1 355 ? 4.419 2.018 19.251 1.00 84.62 355 LEU A CA 1
ATOM 2755 C C . LEU A 1 355 ? 5.900 2.377 19.086 1.00 84.62 355 LEU A C 1
ATOM 2757 O O . LEU A 1 355 ? 6.259 3.467 18.622 1.00 84.62 355 LEU A O 1
ATOM 2761 N N . THR A 1 356 ? 6.769 1.420 19.409 1.00 81.00 356 THR A N 1
ATOM 2762 C CA . THR A 1 356 ? 8.206 1.503 19.125 1.00 81.00 356 THR A CA 1
ATOM 2763 C C . THR A 1 356 ? 8.445 1.105 17.674 1.00 81.00 356 THR A C 1
ATOM 2765 O O . THR A 1 356 ? 8.189 -0.032 17.284 1.00 81.00 356 THR A O 1
ATOM 2768 N N . TRP A 1 357 ? 8.901 2.058 16.863 1.00 73.69 357 TRP A N 1
ATOM 2769 C CA . TRP A 1 357 ? 9.141 1.845 15.438 1.00 73.69 357 TRP A CA 1
ATOM 2770 C C . TRP A 1 357 ? 10.476 1.137 15.210 1.00 73.69 357 TRP A C 1
ATOM 2772 O O . TRP A 1 357 ? 11.518 1.665 15.594 1.00 73.69 357 TRP A O 1
ATOM 2782 N N . GLN A 1 358 ? 10.453 -0.018 14.545 1.00 71.25 358 GLN A N 1
ATOM 2783 C CA . GLN A 1 358 ? 11.666 -0.729 14.148 1.00 71.25 358 GLN A CA 1
ATOM 2784 C C . GLN A 1 358 ? 12.070 -0.309 12.732 1.00 71.25 358 GLN A C 1
ATOM 2786 O O . GLN A 1 358 ? 11.273 -0.403 11.797 1.00 71.25 358 GLN A O 1
ATOM 2791 N N . HIS A 1 359 ? 13.312 0.151 12.547 1.00 66.31 359 HIS A N 1
ATOM 2792 C CA . HIS A 1 359 ? 13.793 0.520 11.216 1.00 66.31 359 HIS A CA 1
ATOM 2793 C C . HIS A 1 359 ? 13.901 -0.723 10.326 1.00 66.31 359 HIS A C 1
ATOM 2795 O O . HIS A 1 359 ? 14.733 -1.603 10.548 1.00 66.31 359 HIS A O 1
ATOM 2801 N N . ARG A 1 360 ? 13.085 -0.771 9.275 1.00 66.44 360 ARG A N 1
ATOM 2802 C CA . ARG A 1 360 ? 13.198 -1.746 8.189 1.00 66.44 360 ARG A CA 1
ATOM 2803 C C . ARG A 1 360 ? 13.582 -0.997 6.916 1.00 66.44 360 ARG A C 1
ATOM 2805 O O . ARG A 1 360 ? 13.027 0.057 6.610 1.00 66.44 360 ARG A O 1
ATOM 2812 N N . SER A 1 361 ? 14.579 -1.504 6.198 1.00 52.81 361 SER A N 1
ATOM 2813 C CA . SER A 1 361 ? 15.108 -0.839 5.008 1.00 52.81 361 SER A CA 1
ATOM 2814 C C . SER A 1 361 ? 14.100 -0.862 3.846 1.00 52.81 361 SER A C 1
ATOM 2816 O O . SER A 1 361 ? 13.374 -1.834 3.629 1.00 52.81 361 SER A O 1
ATOM 2818 N N . GLY A 1 362 ? 14.068 0.232 3.076 1.00 57.88 362 GLY A N 1
ATOM 2819 C CA . GLY A 1 362 ? 13.252 0.376 1.864 1.00 57.88 362 GLY A CA 1
ATOM 2820 C C . GLY A 1 362 ? 11.907 1.075 2.085 1.00 57.88 362 GLY A C 1
ATOM 2821 O O . GLY A 1 362 ? 10.905 0.421 2.368 1.00 57.88 362 GLY A O 1
ATOM 2822 N N . SER A 1 363 ? 11.888 2.397 1.869 1.00 62.53 363 SER A N 1
ATOM 2823 C CA . SER A 1 363 ? 10.668 3.213 1.789 1.00 62.53 363 SER A CA 1
ATOM 2824 C C . SER A 1 363 ? 10.139 3.255 0.355 1.00 62.53 363 SER A C 1
ATOM 2826 O O . SER A 1 363 ? 10.906 3.474 -0.584 1.00 62.53 363 SER A O 1
ATOM 2828 N N . SER A 1 364 ? 8.826 3.098 0.189 1.00 61.25 364 SER A N 1
ATOM 2829 C CA . SER A 1 364 ? 8.123 3.315 -1.082 1.00 61.25 364 SER A CA 1
ATOM 2830 C C . SER A 1 364 ? 7.675 4.771 -1.283 1.00 61.25 364 SER A C 1
ATOM 2832 O O . SER A 1 364 ? 7.235 5.122 -2.376 1.00 61.25 364 SER A O 1
ATOM 2834 N N . VAL A 1 365 ? 7.810 5.627 -0.261 1.00 65.00 365 VAL A N 1
ATOM 2835 C CA . VAL A 1 365 ? 7.397 7.041 -0.294 1.00 65.00 365 VAL A CA 1
ATOM 2836 C C . VAL A 1 365 ? 8.431 7.887 -1.032 1.00 65.00 365 VAL A C 1
ATOM 2838 O O . VAL A 1 365 ? 9.615 7.877 -0.681 1.00 65.00 365 VAL A O 1
ATOM 2841 N N . ARG A 1 366 ? 7.982 8.667 -2.019 1.00 70.00 366 ARG A N 1
ATOM 2842 C CA . ARG A 1 366 ? 8.821 9.563 -2.827 1.00 70.00 366 ARG A CA 1
ATOM 2843 C C . ARG A 1 366 ? 8.468 11.030 -2.580 1.00 70.00 366 ARG A C 1
ATOM 2845 O O . ARG A 1 366 ? 7.411 11.359 -2.054 1.00 70.00 366 ARG A O 1
ATOM 2852 N N . TRP A 1 367 ? 9.335 11.936 -3.029 1.00 70.00 367 TRP A N 1
ATOM 2853 C CA . TRP A 1 367 ? 9.113 13.386 -2.922 1.00 70.00 367 TRP A CA 1
ATOM 2854 C C . TRP A 1 367 ? 7.786 13.884 -3.520 1.00 70.00 367 TRP A C 1
ATOM 2856 O O . TRP A 1 367 ? 7.110 14.666 -2.851 1.00 70.00 367 TRP A O 1
ATOM 2866 N N . PRO A 1 368 ? 7.351 13.429 -4.714 1.00 71.44 368 PRO A N 1
ATOM 2867 C CA . PRO A 1 368 ? 6.048 13.823 -5.247 1.00 71.44 368 PRO A CA 1
ATOM 2868 C C . PRO A 1 368 ? 4.880 13.402 -4.350 1.00 71.44 368 PRO A C 1
ATOM 2870 O O . PRO A 1 368 ? 3.901 14.133 -4.256 1.00 71.44 368 PRO A O 1
ATOM 2873 N N . ASP A 1 369 ? 5.003 12.272 -3.647 1.00 74.88 369 ASP A N 1
ATOM 2874 C CA . ASP A 1 369 ? 3.953 11.767 -2.759 1.00 74.88 369 ASP A CA 1
ATOM 2875 C C . ASP A 1 369 ? 3.785 12.668 -1.516 1.00 74.88 369 ASP A C 1
ATOM 2877 O O . ASP A 1 369 ? 2.686 12.803 -0.974 1.00 74.88 369 ASP A O 1
ATOM 2881 N N . ILE A 1 370 ? 4.859 13.346 -1.087 1.00 77.06 370 ILE A N 1
ATOM 2882 C CA . ILE A 1 370 ? 4.819 14.343 -0.005 1.00 77.06 370 ILE A CA 1
ATOM 2883 C C . ILE A 1 370 ? 4.049 15.590 -0.459 1.00 77.06 370 ILE A C 1
ATOM 2885 O O . ILE A 1 370 ? 3.168 16.061 0.259 1.00 77.06 370 ILE A O 1
ATOM 2889 N N . LEU A 1 371 ? 4.339 16.104 -1.660 1.00 80.44 371 LEU A N 1
ATOM 2890 C CA . LEU A 1 371 ? 3.622 17.256 -2.224 1.00 80.44 371 LEU A CA 1
ATOM 2891 C C . LEU A 1 371 ? 2.144 16.934 -2.469 1.00 80.44 371 LEU A C 1
ATOM 2893 O O . LEU A 1 371 ? 1.269 17.729 -2.134 1.00 80.44 371 LEU A O 1
ATOM 2897 N N . GLU A 1 372 ? 1.855 15.743 -2.993 1.00 84.44 372 GLU A N 1
ATOM 2898 C CA . GLU A 1 372 ? 0.486 15.262 -3.173 1.00 84.44 372 GLU A CA 1
ATOM 2899 C C . GLU A 1 372 ? -0.265 15.182 -1.835 1.00 84.44 372 GLU A C 1
ATOM 2901 O O . GLU A 1 372 ? -1.440 15.550 -1.759 1.00 84.44 372 GLU A O 1
ATOM 2906 N N . SER A 1 373 ? 0.412 14.765 -0.761 1.00 84.56 373 SER A N 1
ATOM 2907 C CA . SER A 1 373 ? -0.178 14.717 0.581 1.00 84.56 373 SER A CA 1
ATOM 2908 C C . SER A 1 373 ? -0.537 16.109 1.109 1.00 84.56 373 SER A C 1
ATOM 2910 O O . SER A 1 373 ? -1.616 16.284 1.671 1.00 84.56 373 SER A O 1
ATOM 2912 N N . LEU A 1 374 ? 0.306 17.117 0.862 1.00 85.69 374 LEU A N 1
ATOM 2913 C CA . LEU A 1 374 ? 0.007 18.508 1.223 1.00 85.69 374 LEU A CA 1
ATOM 2914 C C . LEU A 1 374 ? -1.207 19.043 0.451 1.00 85.69 374 LEU A C 1
ATOM 2916 O O . LEU A 1 374 ? -2.120 19.608 1.050 1.00 85.69 374 LEU A O 1
ATOM 2920 N N . LEU A 1 375 ? -1.271 18.808 -0.863 1.00 87.81 375 LEU A N 1
ATOM 2921 C CA . LEU A 1 375 ? -2.432 19.193 -1.678 1.00 87.81 375 LEU A CA 1
ATOM 2922 C C . LEU A 1 375 ? -3.709 18.454 -1.253 1.00 87.81 375 LEU A C 1
ATOM 2924 O O . LEU A 1 375 ? -4.807 19.000 -1.350 1.00 87.81 375 LEU A O 1
ATOM 2928 N N . SER A 1 376 ? -3.578 17.224 -0.755 1.00 89.94 376 SER A N 1
ATOM 2929 C CA . SER A 1 376 ? -4.708 16.430 -0.268 1.00 89.94 376 SER A CA 1
ATOM 2930 C C . SER A 1 376 ? -5.395 17.072 0.938 1.00 89.94 376 SER A C 1
ATOM 2932 O O . SER A 1 376 ? -6.612 16.979 1.051 1.00 89.94 376 SER A O 1
ATOM 2934 N N . VAL A 1 377 ? -4.665 17.799 1.790 1.00 90.75 377 VAL A N 1
ATOM 2935 C CA . VAL A 1 377 ? -5.261 18.567 2.898 1.00 90.75 377 VAL A CA 1
ATOM 2936 C C . VAL A 1 377 ? -6.214 19.647 2.387 1.00 90.75 377 VAL A C 1
ATOM 2938 O O . VAL A 1 377 ? -7.328 19.777 2.896 1.00 90.75 377 VAL A O 1
ATOM 2941 N N . LEU A 1 378 ? -5.805 20.387 1.353 1.00 90.19 378 LEU A N 1
ATOM 2942 C CA . LEU A 1 378 ? -6.650 21.406 0.726 1.00 90.19 378 LEU A CA 1
ATOM 2943 C C . LEU A 1 378 ? -7.884 20.771 0.073 1.00 90.19 378 LEU A C 1
ATOM 2945 O O . LEU A 1 378 ? -8.992 21.268 0.254 1.00 90.19 378 LEU A O 1
ATOM 2949 N N . LYS A 1 379 ? -7.712 19.629 -0.609 1.00 91.75 379 LYS A N 1
ATOM 2950 C CA . LYS A 1 379 ? -8.827 18.869 -1.199 1.00 91.75 379 LYS A CA 1
ATOM 2951 C C . LYS A 1 379 ? -9.833 18.405 -0.147 1.00 91.75 379 LYS A C 1
ATOM 2953 O O . LYS A 1 379 ? -11.026 18.570 -0.359 1.00 91.75 379 LYS A O 1
ATOM 2958 N N . ILE A 1 380 ? -9.373 17.882 0.993 1.00 93.06 380 ILE A N 1
ATOM 2959 C CA . ILE A 1 380 ? -10.255 17.466 2.098 1.00 93.06 380 ILE A CA 1
ATOM 2960 C C . ILE A 1 380 ? -11.081 18.658 2.593 1.00 93.06 380 ILE A C 1
ATOM 2962 O O . ILE A 1 380 ? -12.289 18.530 2.767 1.00 93.06 380 ILE A O 1
ATOM 2966 N N . ARG A 1 381 ? -10.465 19.832 2.790 1.00 91.31 381 ARG A N 1
ATOM 2967 C CA . ARG A 1 381 ? -11.193 21.047 3.195 1.00 91.31 381 ARG A CA 1
ATOM 2968 C C . ARG A 1 381 ? -12.219 21.482 2.146 1.00 91.31 381 ARG A C 1
ATOM 2970 O O . ARG A 1 381 ? -13.342 21.806 2.518 1.00 91.31 381 ARG A O 1
ATOM 2977 N N . LEU A 1 382 ? -11.852 21.444 0.866 1.00 89.75 382 LEU A N 1
ATOM 2978 C CA . LEU A 1 382 ? -12.746 21.797 -0.236 1.00 89.75 382 LEU A CA 1
ATOM 2979 C C . LEU A 1 382 ? -13.945 20.841 -0.318 1.00 89.75 382 LEU A C 1
ATOM 2981 O O . LEU A 1 382 ? -15.083 21.285 -0.258 1.00 89.75 382 LEU A O 1
ATOM 2985 N N . TRP A 1 383 ? -13.710 19.528 -0.344 1.00 92.88 383 TRP A N 1
ATOM 2986 C CA . TRP A 1 383 ? -14.779 18.523 -0.369 1.00 92.88 383 TRP A CA 1
ATOM 2987 C C . TRP A 1 383 ? -15.656 18.562 0.885 1.00 92.88 383 TRP A C 1
ATOM 2989 O O . TRP A 1 383 ? -16.853 18.282 0.823 1.00 92.88 383 TRP A O 1
ATOM 2999 N N . ALA A 1 384 ? -15.080 18.926 2.032 1.00 89.25 384 ALA A N 1
ATOM 3000 C CA . ALA A 1 384 ? -15.844 19.141 3.247 1.00 89.25 384 ALA A CA 1
ATOM 3001 C C . ALA A 1 384 ? -16.801 20.332 3.143 1.00 89.25 384 ALA A C 1
ATOM 3003 O O . ALA A 1 384 ? -17.904 20.224 3.681 1.00 89.25 384 ALA A O 1
ATOM 3004 N N . TRP A 1 385 ? -16.375 21.416 2.486 1.00 89.25 385 TRP A N 1
ATOM 3005 C CA . TRP A 1 385 ? -17.172 22.614 2.218 1.00 89.25 385 TRP A CA 1
ATOM 3006 C C . TRP A 1 385 ? -18.245 22.366 1.148 1.00 89.25 385 TRP A C 1
ATOM 3008 O O . TRP A 1 385 ? -19.381 22.785 1.325 1.00 89.25 385 TRP A O 1
ATOM 3018 N N . GLU A 1 386 ? -17.929 21.587 0.111 1.00 89.50 386 GLU A N 1
ATOM 3019 C CA . GLU A 1 386 ? -18.869 21.148 -0.938 1.00 89.50 386 GLU A CA 1
ATOM 3020 C C . GLU A 1 386 ? -19.901 20.102 -0.461 1.00 89.50 386 GLU A C 1
ATOM 3022 O O . GLU A 1 386 ? -20.704 19.615 -1.255 1.00 89.50 386 GLU A O 1
ATOM 3027 N N . GLY A 1 387 ? -19.862 19.682 0.808 1.00 86.69 387 GLY A N 1
ATOM 3028 C CA . GLY A 1 387 ? -20.804 18.699 1.360 1.00 86.69 387 GLY A CA 1
ATOM 3029 C C . GLY A 1 387 ? -20.602 17.256 0.873 1.00 86.69 387 GLY A C 1
ATOM 3030 O O . GLY A 1 387 ? -21.417 16.378 1.148 1.00 86.69 387 GLY A O 1
ATOM 3031 N N . VAL A 1 388 ? -19.486 16.941 0.203 1.00 87.25 388 VAL A N 1
ATOM 3032 C CA . VAL A 1 388 ? -19.170 15.578 -0.288 1.00 87.25 388 VAL A CA 1
ATOM 3033 C C . VAL A 1 388 ? -19.207 14.540 0.840 1.00 87.25 388 VAL A C 1
ATOM 3035 O O . VAL A 1 388 ? -19.621 13.390 0.649 1.00 87.25 388 VAL A O 1
ATOM 3038 N N . TYR A 1 389 ? -18.763 14.961 2.021 1.00 87.94 389 TYR A N 1
ATOM 3039 C CA . TYR A 1 389 ? -18.666 14.148 3.227 1.00 87.94 389 TYR A CA 1
ATOM 3040 C C . TYR A 1 389 ? -19.944 14.113 4.065 1.00 87.94 389 TYR A C 1
ATOM 3042 O O . TYR A 1 389 ? -19.968 13.439 5.099 1.00 87.94 389 TYR A O 1
ATOM 3050 N N . ASP A 1 390 ? -20.999 14.805 3.632 1.00 84.25 390 ASP A N 1
ATOM 3051 C CA . ASP A 1 390 ? -22.274 14.769 4.323 1.00 84.25 390 ASP A CA 1
ATOM 3052 C C . ASP A 1 390 ? -22.924 13.407 4.148 1.00 84.25 390 ASP A C 1
ATOM 3054 O O . ASP A 1 390 ? -23.090 12.852 3.058 1.00 84.25 390 ASP A O 1
ATOM 3058 N N . LEU A 1 391 ? -23.267 12.840 5.288 1.00 71.06 391 LEU A N 1
ATOM 3059 C CA . LEU A 1 391 ? -23.938 11.570 5.403 1.00 71.06 391 LEU A CA 1
ATOM 3060 C C . LEU A 1 391 ? -25.103 11.769 6.372 1.00 71.06 391 LEU A C 1
ATOM 3062 O O . LEU A 1 391 ? -24.956 12.537 7.329 1.00 71.06 391 LEU A O 1
ATOM 3066 N N . PRO A 1 392 ? -26.223 11.049 6.188 1.00 69.31 392 PRO A N 1
ATOM 3067 C CA . PRO A 1 392 ? -27.378 11.179 7.064 1.00 69.31 392 PRO A CA 1
ATOM 3068 C C . PRO A 1 392 ? -26.960 11.016 8.531 1.00 69.31 392 PRO A C 1
ATOM 3070 O O . PRO A 1 392 ? -26.137 10.153 8.882 1.00 69.31 392 PRO A O 1
ATOM 3073 N N . VAL A 1 393 ? -27.469 11.914 9.378 1.00 56.97 393 VAL A N 1
ATOM 3074 C CA . VAL A 1 393 ? -27.184 11.932 10.813 1.00 56.97 393 VAL A CA 1
ATOM 3075 C C . VAL A 1 393 ? -27.706 10.629 11.406 1.00 56.97 393 VAL A C 1
ATOM 3077 O O . VAL A 1 393 ? -28.883 10.297 11.270 1.00 56.97 393 VAL A O 1
ATOM 3080 N N . LYS A 1 394 ? -26.829 9.872 12.071 1.00 51.62 394 LYS A N 1
ATOM 3081 C CA . LYS A 1 394 ? -27.255 8.716 12.859 1.00 51.62 394 LYS A CA 1
ATOM 3082 C C . LYS A 1 394 ? -28.063 9.288 14.028 1.00 51.62 394 LYS A C 1
ATOM 3084 O O . LYS A 1 394 ? -27.476 9.950 14.883 1.00 51.62 394 LYS A O 1
ATOM 3089 N N . LYS A 1 395 ? -29.394 9.117 14.038 1.00 39.66 395 LYS A N 1
ATOM 3090 C CA . LYS A 1 395 ? -30.213 9.464 15.212 1.00 39.66 395 LYS A CA 1
ATOM 3091 C C . LYS A 1 395 ? -29.550 8.796 16.416 1.00 39.66 395 LYS A C 1
ATOM 3093 O O . LYS A 1 395 ? -29.328 7.586 16.391 1.00 39.66 395 LYS A O 1
ATOM 3098 N N . LYS A 1 396 ? -29.185 9.574 17.438 1.00 40.84 396 LYS A N 1
ATOM 3099 C CA . LYS A 1 396 ? -28.860 8.997 18.742 1.00 40.84 396 LYS A CA 1
ATOM 3100 C C . LYS A 1 396 ? -30.119 8.258 19.178 1.00 40.84 396 LYS A C 1
ATOM 3102 O O . LYS A 1 396 ? -31.139 8.897 19.425 1.00 40.84 396 LYS A O 1
ATOM 3107 N N . THR A 1 397 ? -30.082 6.932 19.197 1.00 38.28 397 THR A N 1
ATOM 3108 C CA . THR A 1 397 ? -31.127 6.148 19.844 1.00 38.28 397 THR A CA 1
ATOM 3109 C C . THR A 1 397 ? -30.981 6.409 21.337 1.00 38.28 397 THR A C 1
ATOM 3111 O O . THR A 1 397 ? -30.258 5.702 22.031 1.00 38.28 397 THR A O 1
ATOM 3114 N N . ASN A 1 398 ? -31.614 7.475 21.825 1.00 34.97 398 ASN A N 1
ATOM 3115 C CA . ASN A 1 398 ? -31.917 7.622 23.239 1.00 34.97 398 ASN A CA 1
ATOM 3116 C C . ASN A 1 398 ? -33.009 6.596 23.550 1.00 34.97 398 ASN A C 1
ATOM 3118 O O . ASN A 1 398 ? -34.183 6.936 23.654 1.00 34.97 398 ASN A O 1
ATOM 3122 N N . ALA A 1 399 ? -32.630 5.322 23.635 1.00 36.22 399 ALA A N 1
ATOM 3123 C CA . ALA A 1 399 ? -33.433 4.345 24.343 1.00 36.22 399 ALA A CA 1
ATOM 3124 C C . ALA A 1 399 ? -33.247 4.637 25.836 1.00 36.22 399 ALA A C 1
ATOM 3126 O O . ALA A 1 399 ? -32.439 4.008 26.511 1.00 36.22 399 ALA A O 1
ATOM 3127 N N . PHE A 1 400 ? -33.962 5.647 26.334 1.00 33.41 400 PHE A N 1
ATOM 3128 C CA . PHE A 1 400 ? -34.379 5.636 27.728 1.00 33.41 400 PHE A CA 1
ATOM 3129 C C . PHE A 1 400 ? -35.424 4.525 27.833 1.00 33.41 400 PHE A C 1
ATOM 3131 O O . PHE A 1 400 ? -36.608 4.743 27.597 1.00 33.41 400 PHE A O 1
ATOM 3138 N N . LEU A 1 401 ? -34.957 3.308 28.100 1.00 31.17 401 LEU A N 1
ATOM 3139 C CA . LEU A 1 401 ? -35.783 2.318 28.771 1.00 31.17 401 LEU A CA 1
ATOM 3140 C C . LEU A 1 401 ? -35.910 2.813 30.210 1.00 31.17 401 LEU A C 1
ATOM 3142 O O . LEU A 1 401 ? -34.980 2.679 31.002 1.00 31.17 401 LEU A O 1
ATOM 3146 N N . PHE A 1 402 ? -37.037 3.459 30.506 1.00 30.61 402 PHE A N 1
ATOM 3147 C CA . PHE A 1 402 ? -37.561 3.430 31.862 1.00 30.61 402 PHE A CA 1
ATOM 3148 C C . PHE A 1 402 ? -37.821 1.954 32.177 1.00 30.61 402 PHE A C 1
ATOM 3150 O O . PHE A 1 402 ? -38.588 1.302 31.464 1.00 30.61 402 PHE A O 1
ATOM 3157 N N . ILE A 1 403 ? -37.092 1.427 33.159 1.00 42.94 403 ILE A N 1
ATOM 3158 C CA . ILE A 1 403 ? -37.546 0.271 33.934 1.00 42.94 403 ILE A CA 1
ATOM 3159 C C . ILE A 1 403 ? -38.546 0.806 34.949 1.00 42.94 403 ILE A C 1
ATOM 3161 O O . ILE A 1 403 ? -38.235 1.870 35.537 1.00 42.94 403 ILE A O 1
#

Organism: NCBI:txid1838280